Protein AF-A0A9D8DYW8-F1 (afdb_monomer)

Radius of gyration: 32.82 Å; Cα contacts (8 Å, |Δi|>4): 524; chains: 1; bounding box: 76×138×66 Å

Sequence (512 aa):
MPVGSASRRCSSTKGSAPSTPTHSTRQWRSSTACATGVGSSASSATWATCASASGPASRSPRAREVRGSGSERPPRRDPSGRARTPSPTPGMAVPPRRYPPAMIEWIVADDVRPLADALADVLVEPLSDPMAAEWIAVPTEGMRRWLRLDLARRLGATSPERADGIVANVELPFPDRLRQAVIEAERAERAERAGRAGQGARGAATADPWAVAPLTWTVYSLLREAAGSDRYGPLAELPPGATWFGRARRVADLFDRYATRRPELLERWAANKAVDAFGFALDRARKWQFRLWRAARDRIGDISPPERFRTSLERVQRGDLAVDLPERIALFGLTTLPTGDPFLDLLDAVSATREVRAFLLDPAPAVTEALRAHTLAAPPVSLRRADDATADLVTHPLLRSWGRPYRERTVLLAASEAGRGTPAPRLLPGPVRPDPPATLLHRLQHDLRHGIAPAPDFTLGPDDRSVQVHACHGTSRQVEVLRDAILHLLADDPTLTEDDVVVLCPKIETYA

Secondary structure (DSSP, 8-state):
--------------------------------------------------PPP------------------------------PPPPPPPP--PPP--PPSS-EEEEEESSHHHHHHHHHHHHTSPPSSTTSPEEEE-SSHHHHHHHHHHHHHHTT-SSTT-------SEE---THHHHHHHHHHHHHHHHHHHHHTTS-TTTTSSPPTTSHHHHHHHHHHHHHHTTTSGGGGGGGSPPTT--HHHHHHHHHHHHHHHHHH-HHHHHHHHTT--B-TTSPBPPTTTHHHHHHHHHHHHHH-S--HHHHHHHHHHHHHHT-S-----SEEEEEEESS-TTSHHHHHHHHHHHTTSEEEEEEE-S-HHHHHHHHHHHHHS--S---TTT-GGGGG--SHHHHHH-HHHHHHHHHHHHHHHHH-PPPPEEPP-----SS--SHHHHHHHHHHHTPPP-TTPPPPTT--SS-----SHHHHHHHHHHHHHHHHHHH-TT--GGG-----TTHHHH-

Nearest PDB structures (foldseek):
  1w36-assembly1_C  TM=7.308E-01  e=1.503E-12  Escherichia coli
  7mr2-assembly1_C  TM=6.995E-01  e=1.907E-11  Escherichia coli K-12
  7nc7-assembly1_A  TM=2.558E-01  e=2.269E+00  Bacillus methanolicus MGA3
  5x87-assembly1_D  TM=1.402E-01  e=4.033E+00  Klebsiella pneumoniae

Structure (mmCIF, N/CA/C/O backbone):
data_AF-A0A9D8DYW8-F1
#
_entry.id   AF-A0A9D8DYW8-F1
#
loop_
_atom_site.group_PDB
_atom_site.id
_atom_site.type_symbol
_atom_site.label_atom_id
_atom_site.label_alt_id
_atom_site.label_comp_id
_atom_site.label_asym_id
_atom_site.label_entity_id
_atom_site.label_seq_id
_atom_site.pdbx_PDB_ins_code
_atom_site.Cartn_x
_atom_site.Cartn_y
_atom_site.Cartn_z
_atom_site.occupancy
_atom_site.B_iso_or_equiv
_atom_site.auth_seq_id
_atom_site.auth_comp_id
_atom_site.auth_asym_id
_atom_site.auth_atom_id
_atom_site.pdbx_PDB_model_num
ATOM 1 N N . MET A 1 1 ? 18.368 -59.414 9.839 1.00 28.23 1 MET A N 1
ATOM 2 C CA . MET A 1 1 ? 18.871 -60.767 10.160 1.00 28.23 1 MET A CA 1
ATOM 3 C C . MET A 1 1 ? 19.685 -60.654 11.438 1.00 28.23 1 MET A C 1
ATOM 5 O O . MET A 1 1 ? 20.580 -59.816 11.413 1.00 28.23 1 MET A O 1
ATOM 9 N N . PRO A 1 2 ? 19.435 -61.425 12.511 1.00 46.50 2 PRO A N 1
ATOM 10 C CA . PRO A 1 2 ? 18.279 -62.274 12.868 1.00 46.50 2 PRO A CA 1
ATOM 11 C C . PRO A 1 2 ? 17.398 -61.573 13.955 1.00 46.50 2 PRO A C 1
ATOM 13 O O . PRO A 1 2 ? 17.877 -60.657 14.610 1.00 46.50 2 PRO A O 1
ATOM 16 N N . VAL A 1 3 ? 16.063 -61.719 14.066 1.00 25.80 3 VAL A N 1
ATOM 17 C CA . VAL A 1 3 ? 15.198 -62.905 14.329 1.00 25.80 3 VAL A CA 1
ATOM 18 C C . VAL A 1 3 ? 15.582 -63.555 15.666 1.00 25.80 3 VAL A C 1
ATOM 20 O O . VAL A 1 3 ? 16.744 -63.872 15.850 1.00 25.80 3 VAL A O 1
ATOM 23 N N . GLY A 1 4 ? 14.743 -63.808 16.669 1.00 26.16 4 GLY A N 1
ATOM 24 C CA . GLY A 1 4 ? 13.293 -63.944 16.851 1.00 26.16 4 GLY A CA 1
ATOM 25 C C . GLY A 1 4 ? 13.151 -64.855 18.091 1.00 26.16 4 GLY A C 1
ATOM 26 O O . GLY A 1 4 ? 14.010 -65.695 18.335 1.00 26.16 4 GLY A O 1
ATOM 27 N N . SER A 1 5 ? 12.165 -64.732 18.970 1.00 25.38 5 SER A N 1
ATOM 28 C CA . SER A 1 5 ? 10.889 -65.450 18.864 1.00 25.38 5 SER A CA 1
ATOM 29 C C . SER A 1 5 ? 10.393 -65.740 20.288 1.00 25.38 5 SER A C 1
ATOM 31 O O . SER A 1 5 ? 11.199 -66.071 21.151 1.00 25.38 5 SER A O 1
ATOM 33 N N . ALA A 1 6 ? 9.082 -65.660 20.520 1.00 25.94 6 ALA A N 1
ATOM 34 C CA . ALA A 1 6 ? 8.355 -66.616 21.360 1.00 25.94 6 ALA A CA 1
ATOM 35 C C . ALA A 1 6 ? 6.845 -66.395 21.201 1.00 25.94 6 ALA A C 1
ATOM 37 O O . ALA A 1 6 ? 6.253 -65.454 21.717 1.00 25.94 6 ALA A O 1
ATOM 38 N N . SER A 1 7 ? 6.242 -67.294 20.431 1.00 24.50 7 SER A N 1
ATOM 39 C CA . SER A 1 7 ? 4.803 -67.499 20.264 1.00 24.50 7 SER A CA 1
ATOM 40 C C . SER A 1 7 ? 4.202 -68.315 21.416 1.00 24.50 7 SER A C 1
ATOM 42 O O . SER A 1 7 ? 4.908 -69.190 21.921 1.00 24.50 7 SER A O 1
ATOM 44 N N . ARG A 1 8 ? 2.880 -68.215 21.639 1.00 25.81 8 ARG A N 1
ATOM 45 C CA . ARG A 1 8 ? 1.879 -69.328 21.601 1.00 25.81 8 ARG A CA 1
ATOM 46 C C . ARG A 1 8 ? 0.502 -68.792 22.056 1.00 25.81 8 ARG A C 1
ATOM 48 O O . ARG A 1 8 ? 0.440 -68.125 23.074 1.00 25.81 8 ARG A O 1
ATOM 55 N N . ARG A 1 9 ? -0.531 -68.812 21.187 1.00 24.33 9 ARG A N 1
ATOM 56 C CA . ARG A 1 9 ? -1.590 -69.852 20.958 1.00 24.33 9 ARG A CA 1
ATOM 57 C C . ARG A 1 9 ? -2.627 -69.914 22.098 1.00 24.33 9 ARG A C 1
ATOM 59 O O . ARG A 1 9 ? -2.209 -69.893 23.239 1.00 24.33 9 ARG A O 1
ATOM 66 N N . CYS A 1 10 ? -3.937 -70.140 21.933 1.00 21.64 10 CYS A N 1
ATOM 67 C CA . CYS A 1 10 ? -4.945 -70.166 20.847 1.00 21.64 10 CYS A CA 1
ATOM 68 C C . CYS A 1 10 ? -6.276 -70.644 21.499 1.00 21.64 10 CYS A C 1
ATOM 70 O O . CYS A 1 10 ? -6.214 -71.523 22.354 1.00 21.64 10 CYS A O 1
ATOM 72 N N . SER A 1 11 ? -7.452 -70.170 21.062 1.00 24.22 11 SER A N 1
ATOM 73 C CA . SER A 1 11 ? -8.764 -70.882 21.123 1.00 24.22 11 SER A CA 1
ATOM 74 C C . SER A 1 11 ? -9.819 -70.099 20.300 1.00 24.22 11 SER A C 1
ATOM 76 O O . SER A 1 11 ? -10.037 -68.922 20.552 1.00 24.22 11 SER A O 1
ATOM 78 N N . SER A 1 12 ? -10.163 -70.575 19.088 1.00 25.67 12 SER A N 1
ATOM 79 C CA . SER A 1 12 ? -11.415 -71.268 18.655 1.00 25.67 12 SER A CA 1
ATOM 80 C C . SER A 1 12 ? -12.665 -70.359 18.496 1.00 25.67 12 SER A C 1
ATOM 82 O O . SER A 1 12 ? -13.248 -69.971 19.497 1.00 25.67 12 SER A O 1
ATOM 84 N N . THR A 1 13 ? -12.997 -69.855 17.284 1.00 25.06 13 THR A N 1
ATOM 85 C CA . THR A 1 13 ? -14.029 -70.319 16.283 1.00 25.06 13 THR A CA 1
ATOM 86 C C . THR A 1 13 ? -15.498 -70.261 16.767 1.00 25.06 13 THR A C 1
ATOM 88 O O . THR A 1 13 ? -15.760 -70.812 17.821 1.00 25.06 13 THR A O 1
ATOM 91 N N . LYS A 1 14 ? -16.539 -69.748 16.068 1.00 25.77 14 LYS A N 1
ATOM 92 C CA . LYS A 1 14 ? -16.811 -69.446 14.634 1.00 25.77 14 LYS A CA 1
ATOM 93 C C . LYS A 1 14 ? -18.157 -68.663 14.472 1.00 25.77 14 LYS A C 1
ATOM 95 O O . LYS A 1 14 ? -19.075 -68.926 15.236 1.00 25.77 14 LYS A O 1
ATOM 100 N N . GLY A 1 15 ? -18.291 -67.866 13.392 1.00 22.72 15 GLY A N 1
ATOM 101 C CA . GLY A 1 15 ? -19.548 -67.364 12.762 1.00 22.72 15 GLY A CA 1
ATOM 102 C C . GLY A 1 15 ? -19.856 -65.883 13.060 1.00 22.72 15 GLY A C 1
ATOM 103 O O . GLY A 1 15 ? -19.994 -65.541 14.220 1.00 22.72 15 GLY A O 1
ATOM 104 N N . SER A 1 16 ? -19.947 -64.914 12.135 1.00 24.84 16 SER A N 1
ATOM 105 C CA . SER A 1 16 ? -20.506 -64.878 10.767 1.00 24.84 16 SER A CA 1
ATOM 106 C C . SER A 1 16 ? -19.921 -63.666 9.994 1.00 24.84 16 SER A C 1
ATOM 108 O O . SER A 1 16 ? -19.578 -62.665 10.614 1.00 24.84 16 SER A O 1
ATOM 110 N N . ALA A 1 17 ? -19.786 -63.749 8.664 1.00 25.38 17 ALA A N 1
ATOM 111 C CA . ALA A 1 17 ? -19.185 -62.735 7.764 1.00 25.38 17 ALA A CA 1
ATOM 112 C C . ALA A 1 17 ? -20.226 -61.689 7.250 1.00 25.38 17 ALA A C 1
ATOM 114 O O . ALA A 1 17 ? -21.384 -61.828 7.641 1.00 25.38 17 ALA A O 1
ATOM 115 N N . PRO A 1 18 ? -19.939 -60.745 6.307 1.00 30.59 18 PRO A N 1
ATOM 116 C CA . PRO A 1 18 ? -18.665 -60.292 5.715 1.00 30.59 18 PRO A CA 1
ATOM 117 C C . PRO A 1 18 ? -18.522 -58.743 5.564 1.00 30.59 18 PRO A C 1
ATOM 119 O O . PRO A 1 18 ? -19.416 -57.966 5.875 1.00 30.59 18 PRO A O 1
ATOM 122 N N . SER A 1 19 ? -17.412 -58.345 4.927 1.00 24.80 19 SER A N 1
ATOM 123 C CA . SER A 1 19 ? -17.151 -57.114 4.148 1.00 24.80 19 SER A CA 1
ATOM 124 C C . SER A 1 19 ? -16.383 -55.959 4.812 1.00 24.80 19 SER A C 1
ATOM 126 O O . SER A 1 19 ? -16.892 -55.101 5.521 1.00 24.80 19 SER A O 1
ATOM 128 N N . THR A 1 20 ? -15.095 -55.963 4.481 1.00 24.56 20 THR A N 1
ATOM 129 C CA . THR A 1 20 ? -14.097 -54.898 4.559 1.00 24.56 20 THR A CA 1
ATOM 130 C C . THR A 1 20 ? -14.522 -53.648 3.780 1.00 24.56 20 THR A C 1
ATOM 132 O O . THR A 1 20 ? -15.141 -53.765 2.721 1.00 24.56 20 THR A O 1
ATOM 135 N N . PRO A 1 21 ? -13.996 -52.477 4.172 1.00 26.16 21 PRO A N 1
ATOM 136 C CA . PRO A 1 21 ? -13.251 -51.711 3.184 1.00 26.16 21 PRO A CA 1
ATOM 137 C C . PRO A 1 21 ? -11.852 -51.327 3.672 1.00 26.16 21 PRO A C 1
ATOM 139 O O . PRO A 1 21 ? -11.603 -50.927 4.805 1.00 26.16 21 PRO A O 1
ATOM 142 N N . THR A 1 22 ? -10.931 -51.486 2.734 1.00 25.84 22 THR A N 1
ATOM 143 C CA . THR A 1 22 ? -9.530 -51.081 2.719 1.00 25.84 22 THR A CA 1
ATOM 144 C C . THR A 1 22 ? -9.321 -49.603 3.057 1.00 25.84 22 THR A C 1
ATOM 146 O O . THR A 1 22 ? -9.852 -48.720 2.386 1.00 25.84 22 THR A O 1
ATOM 149 N N . HIS A 1 23 ? -8.448 -49.342 4.032 1.00 23.55 23 HIS A N 1
ATOM 150 C CA . HIS A 1 23 ? -7.811 -48.045 4.247 1.00 23.55 23 HIS A CA 1
ATOM 151 C C . HIS A 1 23 ? -6.884 -47.704 3.069 1.00 23.55 23 HIS A C 1
ATOM 153 O O . HIS A 1 23 ? -5.896 -48.397 2.833 1.00 23.55 23 HIS A O 1
ATOM 159 N N . SER A 1 24 ? -7.162 -46.599 2.373 1.00 23.66 24 SER A N 1
ATOM 160 C CA . SER A 1 24 ? -6.175 -45.908 1.538 1.00 23.66 24 SER A CA 1
ATOM 161 C C . SER A 1 24 ? -5.778 -44.596 2.210 1.00 23.66 24 SER A C 1
ATOM 163 O O . SER A 1 24 ? -6.559 -43.645 2.268 1.00 23.66 24 SER A O 1
ATOM 165 N N . THR A 1 25 ? -4.554 -44.534 2.715 1.00 25.08 25 THR A N 1
ATOM 166 C CA . THR A 1 25 ? -3.896 -43.314 3.180 1.00 25.08 25 THR A CA 1
ATOM 167 C C . THR A 1 25 ? -3.568 -42.443 1.964 1.00 25.08 25 THR A C 1
ATOM 169 O O . THR A 1 25 ? -2.641 -42.736 1.211 1.00 25.08 25 THR A O 1
ATOM 172 N N . ARG A 1 26 ? -4.326 -41.361 1.746 1.00 23.98 26 ARG A N 1
ATOM 173 C CA . ARG A 1 26 ? -3.946 -40.286 0.816 1.00 23.98 26 ARG A CA 1
ATOM 174 C C . ARG A 1 26 ? -3.359 -39.121 1.603 1.00 23.98 26 ARG A C 1
ATOM 176 O O . ARG A 1 26 ? -4.060 -38.432 2.337 1.00 23.98 26 ARG A O 1
ATOM 183 N N . GLN A 1 27 ? -2.057 -38.918 1.416 1.00 23.33 27 GLN A N 1
ATOM 184 C CA . GLN A 1 27 ? -1.329 -37.715 1.805 1.00 23.33 27 GLN A CA 1
ATOM 185 C C . GLN A 1 27 ? -1.986 -36.477 1.183 1.00 23.33 27 GLN A C 1
ATOM 187 O O . GLN A 1 27 ? -2.073 -36.351 -0.041 1.00 23.33 27 GLN A O 1
ATOM 192 N N . TRP A 1 28 ? -2.414 -35.550 2.034 1.00 21.42 28 TRP A N 1
ATOM 193 C CA . TRP A 1 28 ? -2.822 -34.210 1.636 1.00 21.42 28 TRP A CA 1
ATOM 194 C C . TRP A 1 28 ? -1.576 -33.392 1.285 1.00 21.42 28 TRP A C 1
ATOM 196 O O . TRP A 1 28 ? -0.791 -33.022 2.155 1.00 21.42 28 TRP A O 1
ATOM 206 N N . ARG A 1 29 ? -1.384 -33.112 -0.008 1.00 22.08 29 ARG A N 1
ATOM 207 C CA . ARG A 1 29 ? -0.500 -32.036 -0.466 1.00 22.08 29 ARG A CA 1
ATOM 208 C C . ARG A 1 29 ? -1.280 -30.729 -0.361 1.00 22.08 29 ARG A C 1
ATOM 210 O O . ARG A 1 29 ? -2.261 -30.537 -1.071 1.00 22.08 29 ARG A O 1
ATOM 217 N N . SER A 1 30 ? -0.842 -29.850 0.530 1.00 22.27 30 SER A N 1
ATOM 218 C CA . SER A 1 30 ? -1.342 -28.487 0.665 1.00 22.27 30 SER A CA 1
ATOM 219 C C . SER A 1 30 ? -0.955 -27.661 -0.567 1.00 22.27 30 SER A C 1
ATOM 221 O O . SER A 1 30 ? 0.207 -27.329 -0.795 1.00 22.27 30 SER A O 1
ATOM 223 N N . SER A 1 31 ? -1.944 -27.333 -1.395 1.00 21.53 31 SER A N 1
ATOM 224 C CA . SER A 1 31 ? -1.826 -26.313 -2.434 1.00 21.53 31 SER A CA 1
ATOM 225 C C . SER A 1 31 ? -2.114 -24.944 -1.818 1.00 21.53 31 SER A C 1
ATOM 227 O O . SER A 1 31 ? -3.269 -24.544 -1.677 1.00 21.53 31 SER A O 1
ATOM 229 N N . THR A 1 32 ? -1.063 -24.224 -1.432 1.00 23.34 32 THR A N 1
ATOM 230 C CA . THR A 1 32 ? -1.154 -22.833 -0.975 1.00 23.34 32 THR A CA 1
ATOM 231 C C . THR A 1 32 ? -1.373 -21.920 -2.181 1.00 23.34 32 THR A C 1
ATOM 233 O O . THR A 1 32 ? -0.427 -21.532 -2.866 1.00 23.34 32 THR A O 1
ATOM 236 N N . ALA A 1 33 ? -2.629 -21.577 -2.461 1.00 21.86 33 ALA A N 1
ATOM 237 C CA . ALA A 1 33 ? -2.968 -20.485 -3.364 1.00 21.86 33 ALA A CA 1
ATOM 238 C C . ALA A 1 33 ? -2.797 -19.155 -2.610 1.00 21.86 33 ALA A C 1
ATOM 240 O O . ALA A 1 33 ? -3.634 -18.768 -1.799 1.00 21.86 33 ALA A O 1
ATOM 241 N N . CYS A 1 34 ? -1.684 -18.460 -2.854 1.00 22.23 34 CYS A N 1
ATOM 242 C CA . CYS A 1 34 ? -1.511 -17.069 -2.443 1.00 22.23 34 CYS A CA 1
ATOM 243 C C . CYS A 1 34 ? -2.484 -16.178 -3.228 1.00 22.23 34 CYS A C 1
ATOM 245 O O . CYS A 1 34 ? -2.233 -15.856 -4.389 1.00 22.23 34 CYS A O 1
ATOM 247 N N . ALA A 1 35 ? -3.560 -15.735 -2.582 1.00 21.38 35 ALA A N 1
ATOM 248 C CA . ALA A 1 35 ? -4.333 -14.583 -3.023 1.00 21.38 35 ALA A CA 1
ATOM 249 C C . ALA A 1 35 ? -3.565 -13.305 -2.644 1.00 21.38 35 ALA A C 1
ATOM 251 O O . ALA A 1 35 ? -3.758 -12.724 -1.582 1.00 21.38 35 ALA A O 1
ATOM 252 N N . THR A 1 36 ? -2.629 -12.888 -3.494 1.00 25.56 36 THR A N 1
ATOM 253 C CA . THR A 1 36 ? -2.109 -11.518 -3.468 1.00 25.56 36 THR A CA 1
ATOM 254 C C . THR A 1 36 ? -3.098 -10.632 -4.213 1.00 25.56 36 THR A C 1
ATOM 256 O O . THR A 1 36 ? -3.144 -10.674 -5.442 1.00 25.56 36 THR A O 1
ATOM 259 N N . GLY A 1 37 ? -3.878 -9.841 -3.476 1.00 22.66 37 GLY A N 1
ATOM 260 C CA . GLY A 1 37 ? -4.594 -8.697 -4.031 1.00 22.66 37 GLY A CA 1
ATOM 261 C C . GLY A 1 37 ? -3.577 -7.714 -4.601 1.00 22.66 37 GLY A C 1
ATOM 262 O O . GLY A 1 37 ? -2.878 -7.023 -3.865 1.00 22.66 37 GLY A O 1
ATOM 263 N N . VAL A 1 38 ? -3.431 -7.719 -5.922 1.00 26.58 38 VAL A N 1
ATOM 264 C CA . VAL A 1 38 ? -2.690 -6.702 -6.661 1.00 26.58 38 VAL A CA 1
ATOM 265 C C . VAL A 1 38 ? -3.738 -5.726 -7.160 1.00 26.58 38 VAL A C 1
ATOM 267 O O . VAL A 1 38 ? -4.529 -6.068 -8.036 1.00 26.58 38 VAL A O 1
ATOM 270 N N . GLY A 1 39 ? -3.744 -4.524 -6.580 1.00 23.30 39 GLY A N 1
ATOM 271 C CA . GLY A 1 39 ? -4.382 -3.367 -7.189 1.00 23.30 39 GLY A CA 1
ATOM 272 C C . GLY A 1 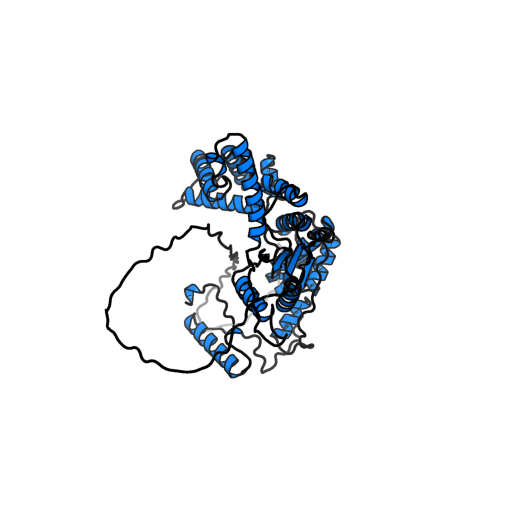39 ? -3.807 -3.206 -8.589 1.00 23.30 39 GLY A C 1
ATOM 273 O O . GLY A 1 39 ? -2.616 -2.941 -8.760 1.00 23.30 39 GLY A O 1
ATOM 274 N N . SER A 1 40 ? -4.642 -3.481 -9.582 1.00 24.19 40 SER A N 1
ATOM 275 C CA . SER A 1 40 ? -4.320 -3.260 -10.979 1.00 24.19 40 SER A CA 1
ATOM 276 C C . SER A 1 40 ? -4.162 -1.756 -11.175 1.00 24.19 40 SER A C 1
ATOM 278 O O . SER A 1 40 ? -5.057 -0.986 -10.828 1.00 24.19 40 SER A O 1
ATOM 280 N N . SER A 1 41 ? -3.024 -1.336 -11.721 1.00 25.69 41 SER A N 1
ATOM 281 C CA . SER A 1 41 ? -2.845 -0.002 -12.276 1.00 25.69 41 SER A CA 1
ATOM 282 C C . SER A 1 41 ? -3.815 0.154 -13.448 1.00 25.69 41 SER A C 1
ATOM 284 O O . SER A 1 41 ? -3.539 -0.241 -14.579 1.00 25.69 41 SER A O 1
ATOM 286 N N . ALA A 1 42 ? -5.007 0.678 -13.166 1.00 23.52 42 ALA A N 1
ATOM 287 C CA . ALA A 1 42 ? -5.896 1.167 -14.200 1.00 23.52 42 ALA A CA 1
ATOM 288 C C . ALA A 1 42 ? -5.248 2.423 -14.786 1.00 23.52 42 ALA A C 1
ATOM 290 O O . ALA A 1 42 ? -5.187 3.473 -14.148 1.00 23.52 42 ALA A O 1
ATOM 291 N N . SER A 1 43 ? -4.700 2.279 -15.991 1.00 23.80 43 SER A N 1
ATOM 292 C CA . SER A 1 43 ? -4.351 3.406 -16.841 1.00 23.80 43 SER A CA 1
ATOM 293 C C . SER A 1 43 ? -5.572 4.313 -16.976 1.00 23.80 43 SER A C 1
ATOM 295 O O . SER A 1 43 ? -6.661 3.854 -17.317 1.00 23.80 43 SER A O 1
ATOM 297 N N . SER A 1 44 ? -5.373 5.595 -16.697 1.00 23.31 44 SER A N 1
ATOM 298 C CA . SER A 1 44 ? -6.304 6.678 -16.976 1.00 23.31 44 SER A CA 1
ATOM 299 C C . SER A 1 44 ? -6.634 6.703 -18.470 1.00 23.31 44 SER A C 1
ATOM 301 O O . SER A 1 44 ? -5.896 7.253 -19.283 1.00 23.31 44 SER A O 1
ATOM 303 N N . ALA A 1 45 ? -7.749 6.075 -18.836 1.00 23.20 45 ALA A N 1
ATOM 304 C CA . ALA A 1 45 ? -8.431 6.323 -20.093 1.00 23.20 45 ALA A CA 1
ATOM 305 C C . ALA A 1 45 ? -9.493 7.394 -19.831 1.00 23.20 45 ALA A C 1
ATOM 307 O O . ALA A 1 45 ? -10.413 7.202 -19.039 1.00 23.20 45 ALA A O 1
ATOM 308 N N . THR A 1 46 ? -9.319 8.540 -20.471 1.00 22.77 46 THR A N 1
ATOM 309 C CA . THR A 1 46 ? -10.257 9.657 -20.517 1.00 22.77 46 THR A CA 1
ATOM 310 C C . THR A 1 46 ? -11.587 9.178 -21.106 1.00 22.77 46 THR A C 1
ATOM 312 O O . THR A 1 46 ? -11.633 8.803 -22.275 1.00 22.77 46 THR A O 1
ATOM 315 N N . TRP A 1 47 ? -12.671 9.188 -20.326 1.00 20.97 47 TRP A N 1
ATOM 316 C CA . TRP A 1 47 ? -14.027 9.012 -20.854 1.00 20.97 47 TRP A CA 1
ATOM 317 C C . TRP A 1 47 ? -14.699 10.380 -20.931 1.00 20.97 47 TRP A C 1
ATOM 319 O O . TRP A 1 47 ? -15.062 10.971 -19.918 1.00 20.97 47 TRP A O 1
ATOM 329 N N . ALA A 1 48 ? -14.812 10.890 -22.156 1.00 22.16 48 ALA A N 1
ATOM 330 C CA . ALA A 1 48 ? -15.650 12.030 -22.482 1.00 22.16 48 ALA A CA 1
ATOM 331 C C . ALA A 1 48 ? -17.119 11.582 -22.487 1.00 22.16 48 ALA A C 1
ATOM 333 O O . ALA A 1 48 ? -17.498 10.641 -23.185 1.00 22.16 48 ALA A O 1
ATOM 334 N N . THR A 1 49 ? -17.934 12.258 -21.689 1.00 22.17 49 THR A N 1
ATOM 335 C CA . THR A 1 49 ? -19.375 12.050 -21.570 1.00 22.17 49 THR A CA 1
ATOM 336 C C . THR A 1 49 ? -20.079 12.566 -22.829 1.00 22.17 49 THR A C 1
ATOM 338 O O . THR A 1 49 ? -20.127 13.773 -23.054 1.00 22.17 49 THR A O 1
ATOM 341 N N . CYS A 1 50 ? -20.660 11.676 -23.636 1.00 21.66 50 CYS A N 1
ATOM 342 C CA . CYS A 1 50 ? -21.654 12.045 -24.648 1.00 21.66 50 CYS A CA 1
ATOM 343 C C . CYS A 1 50 ? -23.042 11.637 -24.148 1.00 21.66 50 CYS A C 1
ATOM 345 O O . CYS A 1 50 ? -23.362 10.454 -24.048 1.00 21.66 50 CYS A O 1
ATOM 347 N N . ALA A 1 51 ? -23.840 12.648 -23.809 1.00 22.84 51 ALA A N 1
ATOM 348 C CA . ALA A 1 51 ? -25.227 12.531 -23.395 1.00 22.84 51 ALA A CA 1
ATOM 349 C C . ALA A 1 51 ? -26.120 12.121 -24.576 1.00 22.84 51 ALA A C 1
ATOM 351 O O . ALA A 1 51 ? -26.124 12.772 -25.621 1.00 22.84 51 ALA A O 1
ATOM 352 N N . SER A 1 52 ? -26.912 11.065 -24.391 1.00 23.48 52 SER A N 1
ATOM 353 C CA . SER A 1 52 ? -28.032 10.724 -25.265 1.00 23.48 52 SER A CA 1
ATOM 354 C C . SER A 1 52 ? -29.299 11.421 -24.773 1.00 23.48 52 SER A C 1
ATOM 356 O O . SER A 1 52 ? -29.726 11.240 -23.633 1.00 23.48 52 SER A O 1
ATOM 358 N N . ALA A 1 53 ? -29.876 12.224 -25.660 1.00 22.25 53 ALA A N 1
ATOM 359 C CA . ALA A 1 53 ? -31.127 12.936 -25.490 1.00 22.25 53 ALA A CA 1
ATOM 360 C C . ALA A 1 53 ? -32.348 12.011 -25.618 1.00 22.25 53 ALA A C 1
ATOM 362 O O . ALA A 1 53 ? -32.414 11.176 -26.518 1.00 22.25 53 ALA A O 1
ATOM 363 N N . SER A 1 54 ? -33.360 12.269 -24.795 1.00 24.56 54 SER A N 1
ATOM 364 C CA . SER A 1 54 ? -34.754 11.901 -25.058 1.00 24.56 54 SER A CA 1
ATOM 365 C C . SER A 1 54 ? -35.674 12.879 -24.317 1.00 24.56 54 SER A C 1
ATOM 367 O O . SER A 1 54 ? -35.742 12.863 -23.091 1.00 24.56 54 SER A O 1
ATOM 369 N N . GLY A 1 55 ? -36.337 13.771 -25.063 1.00 22.44 55 GLY A N 1
ATOM 370 C CA . GLY A 1 55 ? -37.582 14.437 -24.638 1.00 22.44 55 GLY A CA 1
ATOM 371 C C . GLY A 1 55 ? -38.803 13.635 -25.129 1.00 22.44 55 GLY A C 1
ATOM 372 O O . GLY A 1 55 ? -38.605 12.498 -25.559 1.00 22.44 55 GLY A O 1
ATOM 373 N N . PRO A 1 56 ? -40.027 14.203 -25.214 1.00 31.81 56 PRO A N 1
ATOM 374 C CA . PRO A 1 56 ? -40.485 15.526 -24.760 1.00 31.81 56 PRO A CA 1
ATOM 375 C C . PRO A 1 56 ? -41.866 15.514 -24.039 1.00 31.81 56 PRO A C 1
ATOM 377 O O . PRO A 1 56 ? -42.618 14.556 -24.147 1.00 31.81 56 PRO A O 1
ATOM 380 N N . ALA A 1 57 ? -42.229 16.621 -23.375 1.00 23.77 57 ALA A N 1
ATOM 381 C CA . ALA A 1 57 ? -43.596 17.161 -23.159 1.00 23.77 57 ALA A CA 1
ATOM 382 C C . ALA A 1 57 ? -43.485 18.310 -22.131 1.00 23.77 57 ALA A C 1
ATOM 384 O O . ALA A 1 57 ? -42.679 18.211 -21.219 1.00 23.77 57 ALA A O 1
ATOM 385 N N . SER A 1 58 ? -44.193 19.439 -22.137 1.00 23.78 58 SER A N 1
ATOM 386 C CA . SER A 1 58 ? -45.251 20.039 -22.957 1.00 23.78 58 SER A CA 1
ATOM 387 C C . SER A 1 58 ? -45.337 21.526 -22.543 1.00 23.78 58 SER A C 1
ATOM 389 O O . SER A 1 58 ? -45.025 21.878 -21.407 1.00 23.78 58 SER A O 1
ATOM 391 N N . ARG A 1 59 ? -45.734 22.413 -23.462 1.00 23.20 59 ARG A N 1
ATOM 392 C CA . ARG A 1 59 ? -45.776 23.882 -23.301 1.00 23.20 59 ARG A CA 1
ATOM 393 C C . ARG A 1 59 ? -47.055 24.405 -22.602 1.00 23.20 59 ARG A C 1
ATOM 395 O O . ARG A 1 59 ? -48.129 24.109 -23.102 1.00 23.20 59 ARG A O 1
ATOM 402 N N . SER A 1 60 ? -46.865 25.351 -21.656 1.00 22.64 60 SER A N 1
ATOM 403 C CA . SER A 1 60 ? -47.626 26.616 -21.381 1.00 22.64 60 SER A CA 1
ATOM 404 C C . SER A 1 60 ? -49.118 26.557 -20.941 1.00 22.64 60 SER A C 1
ATOM 406 O O . SER A 1 60 ? -49.729 25.519 -21.161 1.00 22.64 60 SER A O 1
ATOM 408 N N . PRO A 1 61 ? -49.776 27.649 -20.433 1.00 37.19 61 PRO A N 1
ATOM 409 C CA . PRO A 1 61 ? -49.306 29.039 -20.209 1.00 37.19 61 PRO A CA 1
ATOM 410 C C . PRO A 1 61 ? -49.789 29.815 -18.933 1.00 37.19 61 PRO A C 1
ATOM 412 O O . PRO A 1 61 ? -50.833 29.538 -18.363 1.00 37.19 61 PRO A O 1
ATOM 415 N N . ARG A 1 62 ? -49.064 30.921 -18.648 1.00 24.78 62 ARG A N 1
ATOM 416 C CA . ARG A 1 62 ? -49.476 32.294 -18.207 1.00 24.78 62 ARG A CA 1
ATOM 417 C C . ARG A 1 62 ? -50.198 32.618 -16.868 1.00 24.78 62 ARG A C 1
ATOM 419 O O . ARG A 1 62 ? -51.187 32.009 -16.494 1.00 24.78 62 ARG A O 1
ATOM 426 N N . ALA A 1 63 ? -49.810 33.824 -16.394 1.00 24.59 63 ALA A N 1
ATOM 427 C CA . ALA A 1 63 ? -50.455 34.804 -15.484 1.00 24.59 63 ALA A CA 1
ATOM 428 C C . ALA A 1 63 ? -50.237 34.553 -13.971 1.00 24.59 63 ALA A C 1
ATOM 430 O O . ALA A 1 63 ? -50.281 33.417 -13.538 1.00 24.59 63 ALA A O 1
ATOM 431 N N . ARG A 1 64 ? -49.978 35.536 -13.091 1.00 25.64 64 ARG A N 1
ATOM 432 C CA . ARG A 1 64 ? -50.437 36.938 -13.021 1.00 25.64 64 ARG A CA 1
ATOM 433 C C . ARG A 1 64 ? -49.623 37.708 -11.951 1.00 25.64 64 ARG A C 1
ATOM 435 O O . ARG A 1 64 ? -49.273 37.124 -10.932 1.00 25.64 64 ARG A O 1
ATOM 442 N N . GLU A 1 65 ? -49.376 39.003 -12.156 1.00 26.00 65 GLU A N 1
ATOM 443 C CA . GLU A 1 65 ? -48.912 39.951 -11.123 1.00 26.00 65 GLU A CA 1
ATOM 444 C C . GLU A 1 65 ? -49.969 40.171 -10.024 1.00 26.00 65 GLU A C 1
ATOM 446 O O . GLU A 1 65 ? -51.153 40.289 -10.347 1.00 26.00 65 GLU A O 1
ATOM 451 N N . VAL A 1 66 ? -49.533 40.365 -8.769 1.00 28.12 66 VAL A N 1
ATOM 452 C CA . VAL A 1 66 ? -50.222 41.180 -7.745 1.00 28.12 66 VAL A CA 1
ATOM 453 C C . VAL A 1 66 ? -49.178 41.919 -6.887 1.00 28.12 66 VAL A C 1
ATOM 455 O O . VAL A 1 66 ? -48.157 41.355 -6.504 1.00 28.12 66 VAL A O 1
ATOM 458 N N . ARG A 1 67 ? -49.449 43.207 -6.640 1.00 24.55 67 ARG A N 1
ATOM 459 C CA . ARG A 1 67 ? -48.661 44.214 -5.904 1.00 24.55 67 ARG A CA 1
ATOM 460 C C . ARG A 1 67 ? -48.917 44.215 -4.385 1.00 24.55 67 ARG A C 1
ATOM 462 O O . ARG A 1 67 ? -50.017 43.885 -3.960 1.00 24.55 67 ARG A O 1
ATOM 469 N N . GLY A 1 68 ? -47.977 44.835 -3.654 1.00 25.58 68 GLY A N 1
ATOM 470 C CA . GLY A 1 68 ? -48.168 45.555 -2.373 1.00 25.58 68 GLY A CA 1
ATOM 471 C C . GLY A 1 68 ? -47.549 44.840 -1.165 1.00 25.58 68 GLY A C 1
ATOM 472 O O . GLY A 1 68 ? -47.646 43.628 -1.085 1.00 25.58 68 GLY A O 1
ATOM 473 N N . SER A 1 69 ? -46.908 45.476 -0.179 1.00 26.69 69 SER A N 1
ATOM 474 C CA . SER A 1 69 ? -46.662 46.893 0.144 1.00 26.69 69 SER A CA 1
ATOM 475 C C . SER A 1 69 ? -45.816 46.972 1.435 1.00 26.69 69 SER A C 1
ATOM 477 O O . SER A 1 69 ? -45.988 46.115 2.295 1.00 26.69 69 SER A O 1
ATOM 479 N N . GLY A 1 70 ? -45.032 48.048 1.613 1.00 25.28 70 GLY A N 1
ATOM 480 C CA . GLY A 1 70 ? -44.448 48.495 2.901 1.00 25.28 70 GLY A CA 1
ATOM 481 C C . GLY A 1 70 ? -42.981 48.077 3.116 1.00 25.28 70 GLY A C 1
ATOM 482 O O . GLY A 1 70 ? -42.634 46.949 2.808 1.00 25.28 70 GLY A O 1
ATOM 483 N N . SER A 1 71 ? -42.046 48.893 3.606 1.00 28.41 71 SER A N 1
ATOM 484 C CA . SER A 1 71 ? -42.099 50.236 4.186 1.00 28.41 71 SER A CA 1
ATOM 485 C C . SER A 1 71 ? -40.719 50.929 4.092 1.00 28.41 71 SER A C 1
ATOM 487 O O . SER A 1 71 ? -39.676 50.287 4.044 1.00 28.41 71 SER A O 1
ATOM 489 N N . GLU A 1 72 ? -40.777 52.263 4.031 1.00 28.62 72 GLU A N 1
ATOM 490 C CA . GLU A 1 72 ? -39.900 53.252 4.690 1.00 28.62 72 GLU A CA 1
ATOM 491 C C . GLU A 1 72 ? -38.379 53.312 4.411 1.00 28.62 72 GLU A C 1
ATOM 493 O O . GLU A 1 72 ? -37.562 52.527 4.879 1.00 28.62 72 GLU A O 1
ATOM 498 N N . ARG A 1 73 ? -37.992 54.410 3.742 1.00 28.56 73 ARG A N 1
ATOM 499 C CA . ARG A 1 73 ? -36.692 55.098 3.878 1.00 28.56 73 ARG A CA 1
ATOM 500 C C . ARG A 1 73 ? -36.819 56.234 4.901 1.00 28.56 73 ARG A C 1
ATOM 502 O O . ARG A 1 73 ? -37.900 56.810 5.005 1.00 28.56 73 ARG A O 1
ATOM 509 N N . PRO A 1 74 ? -35.701 56.683 5.502 1.00 33.19 74 PRO A N 1
ATOM 510 C CA . PRO A 1 74 ? -35.214 58.034 5.160 1.00 33.19 74 PRO A CA 1
ATOM 511 C C . PRO A 1 74 ? -33.653 58.086 5.067 1.00 33.19 74 PRO A C 1
ATOM 513 O O . PRO A 1 74 ? -33.043 57.043 4.855 1.00 33.19 74 PRO A O 1
ATOM 516 N N . PRO A 1 75 ? -32.973 59.256 5.018 1.00 35.06 75 PRO A N 1
ATOM 517 C CA . PRO A 1 75 ? -32.609 59.927 3.770 1.00 35.06 75 PRO A CA 1
ATOM 518 C C . PRO A 1 75 ? -31.088 60.134 3.565 1.00 35.06 75 PRO A C 1
ATOM 520 O O . PRO A 1 75 ? -30.268 59.974 4.463 1.00 35.06 75 PRO A O 1
ATOM 523 N N . ARG A 1 76 ? -30.721 60.550 2.345 1.00 33.41 76 ARG A N 1
ATOM 524 C CA . ARG A 1 76 ? -29.371 60.985 1.942 1.00 33.41 76 ARG A CA 1
ATOM 525 C C . ARG A 1 76 ? -29.036 62.391 2.463 1.00 33.41 76 ARG A C 1
ATOM 527 O O . ARG A 1 76 ? -29.876 63.282 2.352 1.00 33.41 76 ARG A O 1
ATOM 534 N N . ARG A 1 77 ? -27.771 62.623 2.837 1.00 27.50 77 ARG A N 1
ATOM 535 C CA . ARG A 1 77 ? -27.058 63.902 2.648 1.00 27.50 77 ARG A CA 1
ATOM 536 C C . ARG A 1 77 ? -25.583 63.656 2.311 1.00 27.50 77 ARG A C 1
ATOM 538 O O . ARG A 1 77 ? -24.994 62.679 2.757 1.00 27.50 77 ARG A O 1
ATOM 545 N N . ASP A 1 78 ? -25.084 64.544 1.463 1.00 30.08 78 ASP A N 1
ATOM 546 C CA . ASP A 1 78 ? -23.827 64.531 0.704 1.00 30.08 78 ASP A CA 1
ATOM 547 C C . ASP A 1 78 ? -22.738 65.380 1.441 1.00 30.08 78 ASP A C 1
ATOM 549 O O . ASP A 1 78 ? -22.951 65.722 2.607 1.00 30.08 78 ASP A O 1
ATOM 553 N N . PRO A 1 79 ? -21.564 65.725 0.872 1.00 44.59 79 PRO A N 1
ATOM 554 C CA . PRO A 1 79 ? -20.256 65.289 1.360 1.00 44.59 79 PRO A CA 1
ATOM 555 C C . PRO A 1 79 ? -19.369 66.444 1.874 1.00 44.59 79 PRO A C 1
ATOM 557 O O . PRO A 1 79 ? -19.393 67.550 1.346 1.00 44.59 79 PRO A O 1
ATOM 560 N N . SER A 1 80 ? -18.517 66.206 2.873 1.00 31.05 80 SER A N 1
ATOM 561 C CA . SER A 1 80 ? -17.225 66.909 3.048 1.00 31.05 80 SER A CA 1
ATOM 562 C C . SER A 1 80 ? -16.551 66.477 4.347 1.00 31.05 80 SER A C 1
ATOM 564 O O . SER A 1 80 ? -17.087 66.630 5.438 1.00 31.05 80 SER A O 1
ATOM 566 N N . GLY A 1 81 ? -15.343 65.936 4.228 1.00 27.77 81 GLY A N 1
ATOM 567 C CA . GLY A 1 81 ? -14.542 65.534 5.376 1.00 27.77 81 GLY A CA 1
ATOM 568 C C . GLY A 1 81 ? -13.299 64.794 4.920 1.00 27.77 81 GLY A C 1
ATOM 569 O O . GLY A 1 81 ? -13.262 63.570 4.915 1.00 27.77 81 GLY A O 1
ATOM 570 N N . ARG A 1 82 ? -12.278 65.541 4.487 1.00 33.31 82 ARG A N 1
ATOM 571 C CA . ARG A 1 82 ? -10.932 64.996 4.286 1.00 33.31 82 ARG A CA 1
ATOM 572 C C . ARG A 1 82 ? -10.422 64.457 5.626 1.00 33.31 82 ARG A C 1
ATOM 574 O O . ARG A 1 82 ? -10.037 65.244 6.484 1.00 33.31 82 ARG A O 1
ATOM 581 N N . ALA A 1 83 ? -10.347 63.138 5.759 1.00 30.05 83 ALA A N 1
ATOM 582 C CA . ALA A 1 83 ? -9.478 62.472 6.720 1.00 30.05 83 ALA A CA 1
ATOM 583 C C . ALA A 1 83 ? -8.443 61.656 5.934 1.00 30.05 83 ALA A C 1
ATOM 585 O O . ALA A 1 83 ? -8.772 60.920 5.009 1.00 30.05 83 ALA A O 1
ATOM 586 N N . ARG A 1 84 ? -7.173 61.903 6.252 1.00 29.34 84 ARG A N 1
ATOM 587 C CA . ARG A 1 84 ? -5.981 61.396 5.570 1.00 29.34 84 ARG A CA 1
ATOM 588 C C . ARG A 1 84 ? -5.920 59.865 5.620 1.00 29.34 84 ARG A C 1
ATOM 590 O O . ARG A 1 84 ? -5.947 59.288 6.700 1.00 29.34 84 ARG A O 1
ATOM 597 N N . THR A 1 85 ? -5.762 59.231 4.465 1.00 29.50 85 THR A N 1
ATOM 598 C CA . THR A 1 85 ? -5.312 57.841 4.325 1.00 29.50 85 THR A CA 1
ATOM 599 C C . THR A 1 85 ? -3.848 57.725 4.769 1.00 29.50 85 THR A C 1
ATOM 601 O O . THR A 1 85 ? -3.020 58.495 4.277 1.00 29.50 85 THR A O 1
ATOM 604 N N . PRO A 1 86 ? -3.478 56.786 5.657 1.00 31.03 86 PRO A N 1
ATOM 605 C CA . PRO A 1 86 ? -2.089 56.373 5.777 1.00 31.03 86 PRO A CA 1
ATOM 606 C C . PRO A 1 86 ? -1.734 55.464 4.591 1.00 31.03 86 PRO A C 1
ATOM 608 O O . PRO A 1 86 ? -2.469 54.535 4.256 1.00 31.03 86 PRO A O 1
ATOM 611 N N . SER A 1 87 ? -0.625 55.778 3.925 1.00 28.56 87 SER A N 1
ATOM 612 C CA . SER A 1 87 ? -0.042 54.991 2.836 1.00 28.56 87 SER A CA 1
ATOM 613 C C . SER A 1 87 ? 0.291 53.558 3.288 1.00 28.56 87 SER A C 1
ATOM 615 O O . SER A 1 87 ? 0.675 53.373 4.445 1.00 28.56 87 SER A O 1
ATOM 617 N N . PRO A 1 88 ? 0.202 52.549 2.402 1.00 31.31 88 PRO A N 1
ATOM 618 C CA . PRO A 1 88 ? 0.565 51.178 2.735 1.00 31.31 88 PRO A CA 1
ATOM 619 C C . PRO A 1 88 ? 2.079 51.069 2.944 1.00 31.31 88 PRO A C 1
ATOM 621 O O . PRO A 1 88 ? 2.873 51.417 2.068 1.00 31.31 88 PRO A O 1
ATOM 624 N N . THR A 1 89 ? 2.477 50.587 4.117 1.00 30.58 89 THR A N 1
ATOM 625 C CA . THR A 1 89 ? 3.854 50.197 4.420 1.00 30.58 89 THR A CA 1
ATOM 626 C C . THR A 1 89 ? 4.254 49.038 3.494 1.00 30.58 89 THR A C 1
ATOM 628 O O . THR A 1 89 ? 3.451 48.116 3.322 1.00 30.58 89 THR A O 1
ATOM 631 N N . PRO A 1 90 ? 5.454 49.039 2.885 1.00 32.06 90 PRO A N 1
ATOM 632 C CA . PRO A 1 90 ? 5.907 47.929 2.054 1.00 32.06 90 PRO A CA 1
ATOM 633 C C . PRO A 1 90 ? 5.933 46.640 2.874 1.00 32.06 90 PRO A C 1
ATOM 635 O O . PRO A 1 90 ? 6.368 46.650 4.027 1.00 32.06 90 PRO A O 1
ATOM 638 N N . GLY A 1 91 ? 5.444 45.558 2.266 1.00 32.03 91 GLY A N 1
ATOM 639 C CA . GLY A 1 91 ? 5.303 44.248 2.884 1.00 32.03 91 GLY A CA 1
ATOM 640 C C . GLY A 1 91 ? 6.557 43.833 3.643 1.00 32.03 91 GLY A C 1
ATOM 641 O O . GLY A 1 91 ? 7.642 43.713 3.074 1.00 32.03 91 GLY A O 1
ATOM 642 N N . MET A 1 92 ? 6.383 43.596 4.942 1.00 29.02 92 MET A N 1
ATOM 643 C CA . MET A 1 92 ? 7.312 42.797 5.720 1.00 29.02 92 MET A CA 1
ATOM 644 C C . MET A 1 92 ? 7.346 41.422 5.057 1.00 29.02 92 MET A C 1
ATOM 646 O O . MET A 1 92 ? 6.382 40.663 5.148 1.00 29.02 92 MET A O 1
ATOM 650 N N . ALA A 1 93 ? 8.430 41.128 4.342 1.00 34.44 93 ALA A N 1
ATOM 651 C CA . ALA A 1 93 ? 8.729 39.772 3.930 1.00 34.44 93 ALA A CA 1
ATOM 652 C C . ALA A 1 93 ? 8.735 38.917 5.200 1.00 34.44 93 ALA A C 1
ATOM 654 O O . ALA A 1 93 ? 9.572 39.113 6.085 1.00 34.44 93 ALA A O 1
ATOM 655 N N . VAL A 1 94 ? 7.752 38.023 5.314 1.00 33.25 94 VAL A N 1
ATOM 656 C CA . VAL A 1 94 ? 7.750 36.979 6.334 1.00 33.25 94 VAL A CA 1
ATOM 657 C C . VAL A 1 94 ? 9.075 36.236 6.154 1.00 33.25 94 VAL A C 1
ATOM 659 O O . VAL A 1 94 ? 9.355 35.783 5.040 1.00 33.25 94 VAL A O 1
ATOM 662 N N . PRO A 1 95 ? 9.949 36.176 7.174 1.00 29.75 95 PRO A N 1
ATOM 663 C CA . PRO A 1 95 ? 11.193 35.440 7.034 1.00 29.75 95 PRO A CA 1
ATOM 664 C C . PRO A 1 95 ? 10.836 33.989 6.691 1.00 29.75 95 PRO A C 1
ATOM 666 O O . PRO A 1 95 ? 9.880 33.467 7.272 1.00 29.75 95 PRO A O 1
ATOM 669 N N . PRO A 1 96 ? 11.556 33.321 5.771 1.00 32.91 96 PRO A N 1
ATOM 670 C CA . PRO A 1 96 ? 11.314 31.908 5.526 1.00 32.91 96 PRO A CA 1
ATOM 671 C C . PRO A 1 96 ? 11.435 31.192 6.870 1.00 32.91 96 PRO A C 1
ATOM 673 O O . PRO A 1 96 ? 12.480 31.288 7.528 1.00 32.91 96 PRO A O 1
ATOM 676 N N . ARG A 1 97 ? 10.355 30.533 7.318 1.00 40.78 97 ARG A N 1
ATOM 677 C CA . ARG A 1 97 ? 10.426 29.653 8.486 1.00 40.78 97 ARG A CA 1
ATOM 678 C C . ARG A 1 97 ? 11.553 28.671 8.181 1.00 40.78 97 ARG A C 1
ATOM 680 O O . ARG A 1 97 ? 11.489 27.914 7.216 1.00 40.78 97 ARG A O 1
ATOM 687 N N . ARG A 1 98 ? 12.629 28.739 8.968 1.00 34.66 98 ARG A N 1
ATOM 688 C CA . ARG A 1 98 ? 13.648 27.696 8.975 1.00 34.66 98 ARG A CA 1
ATOM 689 C C . ARG A 1 98 ? 12.955 26.469 9.535 1.00 34.66 98 ARG A C 1
ATOM 691 O O . ARG A 1 98 ? 12.770 26.374 10.746 1.00 34.66 98 ARG A O 1
ATOM 698 N N . TYR A 1 99 ? 12.516 25.590 8.642 1.00 43.25 99 TYR A N 1
ATOM 699 C CA . TYR A 1 99 ? 12.096 24.257 9.024 1.00 43.25 99 TYR A CA 1
ATOM 700 C C . TYR A 1 99 ? 13.221 23.634 9.867 1.00 43.25 99 TYR A C 1
ATOM 702 O O . TYR A 1 99 ? 14.403 23.852 9.556 1.00 43.25 99 TYR A O 1
ATOM 710 N N . PRO A 1 100 ? 12.895 22.925 10.963 1.00 43.84 100 PRO A N 1
ATOM 711 C CA . PRO A 1 100 ? 13.887 22.111 11.653 1.00 43.84 100 PRO A CA 1
ATOM 712 C C . PRO A 1 100 ? 14.575 21.180 10.636 1.00 43.84 100 PRO A C 1
ATOM 714 O O . PRO A 1 100 ? 14.017 20.937 9.563 1.00 43.84 100 PRO A O 1
ATOM 717 N N . PRO A 1 101 ? 15.805 20.711 10.916 1.00 48.56 101 PRO A N 1
ATOM 718 C CA . PRO A 1 101 ? 16.558 19.892 9.970 1.00 48.56 101 PRO A CA 1
ATOM 719 C C . PRO A 1 101 ? 15.686 18.753 9.437 1.00 48.56 101 PRO A C 1
ATOM 721 O O . PRO A 1 101 ? 14.926 18.163 10.200 1.00 48.56 101 PRO A O 1
ATOM 724 N N . ALA A 1 102 ? 15.797 18.507 8.130 1.00 57.62 102 ALA A N 1
ATOM 725 C CA . ALA A 1 102 ? 15.113 17.467 7.371 1.00 57.62 102 ALA A CA 1
ATOM 726 C C . ALA A 1 102 ? 14.869 16.200 8.200 1.00 57.62 102 ALA A C 1
ATOM 728 O O . ALA A 1 102 ? 15.802 15.437 8.450 1.00 57.62 102 ALA A O 1
ATOM 729 N N . MET A 1 103 ? 13.638 15.995 8.662 1.00 76.00 103 MET A N 1
ATOM 730 C CA . MET A 1 103 ? 13.284 14.812 9.434 1.00 76.00 103 MET A CA 1
ATOM 731 C C . MET A 1 103 ? 11.864 14.376 9.112 1.00 76.00 103 MET A C 1
ATOM 733 O O . MET A 1 103 ? 10.928 15.173 9.099 1.00 76.00 103 MET A O 1
ATOM 737 N N . ILE A 1 104 ? 11.728 13.078 8.871 1.00 91.94 104 ILE A N 1
ATOM 738 C CA . ILE A 1 104 ? 10.441 12.403 8.787 1.00 91.94 104 ILE A CA 1
ATOM 739 C C . ILE A 1 104 ? 9.950 12.176 10.217 1.00 91.94 104 ILE A C 1
ATOM 741 O O . ILE A 1 104 ? 10.652 11.560 11.023 1.00 91.94 104 ILE A O 1
ATOM 745 N N . GLU A 1 105 ? 8.744 12.641 10.535 1.00 94.88 105 GLU A N 1
ATOM 746 C CA . GLU A 1 105 ? 8.089 12.301 11.796 1.00 94.88 105 GLU A CA 1
ATOM 747 C C . GLU A 1 105 ? 7.296 11.000 11.629 1.00 94.88 105 GLU A C 1
ATOM 749 O O . GLU A 1 105 ? 6.335 10.929 10.860 1.00 94.88 105 GLU A O 1
ATOM 754 N N . TRP A 1 106 ? 7.684 9.965 12.372 1.00 95.69 106 TRP A N 1
ATOM 755 C CA . TRP A 1 106 ? 6.978 8.688 12.413 1.00 95.69 106 TRP A CA 1
ATOM 756 C C . TRP A 1 106 ? 6.059 8.650 13.634 1.00 95.69 106 TRP A C 1
ATOM 758 O O . TRP A 1 106 ? 6.528 8.696 14.769 1.00 95.69 106 TRP A O 1
ATOM 768 N N . ILE A 1 107 ? 4.754 8.538 13.410 1.00 96.94 107 ILE A N 1
ATOM 769 C CA . ILE A 1 107 ? 3.723 8.503 14.450 1.00 96.94 107 ILE A CA 1
ATOM 770 C C . ILE A 1 107 ? 3.004 7.163 14.341 1.00 96.94 107 ILE A C 1
ATOM 772 O O . ILE A 1 107 ? 2.559 6.783 13.259 1.00 96.94 107 ILE A O 1
ATOM 776 N N . VAL A 1 108 ? 2.898 6.426 15.443 1.00 96.62 108 VAL A N 1
ATOM 777 C CA . VAL A 1 108 ? 2.281 5.094 15.453 1.00 96.62 108 VAL A CA 1
ATOM 778 C C . VAL A 1 108 ? 1.224 4.981 16.535 1.00 96.62 108 VAL A C 1
ATOM 780 O O . VAL A 1 108 ? 1.338 5.604 17.585 1.00 96.62 108 VAL A O 1
ATOM 783 N N . ALA A 1 109 ? 0.194 4.181 16.288 1.00 95.88 109 ALA A N 1
ATOM 784 C CA . ALA A 1 109 ? -0.832 3.856 17.274 1.00 95.88 109 ALA A CA 1
ATOM 785 C C . ALA A 1 109 ? -1.449 2.491 16.962 1.00 95.88 109 ALA A C 1
ATOM 787 O O . ALA A 1 109 ? -1.430 2.044 15.813 1.00 95.88 109 ALA A O 1
ATOM 788 N N . ASP A 1 110 ? -2.032 1.853 17.973 1.00 93.06 110 ASP A N 1
ATOM 789 C CA . ASP A 1 110 ? -2.763 0.585 17.844 1.00 93.06 110 ASP A CA 1
ATOM 790 C C . ASP A 1 110 ? -4.232 0.754 17.436 1.00 93.06 110 ASP A C 1
ATOM 792 O O . ASP A 1 110 ? -4.939 -0.224 17.196 1.00 93.06 110 ASP A O 1
ATOM 796 N N . ASP A 1 111 ? -4.676 2.001 17.309 1.00 93.12 111 ASP A N 1
ATOM 797 C CA . ASP A 1 111 ? -5.991 2.400 16.833 1.00 93.12 111 ASP A CA 1
ATOM 798 C C . ASP A 1 111 ? -5.840 3.548 15.826 1.00 93.12 111 ASP A C 1
ATOM 800 O O . ASP A 1 111 ? -4.925 4.367 15.922 1.00 93.12 111 ASP A O 1
ATOM 804 N N . VAL A 1 112 ? -6.728 3.614 14.837 1.00 94.56 112 VAL A N 1
ATOM 805 C CA . VAL A 1 112 ? -6.666 4.645 13.793 1.00 94.56 112 VAL A CA 1
ATOM 806 C C . VAL A 1 112 ? -7.157 6.012 14.285 1.00 94.56 112 VAL A C 1
ATOM 808 O O . VAL A 1 112 ? -6.738 7.034 13.749 1.00 94.56 112 VAL A O 1
ATOM 811 N N . ARG A 1 113 ? -8.015 6.057 15.313 1.00 93.88 113 ARG A N 1
ATOM 812 C CA . ARG A 1 113 ? -8.626 7.304 15.804 1.00 93.88 113 ARG A CA 1
ATOM 813 C C . ARG A 1 113 ? -7.598 8.264 16.418 1.00 93.88 113 ARG A C 1
ATOM 815 O O . ARG A 1 113 ? -7.556 9.393 15.942 1.00 93.88 113 ARG A O 1
ATOM 822 N N . PRO A 1 114 ? -6.682 7.835 17.316 1.00 95.12 114 PRO A N 1
ATOM 823 C CA . PRO A 1 114 ? -5.600 8.703 17.794 1.00 95.12 114 PRO A CA 1
ATOM 824 C C . PRO A 1 114 ? -4.700 9.240 16.676 1.00 95.12 114 PRO A C 1
ATOM 826 O O . PRO A 1 114 ? -4.183 10.349 16.771 1.00 95.12 114 PRO A O 1
ATOM 829 N N . LEU A 1 115 ? -4.506 8.471 15.596 1.00 96.94 115 LEU A N 1
ATOM 830 C CA . LEU A 1 115 ? -3.761 8.955 14.431 1.00 96.94 115 LEU A CA 1
ATOM 831 C C . LEU A 1 115 ? -4.531 10.060 13.708 1.00 96.94 115 LEU A C 1
ATOM 833 O O . LEU A 1 115 ? -3.924 11.042 13.290 1.00 96.94 115 LEU A O 1
ATOM 837 N N . ALA A 1 116 ? -5.845 9.897 13.538 1.00 96.12 116 ALA A N 1
ATOM 838 C CA . ALA A 1 116 ? -6.695 10.911 12.923 1.00 96.12 116 ALA A CA 1
ATOM 839 C C . ALA A 1 116 ? -6.805 12.169 13.793 1.00 96.12 116 ALA A C 1
ATOM 841 O O . ALA A 1 116 ? -6.801 13.266 13.244 1.00 96.12 116 ALA A O 1
ATOM 842 N N . ASP A 1 117 ? -6.837 12.022 15.124 1.00 94.06 117 ASP A N 1
ATOM 843 C CA . ASP A 1 117 ? -6.759 13.136 16.081 1.00 94.06 117 ASP A CA 1
ATOM 844 C C . ASP A 1 117 ? -5.460 13.922 15.859 1.00 94.06 117 ASP A C 1
ATOM 846 O O . ASP A 1 117 ? -5.487 15.110 15.551 1.00 94.06 117 ASP A O 1
ATOM 850 N N . ALA A 1 118 ? -4.320 13.227 15.889 1.00 95.75 118 ALA A N 1
ATOM 851 C CA . ALA A 1 118 ? -3.015 13.850 15.703 1.00 95.75 118 ALA A CA 1
ATOM 852 C C . ALA A 1 118 ? -2.838 14.479 14.310 1.00 95.75 118 ALA A C 1
ATOM 854 O O . ALA A 1 118 ? -2.149 15.488 14.172 1.00 95.75 118 ALA A O 1
ATOM 855 N N . LEU A 1 119 ? -3.438 13.903 13.263 1.00 96.88 119 LEU A N 1
ATOM 856 C CA . LEU A 1 119 ? -3.453 14.517 11.935 1.00 96.88 119 LEU A CA 1
ATOM 857 C C . LEU A 1 119 ? -4.335 15.771 11.916 1.00 96.88 119 LEU A C 1
ATOM 859 O O . LEU A 1 119 ? -3.927 16.775 11.343 1.00 96.88 119 LEU A O 1
ATOM 863 N N . ALA A 1 120 ? -5.514 15.738 12.538 1.00 94.81 120 ALA A N 1
ATOM 864 C CA . ALA A 1 120 ? -6.385 16.906 12.623 1.00 94.81 120 ALA A CA 1
ATOM 865 C C . ALA A 1 120 ? -5.682 18.069 13.339 1.00 94.81 120 ALA A C 1
ATOM 867 O O . ALA A 1 120 ? -5.696 19.176 12.811 1.00 94.81 120 ALA A O 1
ATOM 868 N N . ASP A 1 121 ? -4.983 17.804 14.448 1.00 93.75 121 ASP A N 1
ATOM 869 C CA . ASP A 1 121 ? -4.193 18.807 15.178 1.00 93.75 121 ASP A CA 1
ATOM 870 C C . ASP A 1 121 ? -3.130 19.475 14.293 1.00 93.75 121 ASP A C 1
ATOM 872 O O . ASP A 1 121 ? -2.898 20.681 14.381 1.00 93.75 121 ASP A O 1
ATOM 876 N N . VAL A 1 122 ? -2.503 18.707 13.396 1.00 93.69 122 VAL A N 1
ATOM 877 C CA . VAL A 1 122 ? -1.533 19.230 12.422 1.00 93.69 122 VAL A CA 1
ATOM 878 C C . VAL A 1 122 ? -2.213 20.148 11.400 1.00 93.69 122 VAL A C 1
ATOM 880 O O . VAL A 1 122 ? -1.660 21.193 11.057 1.00 93.69 122 VAL A O 1
ATOM 883 N N . LEU A 1 123 ? -3.403 19.776 10.927 1.00 94.25 123 LEU A N 1
ATOM 884 C CA . LEU A 1 123 ? -4.154 20.500 9.893 1.00 94.25 123 LEU A CA 1
ATOM 885 C C . LEU A 1 123 ? -4.852 21.772 10.404 1.00 94.25 123 LEU A C 1
ATOM 887 O O . LEU A 1 123 ? -5.339 22.556 9.593 1.00 94.25 123 LEU A O 1
ATOM 891 N N . VAL A 1 124 ? -4.908 21.997 11.723 1.00 91.50 124 VAL A N 1
ATOM 892 C CA . VAL A 1 124 ? -5.420 23.255 12.298 1.00 91.50 124 VAL A CA 1
ATOM 893 C C . VAL A 1 124 ? -4.530 24.442 11.916 1.00 91.50 124 VAL A C 1
ATOM 895 O O . VAL A 1 124 ? -5.046 25.534 11.678 1.00 91.50 124 VAL A O 1
ATOM 898 N N . GLU A 1 125 ? -3.212 24.238 11.830 1.00 90.69 125 GLU A N 1
ATOM 899 C CA . GLU A 1 125 ? -2.295 25.243 11.288 1.00 90.69 125 GLU A CA 1
ATOM 900 C C . GLU A 1 125 ? -2.347 25.181 9.747 1.00 90.69 125 GLU A C 1
ATOM 902 O O . GLU A 1 125 ? -1.981 24.143 9.173 1.00 90.69 125 GLU A O 1
ATOM 907 N N . PRO A 1 126 ? -2.791 26.259 9.070 1.00 90.31 126 PRO A N 1
ATOM 908 C CA . PRO A 1 126 ? -2.898 26.290 7.616 1.00 90.31 126 PRO A CA 1
ATOM 909 C C . PRO A 1 126 ? -1.520 26.337 6.947 1.00 90.31 126 PRO A C 1
ATOM 911 O O . PRO A 1 126 ? -0.539 26.795 7.537 1.00 90.31 126 PRO A O 1
ATOM 914 N N . LEU A 1 127 ? -1.473 25.920 5.679 1.00 92.38 127 LEU A N 1
ATOM 915 C CA . LEU A 1 127 ? -0.285 26.075 4.842 1.00 92.38 127 LEU A CA 1
ATOM 916 C C . LEU A 1 127 ? 0.053 27.556 4.605 1.00 92.38 127 LEU A C 1
ATOM 918 O O . LEU A 1 127 ? -0.809 28.437 4.671 1.00 92.38 127 LEU A O 1
ATOM 922 N N . SER A 1 128 ? 1.316 27.826 4.274 1.00 92.56 128 SER A N 1
ATOM 923 C CA . SER A 1 128 ? 1.801 29.175 3.964 1.00 92.56 128 SER A CA 1
ATOM 924 C C . SER A 1 128 ? 1.113 29.810 2.748 1.00 92.56 128 SER A C 1
ATOM 926 O O . SER A 1 128 ? 0.877 31.021 2.744 1.00 92.56 128 SER A O 1
ATOM 928 N N . ASP A 1 129 ? 0.760 29.008 1.739 1.00 92.31 129 ASP A N 1
ATOM 929 C CA . ASP A 1 129 ? -0.108 29.411 0.632 1.00 92.31 129 ASP A CA 1
ATOM 930 C C . ASP A 1 129 ? -1.562 29.006 0.937 1.00 92.31 129 ASP A C 1
ATOM 932 O O . ASP A 1 129 ? -1.862 27.810 0.983 1.00 92.31 129 ASP A O 1
ATOM 936 N N . PRO A 1 130 ? -2.494 29.966 1.093 1.00 88.62 130 PRO A N 1
ATOM 937 C CA . PRO A 1 130 ? -3.886 29.666 1.417 1.00 88.62 130 PRO A CA 1
ATOM 938 C C . PRO A 1 130 ? -4.627 28.888 0.320 1.00 88.62 130 PRO A C 1
ATOM 940 O O . PRO A 1 130 ? -5.688 28.332 0.596 1.00 88.62 130 PRO A O 1
ATOM 943 N N . MET A 1 131 ? -4.125 28.880 -0.920 1.00 91.81 131 MET A N 1
ATOM 944 C CA . MET A 1 131 ? -4.730 28.142 -2.034 1.00 91.81 131 MET A CA 1
ATOM 945 C C . MET A 1 131 ? -4.088 26.769 -2.254 1.00 91.81 131 MET A C 1
ATOM 947 O O . MET A 1 131 ? -4.662 25.950 -2.977 1.00 91.81 131 MET A O 1
ATOM 951 N N . ALA A 1 132 ? -2.941 26.488 -1.630 1.00 93.19 132 ALA A N 1
ATOM 952 C CA . ALA A 1 132 ? -2.311 25.179 -1.718 1.00 93.19 132 ALA A CA 1
ATOM 953 C C . ALA A 1 132 ? -3.194 24.121 -1.046 1.00 93.19 132 ALA A C 1
ATOM 955 O O . ALA A 1 132 ? -3.741 24.332 0.038 1.00 93.19 132 ALA A O 1
ATOM 956 N N . ALA A 1 133 ? -3.355 22.982 -1.717 1.00 95.06 133 ALA A N 1
ATOM 957 C CA . ALA A 1 133 ? -4.104 21.868 -1.166 1.00 95.06 133 ALA A CA 1
ATOM 958 C C . ALA A 1 133 ? -3.247 21.080 -0.168 1.00 95.06 133 ALA A C 1
ATOM 960 O O . ALA A 1 133 ? -2.071 20.807 -0.420 1.00 95.06 133 ALA A O 1
ATOM 961 N N . GLU A 1 134 ? -3.854 20.662 0.940 1.00 96.00 134 GLU A N 1
ATOM 962 C CA . GLU A 1 134 ? -3.236 19.696 1.850 1.00 96.00 134 GLU A CA 1
ATOM 963 C C . GLU A 1 134 ? -3.069 18.356 1.142 1.00 96.00 134 GLU A C 1
ATOM 965 O O . GLU A 1 134 ? -3.983 17.897 0.454 1.00 96.00 134 GLU A O 1
ATOM 970 N N . TRP A 1 135 ? -1.929 17.696 1.331 1.00 96.94 135 TRP A N 1
ATOM 971 C CA . TRP A 1 135 ? -1.618 16.448 0.638 1.00 96.94 135 TRP A CA 1
ATOM 972 C C . TRP A 1 135 ? -1.439 15.308 1.630 1.00 96.94 135 TRP A C 1
ATOM 974 O O . TRP A 1 135 ? -0.503 15.285 2.433 1.00 96.94 135 TRP A O 1
ATOM 984 N N . ILE A 1 136 ? -2.360 14.345 1.572 1.00 97.81 136 ILE A N 1
ATOM 985 C CA . ILE A 1 136 ? -2.457 13.260 2.548 1.00 97.81 136 ILE A CA 1
ATOM 986 C C . ILE A 1 136 ? -2.587 11.926 1.811 1.00 97.81 136 ILE A C 1
ATOM 988 O O . ILE A 1 136 ? -3.664 11.544 1.354 1.00 97.81 136 ILE A O 1
ATOM 992 N N . ALA A 1 137 ? -1.499 11.169 1.684 1.00 97.50 137 ALA A N 1
ATOM 993 C CA . ALA A 1 137 ? -1.574 9.868 1.033 1.00 97.50 137 ALA A CA 1
ATOM 994 C C . ALA A 1 137 ? -2.262 8.824 1.916 1.00 97.50 137 ALA A C 1
ATOM 996 O O . ALA A 1 137 ? -1.900 8.640 3.075 1.00 97.50 137 ALA A O 1
ATOM 997 N N . VAL A 1 138 ? -3.178 8.058 1.330 1.00 97.31 138 VAL A N 1
ATOM 998 C CA . VAL A 1 138 ? -3.939 6.994 2.002 1.00 97.31 138 VAL A CA 1
ATOM 999 C C . VAL A 1 138 ? -3.827 5.675 1.231 1.00 97.31 138 VAL A C 1
ATOM 1001 O O . VAL A 1 138 ? -3.779 5.687 0.003 1.00 97.31 138 VAL A O 1
ATOM 1004 N N . PRO A 1 139 ? -3.780 4.508 1.897 1.00 94.50 139 PRO A N 1
ATOM 1005 C CA . PRO A 1 139 ? -3.489 3.233 1.237 1.00 94.50 139 PRO A CA 1
ATOM 1006 C C . PRO A 1 139 ? -4.657 2.675 0.416 1.00 94.50 139 PRO A C 1
ATOM 1008 O O . PRO A 1 139 ? -4.434 1.857 -0.476 1.00 94.50 139 PRO A O 1
ATOM 1011 N N . THR A 1 140 ? -5.897 3.060 0.729 1.00 94.56 140 THR A N 1
ATOM 1012 C CA . THR A 1 140 ? -7.110 2.480 0.135 1.00 94.56 140 THR A CA 1
ATOM 1013 C C . THR A 1 140 ? -8.207 3.528 -0.036 1.00 94.56 140 THR A C 1
ATOM 1015 O O . THR A 1 140 ? -8.230 4.543 0.659 1.00 94.56 140 THR A O 1
ATOM 1018 N N . GLU A 1 141 ? -9.157 3.259 -0.935 1.00 94.19 141 GLU A N 1
ATOM 1019 C CA . GLU A 1 141 ? -10.338 4.114 -1.125 1.00 94.19 141 GLU A CA 1
ATOM 1020 C C . GLU A 1 141 ? -11.235 4.151 0.123 1.00 94.19 141 GLU A C 1
ATOM 1022 O O . GLU A 1 141 ? -11.800 5.188 0.460 1.00 94.19 141 GLU A O 1
ATOM 1027 N N . GLY A 1 142 ? -11.319 3.038 0.862 1.00 93.06 142 GLY A N 1
ATOM 1028 C CA . GLY A 1 142 ? -12.036 2.993 2.137 1.00 93.06 142 GLY A CA 1
ATOM 1029 C C . GLY A 1 142 ? -11.436 3.960 3.158 1.00 93.06 142 GLY A C 1
ATOM 1030 O O . GLY A 1 142 ? -12.162 4.757 3.745 1.00 93.06 142 GLY A O 1
ATOM 1031 N N . MET A 1 143 ? -10.104 3.961 3.295 1.00 95.06 143 MET A N 1
ATOM 1032 C CA . MET A 1 143 ? -9.402 4.897 4.176 1.00 95.06 143 MET A CA 1
ATOM 1033 C C . MET A 1 143 ? -9.546 6.346 3.697 1.00 95.06 143 MET A C 1
ATOM 1035 O O . MET A 1 143 ? -9.772 7.228 4.516 1.00 95.06 143 MET A O 1
ATOM 1039 N N . ARG A 1 144 ? -9.489 6.593 2.379 1.00 96.25 144 ARG A N 1
ATOM 1040 C CA . ARG A 1 144 ? -9.757 7.916 1.789 1.00 96.25 144 ARG A CA 1
ATOM 1041 C C . ARG A 1 144 ? -11.110 8.461 2.232 1.00 96.25 144 ARG A C 1
ATOM 1043 O O . ARG A 1 144 ? -11.194 9.591 2.706 1.00 96.25 144 ARG A O 1
ATOM 1050 N N . ARG A 1 145 ? -12.168 7.669 2.047 1.00 95.00 145 ARG A N 1
ATOM 1051 C CA . ARG A 1 145 ? -13.535 8.076 2.380 1.00 95.00 145 ARG A CA 1
ATOM 1052 C C . ARG A 1 145 ? -13.704 8.269 3.883 1.00 95.00 145 ARG A C 1
ATOM 1054 O O . ARG A 1 145 ? -14.244 9.295 4.285 1.00 95.00 145 ARG A O 1
ATOM 1061 N N . TRP A 1 146 ? -13.238 7.310 4.683 1.00 95.00 146 TRP A N 1
ATOM 1062 C CA . TRP A 1 146 ? -13.324 7.375 6.140 1.00 95.00 146 TRP A CA 1
ATOM 1063 C C . TRP A 1 146 ? -12.606 8.610 6.685 1.00 95.00 146 TRP A C 1
ATOM 1065 O O . TRP A 1 146 ? -13.235 9.412 7.365 1.00 95.00 146 TRP A O 1
ATOM 1075 N N . LEU A 1 147 ? -11.343 8.824 6.303 1.00 96.81 147 LEU A N 1
ATOM 1076 C CA . LEU A 1 147 ? -10.546 9.946 6.797 1.00 96.81 147 LEU A CA 1
ATOM 1077 C C . LEU A 1 147 ? -11.160 11.288 6.401 1.00 96.81 147 LEU A C 1
ATOM 1079 O O . LEU A 1 147 ? -11.215 12.203 7.211 1.00 96.81 147 LEU A O 1
ATOM 1083 N N . ARG A 1 148 ? -11.672 11.410 5.169 1.00 96.00 148 ARG A N 1
ATOM 1084 C CA . ARG A 1 148 ? -12.352 12.635 4.733 1.00 96.00 148 ARG A CA 1
ATOM 1085 C C . ARG A 1 148 ? -13.573 12.943 5.599 1.00 96.00 148 ARG A C 1
ATOM 1087 O O . ARG A 1 148 ? -13.768 14.092 5.974 1.00 96.00 148 ARG A O 1
ATOM 1094 N N . LEU A 1 149 ? -14.398 11.943 5.903 1.00 94.25 149 LEU A N 1
ATOM 1095 C CA . LEU A 1 149 ? -15.576 12.134 6.751 1.00 94.25 149 LEU A CA 1
ATOM 1096 C C . LEU A 1 149 ? -15.188 12.426 8.204 1.00 94.25 149 LEU A C 1
ATOM 1098 O O . LEU A 1 149 ? -15.793 13.295 8.820 1.00 94.25 149 LEU A O 1
ATOM 1102 N N . ASP A 1 150 ? -14.174 11.742 8.730 1.00 93.88 150 ASP A N 1
ATOM 1103 C CA . ASP A 1 150 ? -13.692 11.945 10.096 1.00 93.88 150 ASP A CA 1
ATOM 1104 C C . ASP A 1 150 ? -13.102 13.352 10.293 1.00 93.88 150 ASP A C 1
ATOM 1106 O O . ASP A 1 150 ? -13.521 14.079 11.193 1.00 93.88 150 ASP A O 1
ATOM 1110 N N . LEU A 1 151 ? -12.236 13.798 9.375 1.00 95.06 151 LEU A N 1
ATOM 1111 C CA . LEU A 1 151 ? -11.690 15.158 9.382 1.00 95.06 151 LEU A CA 1
ATOM 1112 C C . LEU A 1 151 ? -12.788 16.219 9.244 1.00 95.06 151 LEU A C 1
ATOM 1114 O O . LEU A 1 151 ? -12.736 17.233 9.935 1.00 95.06 151 LEU A O 1
ATOM 1118 N N . ALA A 1 152 ? -13.803 15.985 8.401 1.00 94.50 152 ALA A N 1
ATOM 1119 C CA . ALA A 1 152 ? -14.918 16.919 8.230 1.00 94.50 152 ALA A CA 1
ATOM 1120 C C . ALA A 1 152 ? -15.711 17.140 9.521 1.00 94.50 152 ALA A C 1
ATOM 1122 O O . ALA A 1 152 ? -16.223 18.227 9.736 1.00 94.50 152 ALA A O 1
ATOM 1123 N N . ARG A 1 153 ? -15.807 16.136 10.399 1.00 91.50 153 ARG A N 1
ATOM 1124 C CA . ARG A 1 153 ? -16.510 16.290 11.680 1.00 91.50 153 ARG A CA 1
ATOM 1125 C C . ARG A 1 153 ? -15.745 17.172 12.667 1.00 91.50 153 ARG A C 1
ATOM 1127 O O . ARG A 1 153 ? -16.354 17.658 13.608 1.00 91.50 153 ARG A O 1
ATOM 1134 N N . ARG A 1 154 ? -14.436 17.354 12.476 1.00 87.38 154 ARG A N 1
ATOM 1135 C CA . ARG A 1 154 ? -13.523 17.928 13.477 1.00 87.38 154 ARG A CA 1
ATOM 1136 C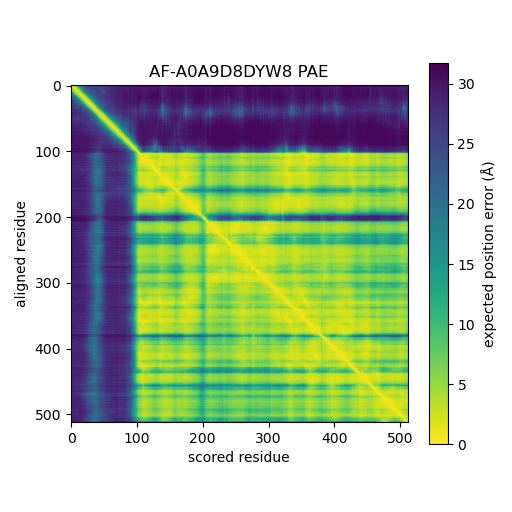 C . ARG A 1 154 ? -12.975 19.286 13.067 1.00 87.38 154 ARG A C 1
ATOM 1138 O O . ARG A 1 154 ? -12.988 20.228 13.854 1.00 87.38 154 ARG A O 1
ATOM 1145 N N . LEU A 1 155 ? -12.482 19.394 11.835 1.00 90.69 155 LEU A N 1
ATOM 1146 C CA . LEU A 1 155 ? -11.852 20.614 11.344 1.00 90.69 155 LEU A CA 1
ATOM 1147 C C . LEU A 1 155 ? -12.899 21.721 11.207 1.00 90.69 155 LEU A C 1
ATOM 1149 O O . LEU A 1 155 ? -13.899 21.561 10.513 1.00 90.69 155 LEU A O 1
ATOM 1153 N N . GLY A 1 156 ? -12.679 22.844 11.892 1.00 85.75 156 GLY A N 1
ATOM 1154 C CA . GLY A 1 156 ? -13.604 23.982 11.883 1.00 85.75 156 GLY A CA 1
ATOM 1155 C C . GLY A 1 156 ? -14.920 23.758 12.638 1.00 85.75 156 GLY A C 1
ATOM 1156 O O . GLY A 1 156 ? -15.836 24.557 12.462 1.00 85.75 156 GLY A O 1
ATOM 1157 N N . ALA A 1 157 ? -15.030 22.703 13.456 1.00 89.06 157 ALA A N 1
ATOM 1158 C CA . ALA A 1 157 ? -16.204 22.474 14.297 1.00 89.06 157 ALA A CA 1
ATOM 1159 C C . ALA A 1 157 ? -16.356 23.572 15.368 1.00 89.06 157 ALA A C 1
ATOM 1161 O O . ALA A 1 157 ? -15.369 24.059 15.926 1.00 89.06 157 ALA A O 1
ATOM 1162 N N . THR A 1 158 ? -17.599 23.949 15.684 1.00 88.75 158 THR A N 1
ATOM 1163 C CA . THR A 1 158 ? -17.896 25.051 16.623 1.00 88.75 158 THR A CA 1
ATOM 1164 C C . THR A 1 158 ? -17.487 24.712 18.061 1.00 88.75 158 THR A C 1
ATOM 1166 O O . THR A 1 158 ? -17.173 25.595 18.861 1.00 88.75 158 THR A O 1
ATOM 1169 N N . SER A 1 159 ? -17.504 23.426 18.410 1.00 85.00 159 SER A N 1
ATOM 1170 C CA . SER A 1 159 ? -17.003 22.902 19.678 1.00 85.00 159 SER A CA 1
ATOM 1171 C C . SER A 1 159 ? -16.533 21.453 19.501 1.00 85.00 159 SER A C 1
ATOM 1173 O O . SER A 1 159 ? -16.979 20.792 18.564 1.00 85.00 159 SER A O 1
ATOM 1175 N N . PRO A 1 160 ? -15.694 20.915 20.409 1.00 80.00 160 PRO A N 1
ATOM 1176 C CA . PRO A 1 160 ? -15.210 19.531 20.319 1.00 80.00 160 PRO A CA 1
ATOM 1177 C C . PRO A 1 160 ? -16.315 18.462 20.334 1.00 80.00 160 PRO A C 1
ATOM 1179 O O . PRO A 1 160 ? -16.100 17.344 19.881 1.00 80.00 160 PRO A O 1
ATOM 1182 N N . GLU A 1 161 ? -17.495 18.794 20.866 1.00 82.88 161 GLU A N 1
ATOM 1183 C CA . GLU A 1 161 ? -18.648 17.887 20.957 1.00 82.88 161 GLU A CA 1
ATOM 1184 C C . GLU A 1 161 ? -19.561 17.945 19.722 1.00 82.88 161 GLU A C 1
ATOM 1186 O O . GLU A 1 161 ? -20.480 17.137 19.589 1.00 82.88 161 GLU A O 1
ATOM 1191 N N . ARG A 1 162 ? -19.348 18.914 18.823 1.00 86.25 162 ARG A N 1
ATOM 1192 C CA . ARG A 1 162 ? -20.154 19.083 17.613 1.00 86.25 162 ARG A CA 1
ATOM 1193 C C . ARG A 1 162 ? -19.433 18.537 16.392 1.00 86.25 162 ARG A C 1
ATOM 1195 O O . ARG A 1 162 ? -18.229 18.672 16.246 1.00 86.25 162 ARG A O 1
ATOM 1202 N N . ALA A 1 163 ? -20.219 17.955 15.492 1.00 86.69 163 ALA A N 1
ATOM 1203 C CA . ALA A 1 163 ? -19.767 17.422 14.211 1.00 86.69 163 ALA A CA 1
ATOM 1204 C C . ALA A 1 163 ? -20.162 18.346 13.040 1.00 86.69 163 ALA A C 1
ATOM 1206 O O . ALA A 1 163 ? -20.578 17.870 11.986 1.00 86.69 163 ALA A O 1
ATOM 1207 N N . ASP A 1 164 ? -20.105 19.666 13.251 1.00 91.12 164 ASP A N 1
ATOM 1208 C CA . ASP A 1 164 ? -20.518 20.710 12.298 1.00 91.12 164 ASP A CA 1
ATOM 1209 C C . ASP A 1 164 ? -19.345 21.332 11.518 1.00 91.12 164 ASP A C 1
ATOM 1211 O O . ASP A 1 164 ? -19.482 22.408 10.938 1.00 91.12 164 ASP A O 1
ATOM 1215 N N . GLY A 1 165 ? -18.198 20.648 11.502 1.00 93.31 165 GLY A N 1
ATOM 1216 C CA . GLY A 1 165 ? -16.999 21.069 10.786 1.00 93.31 165 GLY A CA 1
ATOM 1217 C C . GLY A 1 165 ? -17.066 20.908 9.261 1.00 93.31 165 GLY A C 1
ATOM 1218 O O . GLY A 1 165 ? -18.071 20.510 8.663 1.00 93.31 165 GLY A O 1
ATOM 1219 N N . ILE A 1 166 ? -15.941 21.213 8.614 1.00 93.31 166 ILE A N 1
ATOM 1220 C CA . ILE A 1 166 ? -15.745 21.085 7.174 1.00 93.31 166 ILE A CA 1
ATOM 1221 C C . ILE A 1 166 ? -14.300 20.694 6.851 1.00 93.31 166 ILE A C 1
ATOM 1223 O O . ILE A 1 166 ? -13.345 21.230 7.404 1.00 93.31 166 ILE A O 1
ATOM 1227 N N . VAL A 1 167 ? -14.135 19.797 5.877 1.00 94.31 167 VAL A N 1
ATOM 1228 C CA . VAL A 1 167 ? -12.843 19.544 5.228 1.00 94.31 167 VAL A CA 1
ATOM 1229 C C . VAL A 1 167 ? -12.926 19.966 3.762 1.00 94.31 167 VAL A C 1
ATOM 1231 O O . VAL A 1 167 ? -13.783 19.499 3.004 1.00 94.31 167 VAL A O 1
ATOM 1234 N N . ALA A 1 168 ? -12.038 20.865 3.352 1.00 92.19 168 ALA A N 1
ATOM 1235 C CA . ALA A 1 168 ? -11.973 21.399 1.997 1.00 92.19 168 ALA A CA 1
ATOM 1236 C C . ALA A 1 168 ? -10.513 21.555 1.562 1.00 92.19 168 ALA A C 1
ATOM 1238 O O . ALA A 1 168 ? -9.627 21.652 2.402 1.00 92.19 168 ALA A O 1
ATOM 1239 N N . ASN A 1 169 ? -10.280 21.566 0.247 1.00 94.00 169 ASN A N 1
ATOM 1240 C CA . ASN A 1 169 ? -8.946 21.699 -0.350 1.00 94.00 169 ASN A CA 1
ATOM 1241 C C . ASN A 1 169 ? -7.910 20.674 0.164 1.00 94.00 169 ASN A C 1
ATOM 1243 O O . ASN A 1 169 ? -6.759 21.011 0.412 1.00 94.00 169 ASN A O 1
ATOM 1247 N N . VAL A 1 170 ? -8.330 19.413 0.334 1.00 94.69 170 VAL A N 1
ATOM 1248 C CA . VAL A 1 170 ? -7.450 18.299 0.721 1.00 94.69 170 VAL A CA 1
ATOM 1249 C C . VAL A 1 170 ? -7.403 17.271 -0.403 1.00 94.69 170 VAL A C 1
ATOM 1251 O O . VAL A 1 170 ? -8.429 16.696 -0.785 1.00 94.69 170 VAL A O 1
ATOM 1254 N N . GLU A 1 171 ? -6.206 17.008 -0.908 1.00 96.19 171 GLU A N 1
ATOM 1255 C CA . GLU A 1 171 ? -5.918 15.913 -1.817 1.00 96.19 171 GLU A CA 1
ATOM 1256 C C . GLU A 1 171 ? -5.575 14.644 -1.035 1.00 96.19 171 GLU A C 1
ATOM 1258 O O . GLU A 1 171 ? -4.689 14.623 -0.181 1.00 96.19 171 GLU A O 1
ATOM 1263 N N . LEU A 1 172 ? -6.262 13.547 -1.370 1.00 96.94 172 LEU A N 1
ATOM 1264 C CA . LEU A 1 172 ? -6.083 12.243 -0.724 1.00 96.94 172 LEU A CA 1
ATOM 1265 C C . LEU A 1 172 ? -5.540 11.177 -1.699 1.00 96.94 172 LEU A C 1
ATOM 1267 O O . LEU A 1 172 ? -6.238 10.196 -1.996 1.00 96.94 172 LEU A O 1
ATOM 1271 N N . PRO A 1 173 ? -4.345 11.352 -2.288 1.00 96.94 173 PRO A N 1
ATOM 1272 C CA . PRO A 1 173 ? -3.812 10.419 -3.276 1.00 96.94 173 PRO A CA 1
ATOM 1273 C C . PRO A 1 173 ? -3.387 9.080 -2.656 1.00 96.94 173 PRO A C 1
ATOM 1275 O O . PRO A 1 173 ? -3.400 8.882 -1.446 1.00 96.94 173 PRO A O 1
ATOM 1278 N N . PHE A 1 174 ? -2.997 8.125 -3.500 1.00 96.38 174 PHE A N 1
ATOM 1279 C CA . PHE A 1 174 ? -2.322 6.907 -3.037 1.00 96.38 174 PHE A CA 1
ATOM 1280 C C . PHE A 1 174 ? -0.814 7.162 -2.884 1.00 96.38 174 PHE A C 1
ATOM 1282 O O . PHE A 1 174 ? -0.277 7.954 -3.657 1.00 96.38 174 PHE A O 1
ATOM 1289 N N . PRO A 1 175 ? -0.089 6.457 -1.993 1.00 94.44 175 PRO A N 1
ATOM 1290 C CA . PRO A 1 175 ? 1.338 6.708 -1.750 1.00 94.44 175 PRO A CA 1
ATOM 1291 C C . PRO A 1 175 ? 2.233 6.668 -2.997 1.00 94.44 175 PRO A C 1
ATOM 1293 O O . PRO A 1 175 ? 3.230 7.377 -3.079 1.00 94.44 175 PRO A O 1
ATOM 1296 N N . ASP A 1 176 ? 1.851 5.873 -4.001 1.00 91.62 176 ASP A N 1
ATOM 1297 C CA . ASP A 1 176 ? 2.550 5.775 -5.287 1.00 91.62 176 ASP A CA 1
ATOM 1298 C C . ASP A 1 176 ? 2.654 7.117 -6.028 1.00 91.62 176 ASP A C 1
ATOM 1300 O O . ASP A 1 176 ? 3.595 7.328 -6.794 1.00 91.62 176 ASP A O 1
ATOM 1304 N N . ARG A 1 177 ? 1.717 8.043 -5.776 1.00 94.12 177 ARG A N 1
ATOM 1305 C CA . ARG A 1 177 ? 1.710 9.374 -6.393 1.00 94.12 177 ARG A CA 1
ATOM 1306 C C . ARG A 1 177 ? 2.950 10.185 -6.067 1.00 94.12 177 ARG A C 1
ATOM 1308 O O . ARG A 1 177 ? 3.390 10.930 -6.931 1.00 94.12 177 ARG A O 1
ATOM 1315 N N . LEU A 1 178 ? 3.551 9.993 -4.893 1.00 94.12 178 LEU A N 1
ATOM 1316 C CA . LEU A 1 178 ? 4.796 10.675 -4.548 1.00 94.12 178 LEU A CA 1
ATOM 1317 C C . LEU A 1 178 ? 5.933 10.264 -5.495 1.00 94.12 178 LEU A C 1
ATOM 1319 O O . LEU A 1 178 ? 6.663 11.110 -6.006 1.00 94.12 178 LEU A O 1
ATOM 1323 N N . ARG A 1 179 ? 6.035 8.963 -5.805 1.00 92.62 179 ARG A N 1
ATOM 1324 C CA . ARG A 1 179 ? 7.007 8.457 -6.785 1.00 92.62 179 ARG A CA 1
ATOM 1325 C C . ARG A 1 179 ? 6.707 9.006 -8.179 1.00 92.62 179 ARG A C 1
ATOM 1327 O O . ARG A 1 179 ? 7.625 9.398 -8.895 1.00 92.62 179 ARG A O 1
ATOM 1334 N N . GLN A 1 180 ? 5.429 9.015 -8.563 1.00 90.88 180 GLN A N 1
ATOM 1335 C CA . GLN A 1 180 ? 4.984 9.522 -9.863 1.00 90.88 180 GLN A CA 1
ATOM 1336 C C . GLN A 1 180 ? 5.336 11.001 -10.037 1.00 90.88 180 GLN A C 1
ATOM 1338 O O . GLN A 1 180 ? 5.912 11.337 -11.064 1.00 90.88 180 GLN A O 1
ATOM 1343 N N . ALA A 1 181 ? 5.117 11.840 -9.021 1.00 93.06 181 ALA A N 1
ATOM 1344 C CA . ALA A 1 181 ? 5.446 13.263 -9.062 1.00 93.06 181 ALA A CA 1
ATOM 1345 C C . ALA A 1 181 ? 6.939 13.507 -9.354 1.00 93.06 181 ALA A C 1
ATOM 1347 O O . ALA A 1 181 ? 7.284 14.327 -10.203 1.00 93.06 181 ALA A O 1
ATOM 1348 N N . VAL A 1 182 ? 7.840 12.739 -8.728 1.00 93.31 182 VAL A N 1
ATOM 1349 C CA . VAL A 1 182 ? 9.289 12.824 -9.001 1.00 93.31 182 VAL A CA 1
ATOM 1350 C C . VAL A 1 182 ? 9.618 12.410 -10.442 1.00 93.31 182 VAL A C 1
ATOM 1352 O O . VAL A 1 182 ? 10.414 13.071 -11.112 1.00 93.31 182 VAL A O 1
ATOM 1355 N N . ILE A 1 183 ? 9.003 11.332 -10.941 1.00 89.31 183 ILE A N 1
ATOM 1356 C CA . ILE A 1 183 ? 9.191 10.867 -12.326 1.00 89.31 183 ILE A CA 1
ATOM 1357 C C . ILE A 1 183 ? 8.656 11.904 -13.325 1.00 89.31 183 ILE A C 1
ATOM 1359 O O . ILE A 1 183 ? 9.288 12.159 -14.348 1.00 89.31 183 ILE A O 1
ATOM 1363 N N . GLU A 1 184 ? 7.499 12.500 -13.051 1.00 88.50 184 GLU A N 1
ATOM 1364 C CA . GLU A 1 184 ? 6.860 13.515 -13.890 1.00 88.50 184 GLU A CA 1
ATOM 1365 C C . GLU A 1 184 ? 7.694 14.798 -13.952 1.00 88.50 184 GLU A C 1
ATOM 1367 O O . GLU A 1 184 ? 7.955 15.287 -15.052 1.00 88.50 184 GLU A O 1
ATOM 1372 N N . ALA A 1 185 ? 8.204 15.275 -12.813 1.00 91.19 185 ALA A N 1
ATOM 1373 C CA . ALA A 1 185 ? 9.111 16.419 -12.745 1.00 91.19 185 ALA A CA 1
ATOM 1374 C C . ALA A 1 185 ? 10.389 16.193 -13.569 1.00 91.19 185 ALA A C 1
ATOM 1376 O O . ALA A 1 185 ? 10.786 17.030 -14.382 1.00 91.19 185 ALA A O 1
ATOM 1377 N N . GLU A 1 186 ? 11.016 15.025 -13.414 1.00 90.44 186 GLU A N 1
ATOM 1378 C CA . GLU A 1 186 ? 12.229 14.679 -14.156 1.00 90.44 186 GLU A CA 1
ATOM 1379 C C . GLU A 1 186 ? 11.974 14.594 -15.670 1.00 90.44 186 GLU A C 1
ATOM 1381 O O . GLU A 1 186 ? 12.796 15.045 -16.477 1.00 90.44 186 GLU A O 1
ATOM 1386 N N . ARG A 1 187 ? 10.807 14.073 -16.068 1.00 85.38 187 ARG A N 1
ATOM 1387 C CA . ARG A 1 187 ? 10.375 14.013 -17.470 1.00 85.38 187 ARG A CA 1
ATOM 1388 C C . ARG A 1 187 ? 10.106 15.389 -18.060 1.00 85.38 187 ARG A C 1
ATOM 1390 O O . ARG A 1 187 ? 10.544 15.635 -19.184 1.00 85.38 187 ARG A O 1
ATOM 1397 N N . ALA A 1 188 ? 9.401 16.255 -17.337 1.00 86.44 188 ALA A N 1
ATOM 1398 C CA . ALA A 1 188 ? 9.090 17.607 -17.786 1.00 86.44 188 ALA A CA 1
ATOM 1399 C C . ALA A 1 188 ? 10.381 18.385 -18.081 1.00 86.44 188 ALA A C 1
ATOM 1401 O O . ALA A 1 188 ? 10.579 18.881 -19.189 1.00 86.44 188 ALA A O 1
ATOM 1402 N N . GLU A 1 189 ? 11.332 18.357 -17.151 1.00 87.69 189 GLU A N 1
ATOM 1403 C CA . GLU A 1 189 ? 12.611 19.044 -17.308 1.00 87.69 189 GLU A CA 1
ATOM 1404 C C . GLU A 1 189 ? 13.462 18.460 -18.458 1.00 87.69 189 GLU A C 1
ATOM 1406 O O . GLU A 1 189 ? 14.126 19.194 -19.198 1.00 87.69 189 GLU A O 1
ATOM 1411 N N . ARG A 1 190 ? 13.432 17.133 -18.667 1.00 84.00 190 ARG A N 1
ATOM 1412 C CA . ARG A 1 190 ? 14.056 16.500 -19.845 1.00 84.00 190 ARG A CA 1
ATOM 1413 C C . ARG A 1 190 ? 13.434 16.975 -21.147 1.00 84.00 190 ARG A C 1
ATOM 1415 O O . ARG A 1 190 ? 14.171 17.257 -22.093 1.00 84.00 190 ARG A O 1
ATOM 1422 N N . ALA A 1 191 ? 12.109 17.053 -21.202 1.00 81.69 191 ALA A N 1
ATOM 1423 C CA . ALA A 1 191 ? 11.403 17.506 -22.389 1.00 81.69 191 ALA A CA 1
ATOM 1424 C C . ALA A 1 191 ? 11.736 18.966 -22.717 1.00 81.69 191 ALA A C 1
ATOM 1426 O O . ALA A 1 191 ? 12.009 19.287 -23.874 1.00 81.69 191 ALA A O 1
ATOM 1427 N N . GLU A 1 192 ? 11.825 19.827 -21.704 1.00 84.44 192 GLU A N 1
ATOM 1428 C CA . GLU A 1 192 ? 12.276 21.211 -21.862 1.00 84.44 192 GLU A CA 1
ATOM 1429 C C . GLU A 1 192 ? 13.730 21.311 -22.336 1.00 84.44 192 GLU A C 1
ATOM 1431 O O . GLU A 1 192 ? 14.049 22.134 -23.196 1.00 84.44 192 GLU A O 1
ATOM 1436 N N . ARG A 1 193 ? 14.637 20.481 -21.799 1.00 83.25 193 ARG A N 1
ATOM 1437 C CA . ARG A 1 193 ? 16.042 20.427 -22.241 1.00 83.25 193 ARG A CA 1
ATOM 1438 C C . ARG A 1 193 ? 16.162 19.967 -23.699 1.00 83.25 193 ARG A C 1
ATOM 1440 O O . ARG A 1 193 ? 16.905 20.582 -24.460 1.00 83.25 193 ARG A O 1
ATOM 1447 N N . ALA A 1 194 ? 15.402 18.951 -24.107 1.00 77.06 194 ALA A N 1
ATOM 1448 C CA . ALA A 1 194 ? 15.368 18.474 -25.492 1.00 77.06 194 ALA A CA 1
ATOM 1449 C C . ALA A 1 194 ? 14.777 19.522 -26.452 1.00 77.06 194 ALA A C 1
ATOM 1451 O O . ALA A 1 194 ? 15.345 19.776 -27.516 1.00 77.06 194 ALA A O 1
ATOM 1452 N N . GLY A 1 195 ? 13.692 20.192 -26.043 1.00 76.88 195 GLY A N 1
ATOM 1453 C CA . GLY A 1 195 ? 13.081 21.284 -26.802 1.00 76.88 195 GLY A CA 1
ATOM 1454 C C . GLY A 1 195 ? 14.038 22.460 -27.015 1.00 76.88 195 GLY A C 1
ATOM 1455 O O . GLY A 1 195 ? 14.147 22.968 -28.130 1.00 76.88 195 GLY A O 1
ATOM 1456 N N . ARG A 1 196 ? 14.805 22.840 -25.981 1.00 76.31 196 ARG A N 1
ATOM 1457 C CA . ARG A 1 1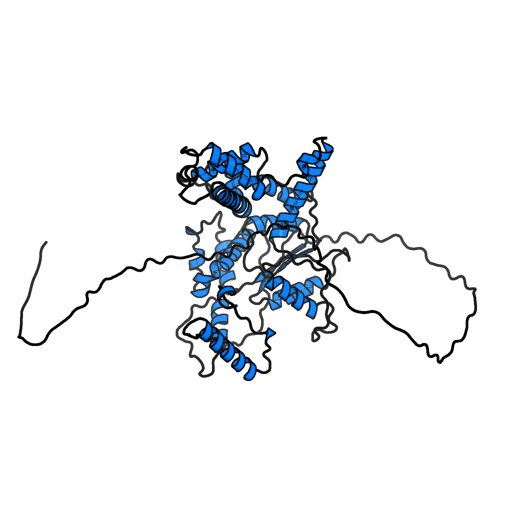96 ? 15.871 23.855 -26.084 1.00 76.31 196 ARG A CA 1
ATOM 1458 C C . ARG A 1 196 ? 17.017 23.437 -27.010 1.00 76.31 196 ARG A C 1
ATOM 1460 O O . ARG A 1 196 ? 17.603 24.292 -27.663 1.00 76.31 196 ARG A O 1
ATOM 1467 N N . ALA A 1 197 ? 17.318 22.143 -27.101 1.00 75.00 197 ALA A N 1
ATOM 1468 C CA . ALA A 1 197 ? 18.373 21.602 -27.959 1.00 75.00 197 ALA A CA 1
ATOM 1469 C C . ALA A 1 197 ? 17.974 21.473 -29.447 1.00 75.00 197 ALA A C 1
ATOM 1471 O O . ALA A 1 197 ? 18.723 20.887 -30.229 1.00 75.00 197 ALA A O 1
ATOM 1472 N N . GLY A 1 198 ? 16.798 21.969 -29.857 1.00 64.44 198 GLY A N 1
ATOM 1473 C CA . GLY A 1 198 ? 16.329 21.902 -31.248 1.00 64.44 198 GLY A CA 1
ATOM 1474 C C . GLY A 1 198 ? 15.965 20.489 -31.726 1.00 64.44 198 GLY A C 1
ATOM 1475 O O . GLY A 1 198 ? 15.635 20.291 -32.895 1.00 64.44 198 GLY A O 1
ATOM 1476 N N . GLN A 1 199 ? 15.985 19.501 -30.829 1.00 59.91 199 GLN A N 1
ATOM 1477 C CA . GLN A 1 199 ? 15.507 18.148 -31.084 1.00 59.91 199 GLN A CA 1
ATOM 1478 C C . GLN A 1 199 ? 13.983 18.199 -30.957 1.00 59.91 199 GLN A C 1
ATOM 1480 O O . GLN A 1 199 ? 13.450 18.288 -29.856 1.00 59.91 199 GLN A O 1
ATOM 1485 N N . GLY A 1 200 ? 13.287 18.268 -32.097 1.00 51.53 200 GLY A N 1
ATOM 1486 C CA . GLY A 1 200 ? 11.865 18.613 -32.176 1.00 51.53 200 GLY A CA 1
ATOM 1487 C C . GLY A 1 200 ? 10.992 17.997 -31.072 1.00 51.53 200 GLY A C 1
ATOM 1488 O O . GLY A 1 200 ? 11.024 16.790 -30.831 1.00 51.53 200 GLY A O 1
ATOM 1489 N N . ALA A 1 201 ? 10.144 18.834 -30.461 1.00 46.22 201 ALA A N 1
ATOM 1490 C CA . ALA A 1 201 ? 9.246 18.509 -29.342 1.00 46.22 201 ALA A CA 1
ATOM 1491 C C . ALA A 1 201 ? 8.359 17.257 -29.545 1.00 46.22 201 ALA A C 1
ATOM 1493 O O . ALA A 1 201 ? 7.832 16.701 -28.583 1.00 46.22 201 ALA A O 1
ATOM 1494 N N . ARG A 1 202 ? 8.228 16.767 -30.787 1.00 45.91 202 ARG A N 1
ATOM 1495 C CA . ARG A 1 202 ? 7.500 15.538 -31.135 1.00 45.91 202 ARG A CA 1
ATOM 1496 C C . ARG A 1 202 ? 8.102 14.257 -30.537 1.00 45.91 202 ARG A C 1
ATOM 1498 O O . ARG A 1 202 ? 7.361 13.294 -30.399 1.00 45.91 202 ARG A O 1
ATOM 1505 N N . GLY A 1 203 ? 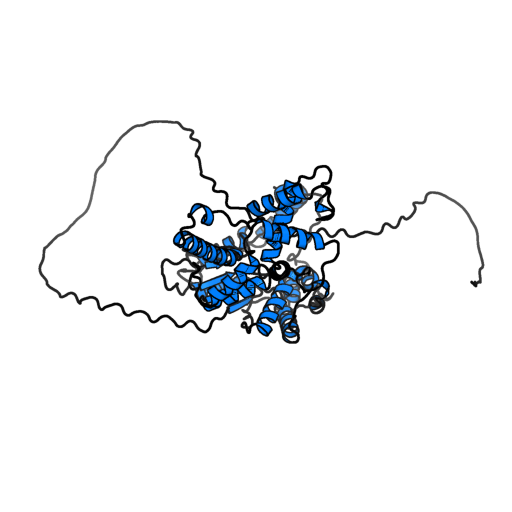9.390 14.236 -30.175 1.00 45.81 203 GLY A N 1
ATOM 1506 C CA . GLY A 1 203 ? 10.038 13.073 -29.541 1.00 45.81 203 GLY A CA 1
ATOM 1507 C C . GLY A 1 203 ? 10.055 13.098 -28.007 1.00 45.81 203 GLY A C 1
ATOM 1508 O O . GLY A 1 203 ? 10.207 12.059 -27.380 1.00 45.81 203 GLY A O 1
ATOM 1509 N N . ALA A 1 204 ? 9.883 14.268 -27.387 1.00 47.12 204 ALA A N 1
ATOM 1510 C CA . ALA A 1 204 ? 9.909 14.417 -25.929 1.00 47.12 204 ALA A CA 1
ATOM 1511 C C . ALA A 1 204 ? 8.519 14.284 -25.278 1.00 47.12 204 ALA A C 1
ATOM 1513 O O . ALA A 1 204 ? 8.411 13.908 -24.113 1.00 47.12 204 ALA A O 1
ATOM 1514 N N . ALA A 1 205 ? 7.455 14.539 -26.046 1.00 51.12 205 ALA A N 1
ATOM 1515 C CA . ALA A 1 205 ? 6.065 14.354 -25.625 1.00 51.12 205 ALA A CA 1
ATOM 1516 C C . ALA A 1 205 ? 5.571 12.895 -25.737 1.00 51.12 205 ALA A C 1
ATOM 1518 O O . ALA A 1 205 ? 4.409 12.609 -25.446 1.00 51.12 205 ALA A O 1
ATOM 1519 N N . THR A 1 206 ? 6.414 11.955 -26.177 1.00 61.75 206 THR A N 1
ATOM 1520 C CA . THR A 1 206 ? 6.031 10.542 -26.269 1.00 61.75 206 THR A CA 1
ATOM 1521 C C . THR A 1 206 ? 5.967 9.898 -24.883 1.00 61.75 206 THR A C 1
ATOM 1523 O O . THR A 1 206 ? 6.756 10.210 -23.986 1.00 61.75 206 THR A O 1
ATOM 1526 N N . ALA A 1 207 ? 5.012 8.982 -24.698 1.00 72.31 207 ALA A N 1
ATOM 1527 C CA . ALA A 1 207 ? 4.922 8.130 -23.512 1.00 72.31 207 ALA A CA 1
ATOM 1528 C C . ALA A 1 207 ? 6.287 7.483 -23.189 1.00 72.31 207 ALA A C 1
ATOM 1530 O O . ALA A 1 207 ? 7.058 7.197 -24.103 1.00 72.31 207 ALA A O 1
ATOM 1531 N N . ASP A 1 208 ? 6.592 7.270 -21.902 1.00 81.94 208 ASP A N 1
ATOM 1532 C CA . ASP A 1 208 ? 7.877 6.694 -21.476 1.00 81.94 208 ASP A CA 1
ATOM 1533 C C . ASP A 1 208 ? 8.058 5.334 -22.170 1.00 81.94 208 ASP A C 1
ATOM 1535 O O . ASP A 1 208 ? 7.175 4.485 -22.027 1.00 81.94 208 ASP A O 1
ATOM 1539 N N . PRO A 1 209 ? 9.147 5.093 -22.923 1.00 88.69 209 PRO A N 1
ATOM 1540 C CA . PRO A 1 209 ? 9.360 3.808 -23.592 1.00 88.69 209 PRO A CA 1
ATOM 1541 C C . PRO A 1 209 ? 9.447 2.634 -22.605 1.00 88.69 209 PRO A C 1
ATOM 1543 O O . PRO A 1 209 ? 9.224 1.484 -22.988 1.00 88.69 209 PRO A O 1
ATOM 1546 N N . TRP A 1 210 ? 9.731 2.920 -21.333 1.00 90.88 210 TRP A N 1
ATOM 1547 C CA . TRP A 1 210 ? 9.725 1.945 -20.249 1.00 90.88 210 TRP A CA 1
ATOM 1548 C C . TRP A 1 210 ? 8.360 1.738 -19.598 1.00 90.88 210 TRP A C 1
ATOM 1550 O O . TRP A 1 210 ? 8.202 0.786 -18.832 1.00 90.88 210 TRP A O 1
ATOM 1560 N N . ALA A 1 211 ? 7.363 2.572 -19.912 1.00 90.56 211 ALA A N 1
ATOM 1561 C CA . ALA A 1 211 ? 5.996 2.312 -19.491 1.00 90.56 211 ALA A CA 1
ATOM 1562 C C . ALA A 1 211 ? 5.539 0.958 -20.045 1.00 90.56 211 ALA A C 1
ATOM 1564 O O . ALA A 1 211 ? 5.906 0.544 -21.148 1.00 90.56 211 ALA A O 1
ATOM 1565 N N . VAL A 1 212 ? 4.697 0.266 -19.282 1.00 93.94 212 VAL A N 1
ATOM 1566 C CA . VAL A 1 212 ? 4.348 -1.130 -19.567 1.00 93.94 212 VAL A CA 1
ATOM 1567 C C . VAL A 1 212 ? 3.775 -1.323 -20.973 1.00 93.94 212 VAL A C 1
ATOM 1569 O O . VAL A 1 212 ? 4.082 -2.320 -21.626 1.00 93.94 212 VAL A O 1
ATOM 1572 N N . ALA A 1 213 ? 2.955 -0.389 -21.462 1.00 94.56 213 ALA A N 1
ATOM 1573 C CA . ALA A 1 213 ? 2.347 -0.501 -22.785 1.00 94.56 213 ALA A CA 1
ATOM 1574 C C . ALA A 1 213 ? 3.395 -0.450 -23.925 1.00 94.56 213 ALA A C 1
ATOM 1576 O O . ALA A 1 213 ? 3.459 -1.421 -24.681 1.00 94.56 213 ALA A O 1
ATOM 1577 N N . PRO A 1 214 ? 4.265 0.575 -24.038 1.00 94.56 214 PRO A N 1
ATOM 1578 C CA . PRO A 1 214 ? 5.408 0.548 -24.959 1.00 94.56 214 PRO A CA 1
ATOM 1579 C C . PRO A 1 214 ? 6.349 -0.649 -24.756 1.00 94.56 214 PRO A C 1
ATOM 1581 O O . PRO A 1 214 ? 6.677 -1.348 -25.717 1.00 94.56 214 PRO A O 1
ATOM 1584 N N . LEU A 1 215 ? 6.716 -0.956 -23.507 1.00 96.06 215 LEU A N 1
ATOM 1585 C CA . LEU A 1 215 ? 7.617 -2.064 -23.183 1.00 96.06 215 LEU A CA 1
ATOM 1586 C C . LEU A 1 215 ? 7.060 -3.420 -23.642 1.00 96.06 215 LEU A C 1
ATOM 1588 O O . LEU A 1 215 ? 7.819 -4.280 -24.090 1.00 96.06 215 LEU A O 1
ATOM 1592 N N . THR A 1 216 ? 5.737 -3.604 -23.591 1.00 97.88 216 THR A N 1
ATOM 1593 C CA . THR A 1 216 ? 5.060 -4.806 -24.102 1.00 97.88 216 THR A CA 1
ATOM 1594 C C . THR A 1 216 ? 5.377 -5.033 -25.578 1.00 97.88 216 THR A C 1
ATOM 1596 O O . THR A 1 216 ? 5.674 -6.162 -25.962 1.00 97.88 216 THR A O 1
ATOM 1599 N N . TRP A 1 217 ? 5.374 -3.983 -26.402 1.00 97.25 217 TRP A N 1
ATOM 1600 C CA . TRP A 1 217 ? 5.681 -4.091 -27.830 1.00 97.25 217 TRP A CA 1
ATOM 1601 C C . TRP A 1 217 ? 7.163 -4.358 -28.092 1.00 97.25 217 TRP A C 1
ATOM 1603 O O . TRP A 1 217 ? 7.494 -5.194 -28.933 1.00 97.25 217 TRP A O 1
ATOM 1613 N N . THR A 1 218 ? 8.058 -3.730 -27.328 1.00 97.00 218 THR A N 1
ATOM 1614 C CA . THR A 1 218 ? 9.499 -4.017 -27.395 1.00 97.00 218 THR A CA 1
ATOM 1615 C C . THR A 1 218 ? 9.780 -5.483 -27.071 1.00 97.00 218 THR A C 1
ATOM 1617 O O . THR A 1 218 ? 10.452 -6.181 -27.832 1.00 97.00 218 THR A O 1
ATOM 1620 N N . VAL A 1 219 ? 9.219 -5.982 -25.966 1.00 96.88 219 VAL A N 1
ATOM 1621 C CA . VAL A 1 219 ? 9.369 -7.382 -25.553 1.00 96.88 219 VAL A CA 1
ATOM 1622 C C . VAL A 1 219 ? 8.727 -8.324 -26.569 1.00 96.88 219 VAL A C 1
ATOM 1624 O O . VAL A 1 219 ? 9.311 -9.356 -26.891 1.00 96.88 219 VAL A O 1
ATOM 1627 N N . TYR A 1 220 ? 7.553 -7.979 -27.099 1.00 96.94 220 TYR A N 1
ATOM 1628 C CA . TYR A 1 220 ? 6.875 -8.762 -28.129 1.00 96.94 220 TYR A CA 1
ATOM 1629 C C . TYR A 1 220 ? 7.773 -8.976 -29.350 1.00 96.94 220 TYR A C 1
ATOM 1631 O O . TYR A 1 220 ? 7.963 -10.117 -29.770 1.00 96.94 220 TYR A O 1
ATOM 1639 N N . SER A 1 221 ? 8.371 -7.905 -29.876 1.00 96.75 221 SER A N 1
ATOM 1640 C CA . SER A 1 221 ? 9.272 -7.977 -31.030 1.00 96.75 221 SER A CA 1
ATOM 1641 C C . SER A 1 221 ? 10.492 -8.854 -30.743 1.00 96.75 221 SER A C 1
ATOM 1643 O O . SER A 1 221 ? 10.793 -9.750 -31.525 1.00 96.75 221 SER A O 1
ATOM 1645 N N . LEU A 1 222 ? 11.127 -8.694 -29.577 1.00 96.12 222 LEU A N 1
ATOM 1646 C CA . LEU A 1 222 ? 12.274 -9.519 -29.173 1.00 96.12 222 LEU A CA 1
ATOM 1647 C C . LEU A 1 222 ? 11.922 -11.006 -29.045 1.00 96.12 222 LEU A C 1
ATOM 1649 O O . LEU A 1 222 ? 12.694 -11.870 -29.460 1.00 96.12 222 LEU A O 1
ATOM 1653 N N . LEU A 1 223 ? 10.753 -11.321 -28.481 1.00 94.81 223 LEU A N 1
ATOM 1654 C CA . LEU A 1 223 ? 10.280 -12.701 -28.368 1.00 94.81 223 LEU A CA 1
ATOM 1655 C C . LEU A 1 223 ? 9.953 -13.307 -29.737 1.00 94.81 223 LEU A C 1
ATOM 1657 O O . LEU A 1 223 ? 10.243 -14.479 -29.961 1.00 94.81 223 LEU A O 1
ATOM 1661 N N . ARG A 1 224 ? 9.389 -12.515 -30.656 1.00 94.56 224 ARG A N 1
ATOM 1662 C CA . ARG A 1 224 ? 9.110 -12.929 -32.038 1.00 94.56 224 ARG A CA 1
ATOM 1663 C C . ARG A 1 224 ? 10.390 -13.209 -32.820 1.00 94.56 224 ARG A C 1
ATOM 1665 O O . ARG A 1 224 ? 10.458 -14.230 -33.493 1.00 94.56 224 ARG A O 1
ATOM 1672 N N . GLU A 1 225 ? 11.391 -12.343 -32.702 1.00 94.25 225 GLU A N 1
ATOM 1673 C CA . GLU A 1 225 ? 12.708 -12.504 -33.337 1.00 94.25 225 GLU A CA 1
ATOM 1674 C C . GLU A 1 225 ? 13.454 -13.746 -32.819 1.00 94.25 225 GLU A C 1
ATOM 1676 O O . GLU A 1 225 ? 14.201 -14.379 -33.558 1.00 94.25 225 GLU A O 1
ATOM 1681 N N . ALA A 1 226 ? 13.243 -14.114 -31.554 1.00 92.25 226 ALA A N 1
ATOM 1682 C CA . ALA A 1 226 ? 13.878 -15.268 -30.923 1.00 92.25 226 ALA A CA 1
ATOM 1683 C C . ALA A 1 226 ? 13.022 -16.548 -30.941 1.00 92.25 226 ALA A C 1
ATOM 1685 O O . ALA A 1 226 ? 13.423 -17.539 -30.322 1.00 92.25 226 ALA A O 1
ATOM 1686 N N . ALA A 1 227 ? 11.858 -16.542 -31.599 1.00 90.75 227 ALA A N 1
ATOM 1687 C CA . ALA A 1 227 ? 10.948 -17.684 -31.621 1.00 90.75 227 ALA A CA 1
ATOM 1688 C C . ALA A 1 227 ? 11.637 -18.929 -32.207 1.00 90.75 227 ALA A C 1
ATOM 1690 O O . ALA A 1 227 ? 12.258 -18.863 -33.265 1.00 90.75 227 ALA A O 1
ATOM 1691 N N . GLY A 1 228 ? 11.541 -20.062 -31.504 1.00 84.69 228 GLY A N 1
ATOM 1692 C CA . GLY A 1 228 ? 12.212 -21.309 -31.897 1.00 84.69 228 GLY A CA 1
ATOM 1693 C C . GLY A 1 228 ? 13.719 -21.374 -31.596 1.00 84.69 228 GLY A C 1
ATOM 1694 O O . GLY A 1 228 ? 14.375 -22.317 -32.026 1.00 84.69 228 GLY A O 1
ATOM 1695 N N . SER A 1 229 ? 14.283 -20.407 -30.859 1.00 88.50 229 SER A N 1
ATOM 1696 C CA . SER A 1 229 ? 15.685 -20.424 -30.401 1.00 88.50 229 SER A CA 1
ATOM 1697 C C . SER A 1 229 ? 15.808 -20.625 -28.883 1.00 88.50 229 SER A C 1
ATOM 1699 O O . SER A 1 229 ? 14.919 -20.239 -28.133 1.00 88.50 229 SER A O 1
ATOM 1701 N N . ASP A 1 230 ? 16.953 -21.106 -28.380 1.00 85.06 230 ASP A N 1
ATOM 1702 C CA . ASP A 1 230 ? 17.207 -21.217 -26.923 1.00 85.06 230 ASP A CA 1
ATOM 1703 C C . ASP A 1 230 ? 17.620 -19.874 -26.265 1.00 85.06 230 ASP A C 1
ATOM 1705 O O . ASP A 1 230 ? 17.997 -19.805 -25.092 1.00 85.06 230 ASP A O 1
ATOM 1709 N N . ARG A 1 231 ? 17.563 -18.748 -26.998 1.00 86.06 231 ARG A N 1
ATOM 1710 C CA . ARG A 1 231 ? 18.085 -17.447 -26.529 1.00 86.06 231 ARG A CA 1
ATOM 1711 C C . ARG A 1 231 ? 17.459 -17.006 -25.201 1.00 86.06 231 ARG A C 1
ATOM 1713 O O . ARG A 1 231 ? 18.176 -16.549 -24.299 1.00 86.06 231 ARG A O 1
ATOM 1720 N N . TYR A 1 232 ? 16.143 -17.183 -25.080 1.00 90.06 232 TYR A N 1
ATOM 1721 C CA . TYR A 1 232 ? 15.340 -16.849 -23.897 1.00 90.06 232 TYR A CA 1
ATOM 1722 C C . TYR A 1 232 ? 14.721 -18.090 -23.224 1.00 90.06 232 TYR A C 1
ATOM 1724 O O . TYR A 1 232 ? 13.774 -17.965 -22.444 1.00 90.06 232 TYR A O 1
ATOM 1732 N N . GLY A 1 233 ? 15.262 -19.283 -23.503 1.00 85.00 233 GLY A N 1
ATOM 1733 C CA . GLY A 1 233 ? 14.775 -20.558 -22.973 1.00 85.00 233 GLY A CA 1
ATOM 1734 C C . GLY A 1 233 ? 13.282 -20.788 -23.262 1.00 85.00 233 GLY A C 1
ATOM 1735 O O . GLY A 1 233 ? 12.834 -20.517 -24.377 1.00 85.00 233 GLY A O 1
ATOM 1736 N N . PRO A 1 234 ? 12.464 -21.205 -22.272 1.00 83.19 234 PRO A N 1
ATOM 1737 C CA . PRO A 1 234 ? 11.069 -21.606 -22.500 1.00 83.19 234 PRO A CA 1
ATOM 1738 C C . PRO A 1 234 ? 10.153 -20.465 -22.975 1.00 83.19 234 PRO A C 1
ATOM 1740 O O . PRO A 1 234 ? 9.020 -20.701 -23.387 1.00 83.19 234 PRO A O 1
ATOM 1743 N N . LEU A 1 235 ? 10.607 -19.208 -22.928 1.00 84.94 235 LEU A N 1
ATOM 1744 C CA . LEU A 1 235 ? 9.841 -18.083 -23.466 1.00 84.94 235 LEU A CA 1
ATOM 1745 C C . LEU A 1 235 ? 9.889 -17.967 -24.986 1.00 84.94 235 LEU A C 1
ATOM 1747 O O . LEU A 1 235 ? 9.073 -17.231 -25.541 1.00 84.94 235 LEU A O 1
ATOM 1751 N N . ALA A 1 236 ? 10.802 -18.667 -25.651 1.00 81.50 236 ALA A N 1
ATOM 1752 C CA . ALA A 1 236 ? 10.870 -18.717 -27.107 1.00 81.50 236 ALA A CA 1
ATOM 1753 C C . ALA A 1 236 ? 9.887 -19.731 -27.725 1.00 81.50 236 ALA A C 1
ATOM 1755 O O . ALA A 1 236 ? 9.725 -19.754 -28.945 1.00 81.50 236 ALA A O 1
ATOM 1756 N N . GLU A 1 237 ? 9.191 -20.521 -26.899 1.00 85.06 237 GLU A N 1
ATOM 1757 C CA . GLU A 1 237 ? 8.208 -21.523 -27.326 1.00 85.06 237 GLU A CA 1
ATOM 1758 C C . GLU A 1 237 ? 6.825 -21.217 -26.754 1.00 85.06 237 GLU A C 1
ATOM 1760 O O . GLU A 1 237 ? 6.669 -21.017 -25.546 1.00 85.06 237 GLU A O 1
ATOM 1765 N N . LEU A 1 238 ? 5.800 -21.144 -27.602 1.00 87.38 238 LEU A N 1
ATOM 1766 C CA . LEU A 1 238 ? 4.449 -20.754 -27.199 1.00 87.38 238 LEU A CA 1
ATOM 1767 C C . LEU A 1 238 ? 3.568 -21.996 -26.951 1.00 87.38 238 LEU A C 1
ATOM 1769 O O . LEU A 1 238 ? 3.378 -22.780 -27.878 1.00 87.38 238 LEU A O 1
ATOM 1773 N N . PRO A 1 239 ? 3.005 -22.184 -25.739 1.00 87.38 239 PRO A N 1
ATOM 1774 C CA . PRO A 1 239 ? 2.042 -23.242 -25.467 1.00 87.38 239 PRO A CA 1
ATOM 1775 C C . PRO A 1 239 ? 0.785 -23.109 -26.334 1.00 87.38 239 PRO A C 1
ATOM 1777 O O . PRO A 1 239 ? 0.402 -21.983 -26.674 1.00 87.38 239 PRO A O 1
ATOM 1780 N N . PRO A 1 240 ? 0.082 -24.220 -26.618 1.00 88.06 240 PRO A N 1
ATOM 1781 C CA . PRO A 1 240 ? -1.219 -24.179 -27.277 1.00 88.06 240 PRO A CA 1
ATOM 1782 C C . PRO A 1 240 ? -2.186 -23.222 -26.562 1.00 88.06 240 PRO A C 1
ATOM 1784 O O . PRO A 1 240 ? -2.306 -23.248 -25.338 1.00 88.06 240 PRO A O 1
ATOM 1787 N N . GLY A 1 241 ? -2.853 -22.349 -27.323 1.00 88.31 241 GLY A N 1
ATOM 1788 C CA . GLY A 1 241 ? -3.810 -21.362 -26.802 1.00 88.31 241 GLY A CA 1
ATOM 1789 C C . GLY A 1 241 ? -3.196 -20.110 -26.158 1.00 88.31 241 GLY A C 1
ATOM 1790 O O . GLY A 1 241 ? -3.925 -19.165 -25.860 1.00 88.31 241 GLY A O 1
ATOM 1791 N N . ALA A 1 242 ? -1.874 -20.049 -25.965 1.00 90.94 242 ALA A N 1
ATOM 1792 C CA . ALA A 1 242 ? -1.209 -18.829 -25.514 1.00 90.94 242 ALA A CA 1
ATOM 1793 C C . ALA A 1 242 ? -0.976 -17.858 -26.683 1.00 90.94 242 ALA A C 1
ATOM 1795 O O . ALA A 1 242 ? -0.853 -18.266 -27.835 1.00 90.94 242 ALA A O 1
ATOM 1796 N N . THR A 1 243 ? -0.864 -16.559 -26.386 1.00 94.38 243 THR A N 1
ATOM 1797 C CA . THR A 1 243 ? -0.519 -15.528 -27.376 1.00 94.38 243 THR A CA 1
ATOM 1798 C C . THR A 1 243 ? 0.824 -14.883 -27.048 1.00 94.38 243 THR A C 1
ATOM 1800 O O . THR A 1 243 ? 1.175 -14.676 -25.881 1.00 94.38 243 THR A O 1
ATOM 1803 N N . TRP A 1 244 ? 1.580 -14.521 -28.088 1.00 93.88 244 TRP A N 1
ATOM 1804 C CA . TRP A 1 244 ? 2.829 -13.768 -27.942 1.00 93.88 244 TRP A CA 1
ATOM 1805 C C . TRP A 1 244 ? 2.610 -12.432 -27.228 1.00 93.88 244 TRP A C 1
ATOM 1807 O O . TRP A 1 244 ? 3.406 -12.064 -26.367 1.00 93.88 244 TRP A O 1
ATOM 1817 N N . PHE A 1 245 ? 1.501 -11.747 -27.526 1.00 96.00 245 PHE A N 1
ATOM 1818 C CA . PHE A 1 245 ? 1.119 -10.508 -26.852 1.00 96.00 245 PHE A CA 1
ATOM 1819 C C . PHE A 1 245 ? 0.897 -10.718 -25.349 1.00 96.00 245 PHE A C 1
ATOM 1821 O O . PHE A 1 245 ? 1.512 -10.025 -24.543 1.00 96.00 245 PHE A O 1
ATOM 1828 N N . GLY A 1 246 ? 0.085 -11.706 -24.951 1.00 95.38 246 GLY A N 1
ATOM 1829 C CA . GLY A 1 246 ? -0.191 -11.974 -23.535 1.00 95.38 246 GLY A CA 1
ATOM 1830 C C . GLY A 1 246 ? 1.073 -12.335 -22.748 1.00 95.38 246 GLY A C 1
ATOM 1831 O O . GLY A 1 246 ? 1.263 -11.888 -21.616 1.00 95.38 246 GLY A O 1
ATOM 1832 N N . ARG A 1 247 ? 1.992 -13.084 -23.371 1.00 94.31 247 ARG A N 1
ATOM 1833 C CA . ARG A 1 247 ? 3.311 -13.371 -22.795 1.00 94.31 247 ARG A CA 1
ATOM 1834 C C . ARG A 1 247 ? 4.160 -12.111 -22.648 1.00 94.31 247 ARG A C 1
ATOM 1836 O O . ARG A 1 247 ? 4.700 -11.879 -21.569 1.00 94.31 247 ARG A O 1
ATOM 1843 N N . ALA A 1 248 ? 4.277 -11.316 -23.709 1.00 96.62 248 ALA A N 1
ATOM 1844 C CA . ALA A 1 248 ? 5.055 -10.084 -23.697 1.00 96.62 248 ALA A CA 1
ATOM 1845 C C . ALA A 1 248 ? 4.531 -9.103 -22.643 1.00 96.62 248 ALA A C 1
ATOM 1847 O O . ALA A 1 248 ? 5.322 -8.556 -21.879 1.00 96.62 248 ALA A O 1
ATOM 1848 N N . ARG A 1 249 ? 3.204 -8.974 -22.520 1.00 97.12 249 ARG A N 1
ATOM 1849 C CA . ARG A 1 249 ? 2.561 -8.145 -21.499 1.00 97.12 249 ARG A CA 1
ATOM 1850 C C . ARG A 1 249 ? 2.937 -8.596 -20.091 1.00 97.12 249 ARG A C 1
ATOM 1852 O O . ARG A 1 249 ? 3.387 -7.787 -19.290 1.00 97.12 249 ARG A O 1
ATOM 1859 N N . ARG A 1 250 ? 2.852 -9.901 -19.810 1.00 95.69 250 ARG A N 1
ATOM 1860 C CA . ARG A 1 250 ? 3.215 -10.459 -18.497 1.00 95.69 250 ARG A CA 1
ATOM 1861 C C . ARG A 1 250 ? 4.690 -10.244 -18.143 1.00 95.69 250 ARG A C 1
ATOM 1863 O O . ARG A 1 250 ? 5.013 -10.093 -16.965 1.00 95.69 250 ARG A O 1
ATOM 1870 N N . VAL A 1 251 ? 5.578 -10.250 -19.140 1.00 95.88 251 VAL A N 1
ATOM 1871 C CA . VAL A 1 251 ? 7.006 -9.939 -18.964 1.00 95.88 251 VAL A CA 1
ATOM 1872 C C . VAL A 1 251 ? 7.224 -8.438 -18.749 1.00 95.88 251 VAL A C 1
ATOM 1874 O O . VAL A 1 251 ? 7.975 -8.076 -17.849 1.00 95.88 251 VAL A O 1
ATOM 1877 N N . ALA A 1 252 ? 6.547 -7.567 -19.500 1.00 97.12 252 ALA A N 1
ATOM 1878 C CA . ALA A 1 252 ? 6.604 -6.122 -19.283 1.00 97.12 252 ALA A CA 1
ATOM 1879 C C . ALA A 1 252 ? 6.117 -5.747 -17.871 1.00 97.12 252 ALA A C 1
ATOM 1881 O O . ALA A 1 252 ? 6.817 -5.035 -17.158 1.00 97.12 252 ALA A O 1
ATOM 1882 N N . ASP A 1 253 ? 5.000 -6.327 -17.414 1.00 96.94 253 ASP A N 1
ATOM 1883 C CA . ASP A 1 253 ? 4.511 -6.183 -16.033 1.00 96.94 253 ASP A CA 1
ATOM 1884 C C . ASP A 1 253 ? 5.526 -6.701 -14.996 1.00 96.94 253 ASP A C 1
ATOM 1886 O O . ASP A 1 253 ? 5.605 -6.205 -13.873 1.00 96.94 253 ASP A O 1
ATOM 1890 N N . LEU A 1 254 ? 6.298 -7.742 -15.32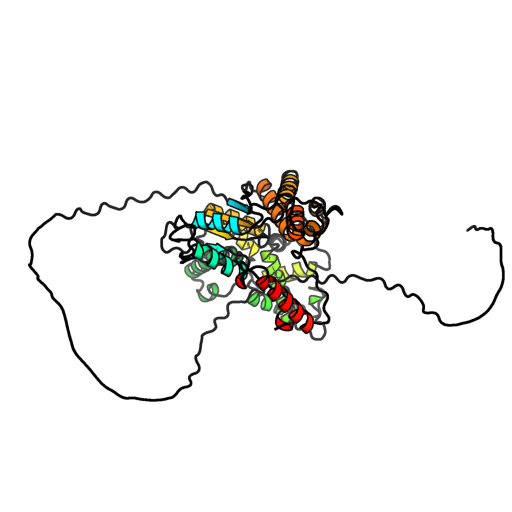8 1.00 95.75 254 LEU A N 1
ATOM 1891 C CA . LEU A 1 254 ? 7.341 -8.254 -14.440 1.00 95.75 254 LEU A CA 1
ATOM 1892 C C . LEU A 1 254 ? 8.503 -7.265 -14.311 1.00 95.75 254 LEU A C 1
ATOM 1894 O O . LEU A 1 254 ? 8.956 -7.028 -13.193 1.00 95.75 254 LEU A O 1
ATOM 1898 N N . PHE A 1 255 ? 8.965 -6.696 -15.424 1.00 95.88 255 PHE A N 1
ATOM 1899 C CA . PHE A 1 255 ? 10.042 -5.706 -15.425 1.00 95.88 255 PHE A CA 1
ATOM 1900 C C . PHE A 1 255 ? 9.635 -4.399 -14.743 1.00 95.88 255 PHE A C 1
ATOM 1902 O O . PHE A 1 255 ? 10.430 -3.863 -13.979 1.00 95.88 255 PHE A O 1
ATOM 1909 N N . ASP A 1 256 ? 8.396 -3.945 -14.918 1.00 93.19 256 ASP A N 1
ATOM 1910 C CA . ASP A 1 256 ? 7.843 -2.797 -14.189 1.00 93.19 256 ASP A CA 1
ATOM 1911 C C . ASP A 1 256 ? 7.807 -3.036 -12.666 1.00 93.19 256 ASP A C 1
ATOM 1913 O O . ASP A 1 256 ? 8.285 -2.220 -11.870 1.00 93.19 256 ASP A O 1
ATOM 1917 N N . ARG A 1 257 ? 7.376 -4.233 -12.238 1.00 92.38 257 ARG A N 1
ATOM 1918 C CA . ARG A 1 257 ? 7.456 -4.627 -10.822 1.00 92.38 257 ARG A CA 1
ATOM 1919 C C . ARG A 1 257 ? 8.889 -4.707 -10.305 1.00 92.38 257 ARG A C 1
ATOM 1921 O O . ARG A 1 257 ? 9.103 -4.413 -9.132 1.00 92.38 257 ARG A O 1
ATOM 1928 N N . TYR A 1 258 ? 9.855 -5.127 -11.125 1.00 93.38 258 TYR A N 1
ATOM 1929 C CA . TYR A 1 258 ? 11.270 -5.100 -10.740 1.00 93.38 258 TYR A CA 1
ATOM 1930 C C . TYR A 1 258 ? 11.777 -3.676 -10.588 1.00 93.38 258 TYR A C 1
ATOM 1932 O O . TYR A 1 258 ? 12.389 -3.388 -9.568 1.00 93.38 258 TYR A O 1
ATOM 1940 N N . ALA A 1 259 ? 11.445 -2.781 -11.518 1.00 90.56 259 ALA A N 1
ATOM 1941 C CA . ALA A 1 259 ? 11.829 -1.379 -11.428 1.00 90.56 259 ALA A CA 1
ATOM 1942 C C . ALA A 1 259 ? 11.327 -0.717 -10.139 1.00 90.56 259 ALA A C 1
ATOM 1944 O O . ALA A 1 259 ? 12.024 0.107 -9.562 1.00 90.56 259 ALA A O 1
ATOM 1945 N N . THR A 1 260 ? 10.150 -1.128 -9.665 1.00 87.31 260 THR A N 1
ATOM 1946 C CA . THR A 1 260 ? 9.535 -0.557 -8.467 1.00 87.31 260 THR A CA 1
ATOM 1947 C C . THR A 1 260 ? 9.958 -1.244 -7.160 1.00 87.31 260 THR A C 1
ATOM 1949 O O . THR A 1 260 ? 10.150 -0.574 -6.155 1.00 87.31 260 THR A O 1
ATOM 1952 N N . ARG A 1 261 ? 10.054 -2.582 -7.124 1.00 86.88 261 ARG A N 1
ATOM 1953 C CA . ARG A 1 261 ? 10.273 -3.350 -5.874 1.00 86.88 261 ARG A CA 1
ATOM 1954 C C . ARG A 1 261 ? 11.693 -3.877 -5.686 1.00 86.88 261 ARG A C 1
ATOM 1956 O O . ARG A 1 261 ? 11.984 -4.431 -4.630 1.00 86.88 261 ARG A O 1
ATOM 1963 N N . ARG A 1 262 ? 12.502 -3.878 -6.745 1.00 88.44 262 ARG A N 1
ATOM 1964 C CA . ARG A 1 262 ? 13.878 -4.403 -6.768 1.00 88.44 262 ARG A CA 1
ATOM 1965 C C . ARG A 1 262 ? 14.744 -3.573 -7.724 1.00 88.44 262 ARG A C 1
ATOM 1967 O O . ARG A 1 262 ? 15.294 -4.149 -8.670 1.00 88.44 262 ARG A O 1
ATOM 1974 N N . PRO A 1 263 ? 14.806 -2.241 -7.560 1.00 90.00 263 PRO A N 1
ATOM 1975 C CA . PRO A 1 263 ? 15.549 -1.384 -8.479 1.00 90.00 263 PRO A CA 1
ATOM 1976 C C . PRO A 1 263 ? 17.016 -1.824 -8.621 1.00 90.00 263 PRO A C 1
ATOM 1978 O O . PRO A 1 263 ? 17.529 -1.879 -9.738 1.00 90.00 263 PRO A O 1
ATOM 1981 N N . GLU A 1 264 ? 17.638 -2.299 -7.540 1.00 89.06 264 GLU A N 1
ATOM 1982 C CA . GLU A 1 264 ? 19.034 -2.758 -7.483 1.00 89.06 264 GLU A CA 1
ATOM 1983 C C . GLU A 1 264 ? 19.286 -3.961 -8.404 1.00 89.06 264 GLU A C 1
ATOM 1985 O O . GLU A 1 264 ? 20.389 -4.149 -8.926 1.00 89.06 264 GLU A O 1
ATOM 1990 N N . LEU A 1 265 ? 18.264 -4.800 -8.628 1.00 92.19 265 LEU A N 1
ATOM 1991 C CA . LEU A 1 265 ? 18.338 -5.897 -9.595 1.00 92.19 265 LEU A CA 1
ATOM 1992 C C . LEU A 1 265 ? 18.577 -5.342 -11.000 1.00 92.19 265 LEU A C 1
ATOM 1994 O O . LEU A 1 265 ? 19.472 -5.809 -11.705 1.00 92.19 265 LEU A O 1
ATOM 1998 N N . LEU A 1 266 ? 17.778 -4.351 -11.398 1.00 93.56 266 LEU A N 1
ATOM 1999 C CA . LEU A 1 266 ? 17.847 -3.766 -12.732 1.00 93.56 266 LEU A CA 1
ATOM 2000 C C . LEU A 1 266 ? 19.089 -2.888 -12.901 1.00 93.56 266 LEU A C 1
ATOM 2002 O O . LEU A 1 266 ? 19.691 -2.917 -13.968 1.00 93.56 266 LEU A O 1
ATOM 2006 N N . GLU A 1 267 ? 19.547 -2.199 -11.857 1.00 91.44 267 GLU A N 1
ATOM 2007 C CA . GLU A 1 267 ? 20.822 -1.469 -11.877 1.00 91.44 267 GLU A CA 1
ATOM 2008 C C . GLU A 1 267 ? 22.021 -2.406 -12.082 1.00 91.44 267 GLU A C 1
ATOM 2010 O O . GLU A 1 267 ? 22.892 -2.161 -12.921 1.00 91.44 267 GLU A O 1
ATOM 2015 N N . ARG A 1 268 ? 22.060 -3.544 -11.376 1.00 92.75 268 ARG A N 1
ATOM 2016 C CA . ARG A 1 268 ? 23.109 -4.556 -11.582 1.00 92.75 268 ARG A CA 1
ATOM 2017 C C . ARG A 1 268 ? 23.048 -5.147 -12.980 1.00 92.75 268 ARG A C 1
ATOM 2019 O O . ARG A 1 268 ? 24.091 -5.362 -13.603 1.00 92.75 268 ARG A O 1
ATOM 2026 N N . TRP A 1 269 ? 21.844 -5.374 -13.497 1.00 95.00 269 TRP A N 1
ATOM 2027 C CA . TRP A 1 269 ? 21.669 -5.825 -14.870 1.00 95.00 269 TRP A CA 1
ATOM 2028 C C . TRP A 1 269 ? 22.116 -4.760 -15.875 1.00 95.00 269 TRP A C 1
ATOM 2030 O O . TRP A 1 269 ? 22.764 -5.104 -16.864 1.00 95.00 269 TRP A O 1
ATOM 2040 N N . ALA A 1 270 ? 21.858 -3.475 -15.616 1.00 92.69 270 ALA A N 1
ATOM 2041 C CA . ALA A 1 270 ? 22.344 -2.362 -16.429 1.00 92.69 270 ALA A CA 1
ATOM 2042 C C . ALA A 1 270 ? 23.876 -2.356 -16.497 1.00 92.69 270 ALA A C 1
ATOM 2044 O O . ALA A 1 270 ? 24.440 -2.249 -17.586 1.00 92.69 270 ALA A O 1
ATOM 2045 N N . ALA A 1 271 ? 24.536 -2.623 -15.366 1.00 91.94 271 ALA A N 1
ATOM 2046 C CA . ALA A 1 271 ? 25.983 -2.815 -15.249 1.00 91.94 271 ALA A CA 1
ATOM 2047 C C . ALA A 1 271 ? 26.496 -4.163 -15.808 1.00 91.94 271 ALA A C 1
ATOM 2049 O O . ALA A 1 271 ? 27.635 -4.550 -15.548 1.00 91.94 271 ALA A O 1
ATOM 2050 N N . ASN A 1 272 ? 25.667 -4.895 -16.562 1.00 93.25 272 ASN A N 1
ATOM 205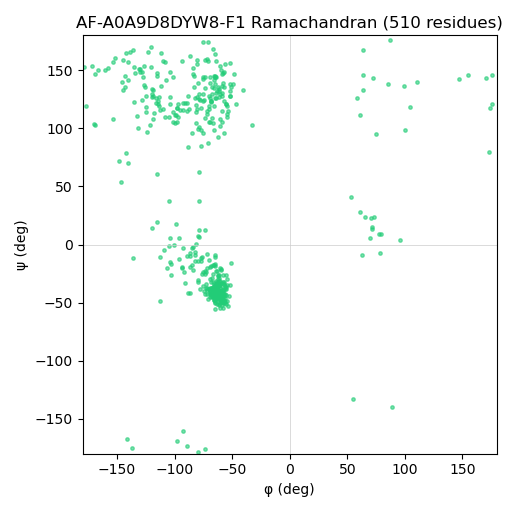1 C CA . ASN A 1 272 ? 25.982 -6.182 -17.187 1.00 93.25 272 ASN A CA 1
ATOM 2052 C C . ASN A 1 272 ? 26.357 -7.301 -16.190 1.00 93.25 272 ASN A C 1
ATOM 2054 O O . ASN A 1 272 ? 27.089 -8.232 -16.525 1.00 93.25 272 ASN A O 1
ATOM 2058 N N . LYS A 1 273 ? 25.840 -7.243 -14.956 1.00 94.00 273 LYS A N 1
ATOM 2059 C CA . LYS A 1 273 ? 26.036 -8.281 -13.934 1.00 94.00 273 LYS A CA 1
ATOM 2060 C C . LYS A 1 273 ? 24.811 -9.195 -13.882 1.00 94.00 273 LYS A C 1
ATOM 2062 O O . LYS A 1 273 ? 23.742 -8.784 -13.440 1.00 94.00 273 LYS A O 1
ATOM 2067 N N . ALA A 1 274 ? 24.962 -10.452 -14.300 1.00 93.62 274 ALA A N 1
ATOM 2068 C CA . ALA A 1 274 ? 23.890 -11.457 -14.303 1.00 93.62 274 ALA A CA 1
ATOM 2069 C C . ALA A 1 274 ? 23.641 -12.059 -12.901 1.00 93.62 274 ALA A C 1
ATOM 2071 O O . ALA A 1 274 ? 23.829 -13.259 -12.676 1.00 93.62 274 ALA A O 1
ATOM 2072 N N . VAL A 1 275 ? 23.234 -11.210 -11.958 1.00 93.38 275 VAL A N 1
ATOM 2073 C CA . VAL A 1 275 ? 23.031 -11.538 -10.538 1.00 93.38 275 VAL A CA 1
ATOM 2074 C C . VAL A 1 275 ? 21.609 -11.213 -10.074 1.00 93.38 275 VAL A C 1
ATOM 2076 O O . VAL A 1 275 ? 20.860 -10.534 -10.776 1.00 93.38 275 VAL A O 1
ATOM 2079 N N . ASP A 1 276 ? 21.210 -11.727 -8.913 1.00 88.19 276 ASP A N 1
ATOM 2080 C CA . ASP A 1 276 ? 19.957 -11.376 -8.248 1.00 88.19 276 ASP A CA 1
ATOM 2081 C C . ASP A 1 276 ? 20.051 -10.028 -7.490 1.00 88.19 276 ASP A C 1
ATOM 2083 O O . ASP A 1 276 ? 21.082 -9.345 -7.479 1.00 88.19 276 ASP A O 1
ATOM 2087 N N . ALA A 1 277 ? 18.953 -9.644 -6.827 1.00 82.69 277 ALA A N 1
ATOM 2088 C CA . ALA A 1 277 ? 18.865 -8.422 -6.018 1.00 82.69 277 ALA A CA 1
ATOM 2089 C C . ALA A 1 277 ? 19.792 -8.441 -4.787 1.00 82.69 277 ALA A C 1
ATOM 2091 O O . ALA A 1 277 ? 20.037 -7.402 -4.187 1.00 82.69 277 ALA A O 1
ATOM 2092 N N . PHE A 1 278 ? 20.422 -9.575 -4.477 1.00 81.94 278 PHE A N 1
ATOM 2093 C CA . PHE A 1 278 ? 21.379 -9.745 -3.381 1.00 81.94 278 PHE A CA 1
ATOM 2094 C C . PHE A 1 278 ? 22.830 -9.929 -3.870 1.00 81.94 278 PHE A C 1
ATOM 2096 O O . PHE A 1 278 ? 23.750 -9.961 -3.065 1.00 81.94 278 PHE A O 1
ATOM 2103 N N . GLY A 1 279 ? 23.054 -10.012 -5.185 1.00 86.12 279 GLY A N 1
ATOM 2104 C CA . GLY A 1 279 ? 24.382 -10.077 -5.797 1.00 86.12 279 GLY A CA 1
ATOM 2105 C C . GLY A 1 279 ? 24.847 -11.498 -6.105 1.00 86.12 279 GLY A C 1
ATOM 2106 O O . GLY A 1 279 ? 25.953 -11.684 -6.606 1.00 86.12 279 GLY A O 1
ATOM 2107 N N . PHE A 1 280 ? 24.003 -12.504 -5.879 1.00 88.06 280 PHE A N 1
ATOM 2108 C CA . PHE A 1 280 ? 24.320 -13.893 -6.190 1.00 88.06 280 PHE A CA 1
ATOM 2109 C C . PHE A 1 280 ? 24.044 -14.196 -7.661 1.00 88.06 280 PHE A C 1
ATOM 2111 O O . PHE A 1 280 ? 23.085 -13.689 -8.242 1.00 88.06 280 PHE A O 1
ATOM 2118 N N . ALA A 1 281 ? 24.865 -15.049 -8.274 1.00 92.38 281 ALA A N 1
ATOM 2119 C CA . ALA A 1 281 ? 24.715 -15.421 -9.677 1.00 92.38 281 ALA A CA 1
ATOM 2120 C C . ALA A 1 281 ? 23.326 -16.016 -9.976 1.00 92.38 281 ALA A C 1
ATOM 2122 O O . ALA A 1 281 ? 22.830 -16.878 -9.248 1.00 92.38 281 ALA A O 1
ATOM 2123 N N . LEU A 1 282 ? 22.712 -15.585 -11.084 1.00 90.75 282 LEU A N 1
ATOM 2124 C CA . LEU A 1 282 ? 21.431 -16.135 -11.528 1.00 90.75 282 LEU A CA 1
ATOM 2125 C C . LEU A 1 282 ? 21.584 -17.596 -11.970 1.00 90.75 282 LEU A C 1
ATOM 2127 O O . LEU A 1 282 ? 22.478 -17.938 -12.752 1.00 90.75 282 LEU A O 1
ATOM 2131 N N . ASP A 1 283 ? 20.653 -18.445 -11.538 1.00 88.94 283 ASP A N 1
ATOM 2132 C CA . ASP A 1 283 ? 20.535 -19.815 -12.035 1.00 88.94 283 ASP A CA 1
ATOM 2133 C C . ASP A 1 283 ? 20.166 -19.861 -13.533 1.00 88.94 283 ASP A C 1
ATOM 2135 O O . ASP A 1 283 ? 19.712 -18.880 -14.135 1.00 88.94 283 ASP A O 1
ATOM 2139 N N . ARG A 1 284 ? 20.350 -21.029 -14.168 1.00 86.31 284 ARG A N 1
ATOM 2140 C CA . ARG A 1 284 ? 20.048 -21.219 -15.599 1.00 86.31 284 ARG A CA 1
ATOM 2141 C C . ARG A 1 284 ? 18.595 -20.863 -15.944 1.00 86.31 284 ARG A C 1
ATOM 2143 O O . ARG A 1 284 ? 18.360 -20.311 -17.015 1.00 86.31 284 ARG A O 1
ATOM 2150 N N . ALA A 1 285 ? 17.649 -21.141 -15.047 1.00 86.75 285 ALA A N 1
ATOM 2151 C CA . ALA A 1 285 ? 16.223 -20.916 -15.266 1.00 86.75 285 ALA A CA 1
ATOM 2152 C C . ALA A 1 285 ? 15.825 -19.430 -15.217 1.00 86.75 285 ALA A C 1
ATOM 2154 O O . ALA A 1 285 ? 14.805 -19.058 -15.791 1.00 86.75 285 ALA A O 1
ATOM 2155 N N . ARG A 1 286 ? 16.615 -18.571 -14.565 1.00 89.19 286 ARG A N 1
ATOM 2156 C CA . ARG A 1 286 ? 16.363 -17.126 -14.427 1.00 89.19 286 ARG A CA 1
ATOM 2157 C C . ARG A 1 286 ? 17.219 -16.268 -15.353 1.00 89.19 286 ARG A C 1
ATOM 2159 O O . ARG A 1 286 ? 16.852 -15.126 -15.618 1.00 89.19 286 ARG A O 1
ATOM 2166 N N . LYS A 1 287 ? 18.308 -16.808 -15.916 1.00 91.88 287 LYS A N 1
ATOM 2167 C CA . LYS A 1 287 ? 19.195 -16.088 -16.855 1.00 91.88 287 LYS A CA 1
ATOM 2168 C C . LYS A 1 287 ? 18.475 -15.496 -18.072 1.00 91.88 287 LYS A C 1
ATOM 2170 O O . LYS A 1 287 ? 18.952 -14.496 -18.607 1.00 91.88 287 LYS A O 1
ATOM 2175 N N . TRP A 1 288 ? 17.342 -16.059 -18.506 1.00 92.69 288 TRP A N 1
ATOM 2176 C CA . TRP A 1 288 ? 16.562 -15.470 -19.602 1.00 92.69 288 TRP A CA 1
ATOM 2177 C C . TRP A 1 288 ? 16.072 -14.058 -19.269 1.00 92.69 288 TRP A C 1
ATOM 2179 O O . TRP A 1 288 ? 16.026 -13.226 -20.168 1.00 92.69 288 TRP A O 1
ATOM 2189 N N . GLN A 1 289 ? 15.751 -13.772 -18.000 1.00 94.69 289 GLN A N 1
ATOM 2190 C CA . GLN A 1 289 ? 15.214 -12.474 -17.580 1.00 94.69 289 GLN A CA 1
ATOM 2191 C C . GLN A 1 289 ? 16.248 -11.380 -17.796 1.00 94.69 289 GLN A C 1
ATOM 2193 O O . GLN A 1 289 ? 15.961 -10.398 -18.469 1.00 94.69 289 GLN A O 1
ATOM 2198 N N . PHE A 1 290 ? 17.470 -11.619 -17.315 1.00 95.31 290 PHE A N 1
ATOM 2199 C CA . PHE A 1 290 ? 18.616 -10.744 -17.531 1.00 95.31 290 PHE A CA 1
ATOM 2200 C C . PHE A 1 290 ? 18.868 -10.503 -19.025 1.00 95.31 290 PHE A C 1
ATOM 2202 O O . PHE A 1 290 ? 18.939 -9.358 -19.463 1.00 95.31 290 PHE A O 1
ATOM 2209 N N . ARG A 1 291 ? 18.944 -11.575 -19.830 1.00 95.19 291 ARG A N 1
ATOM 2210 C CA . ARG A 1 291 ? 19.199 -11.470 -21.279 1.00 95.19 291 ARG A CA 1
ATOM 2211 C C . ARG A 1 291 ? 18.105 -10.691 -22.010 1.00 95.19 291 ARG A C 1
ATOM 2213 O O . ARG A 1 291 ? 18.413 -9.890 -22.887 1.00 95.19 291 ARG A O 1
ATOM 2220 N N . LEU A 1 292 ? 16.839 -10.954 -21.687 1.00 95.94 292 LEU A N 1
ATOM 2221 C CA . LEU A 1 292 ? 15.694 -10.315 -22.332 1.00 95.94 292 LEU A CA 1
ATOM 2222 C C . LEU A 1 292 ? 15.571 -8.849 -21.915 1.00 95.94 292 LEU A C 1
ATOM 2224 O O . LEU A 1 292 ? 15.359 -7.998 -22.771 1.00 95.94 292 LEU A O 1
ATOM 2228 N N . TRP A 1 293 ? 15.764 -8.547 -20.630 1.00 95.88 293 TRP A N 1
ATOM 2229 C CA . TRP A 1 293 ? 15.754 -7.176 -20.128 1.00 95.88 293 TRP A CA 1
ATOM 2230 C C . TRP A 1 293 ? 16.884 -6.343 -20.740 1.00 95.88 293 TRP A C 1
ATOM 2232 O O . TRP A 1 293 ? 16.637 -5.239 -21.213 1.00 95.88 293 TRP A O 1
ATOM 2242 N N . ARG A 1 294 ? 18.104 -6.894 -20.823 1.00 95.50 294 ARG A N 1
ATOM 2243 C CA . ARG A 1 294 ? 19.238 -6.258 -21.515 1.00 95.50 294 ARG A CA 1
ATOM 2244 C C . ARG A 1 294 ? 18.922 -5.975 -22.980 1.00 95.50 294 ARG A C 1
ATOM 2246 O O . ARG A 1 294 ? 19.114 -4.854 -23.427 1.00 95.50 294 ARG A O 1
ATOM 2253 N N . ALA A 1 295 ? 18.383 -6.957 -23.701 1.00 95.88 295 ALA A N 1
ATOM 2254 C CA . ALA A 1 295 ? 17.990 -6.767 -25.095 1.00 95.88 295 ALA A CA 1
ATOM 2255 C C . ALA A 1 295 ? 16.892 -5.698 -25.252 1.00 95.88 295 ALA A C 1
ATOM 2257 O O . ALA A 1 295 ? 16.921 -4.935 -26.213 1.00 95.88 295 ALA A O 1
ATOM 2258 N N . ALA A 1 296 ? 15.950 -5.612 -24.304 1.00 96.00 296 ALA A N 1
ATOM 2259 C CA . ALA A 1 296 ? 14.941 -4.556 -24.276 1.00 96.00 296 ALA A CA 1
ATOM 2260 C C . ALA A 1 296 ? 15.568 -3.179 -24.018 1.00 96.00 296 ALA A C 1
ATOM 2262 O O . ALA A 1 296 ? 15.268 -2.248 -24.758 1.00 96.00 296 ALA A O 1
ATOM 2263 N N . ARG A 1 297 ? 16.485 -3.064 -23.048 1.00 94.94 297 ARG A N 1
ATOM 2264 C CA . ARG A 1 297 ? 17.256 -1.839 -22.779 1.00 94.94 297 ARG A CA 1
ATOM 2265 C C . ARG A 1 297 ? 18.021 -1.375 -24.015 1.00 94.94 297 ARG A C 1
ATOM 2267 O O . ARG A 1 297 ? 17.915 -0.216 -24.395 1.00 94.94 297 ARG A O 1
ATOM 2274 N N . ASP A 1 298 ? 18.742 -2.288 -24.659 1.00 94.81 298 ASP A N 1
ATOM 2275 C CA . ASP A 1 298 ? 19.552 -1.989 -25.841 1.00 94.81 298 ASP A CA 1
ATOM 2276 C C . ASP A 1 298 ? 18.667 -1.583 -27.040 1.00 94.81 298 ASP A C 1
ATOM 2278 O O . ASP A 1 298 ? 19.036 -0.692 -27.799 1.00 94.81 298 ASP A O 1
ATOM 2282 N N . ARG A 1 299 ? 17.472 -2.181 -27.193 1.00 95.00 299 ARG A N 1
ATOM 2283 C CA . ARG A 1 299 ? 16.490 -1.806 -28.230 1.00 95.00 299 ARG A CA 1
ATOM 2284 C C . ARG A 1 299 ? 15.820 -0.458 -27.957 1.00 95.00 299 ARG A C 1
ATOM 2286 O O . ARG A 1 299 ? 15.537 0.260 -28.910 1.00 95.00 299 ARG A O 1
ATOM 2293 N N . ILE A 1 300 ? 15.529 -0.145 -26.694 1.00 93.44 300 ILE A N 1
ATOM 2294 C CA . ILE A 1 300 ? 14.945 1.141 -26.284 1.00 93.44 300 ILE A CA 1
ATOM 2295 C C . ILE A 1 300 ? 15.971 2.267 -26.454 1.00 93.44 300 ILE A C 1
ATOM 2297 O O . ILE A 1 300 ? 15.603 3.361 -26.868 1.00 93.44 300 ILE A O 1
ATOM 2301 N N . GLY A 1 301 ? 17.249 1.999 -26.166 1.00 89.12 301 GLY A N 1
ATOM 2302 C CA . GLY A 1 301 ? 18.330 2.972 -26.332 1.00 89.12 301 GLY A CA 1
ATOM 2303 C C . GLY A 1 301 ? 18.312 4.118 -25.312 1.00 89.12 301 GLY A C 1
ATOM 2304 O O . GLY A 1 301 ? 18.996 5.115 -25.517 1.00 89.12 301 GLY A O 1
ATOM 2305 N N . ASP A 1 302 ? 17.555 3.976 -24.221 1.00 85.69 302 ASP A N 1
ATOM 2306 C CA . ASP A 1 302 ? 17.436 4.949 -23.128 1.00 85.69 302 ASP A CA 1
ATOM 2307 C C . ASP A 1 302 ? 17.738 4.270 -21.782 1.00 85.69 302 ASP A C 1
ATOM 2309 O O . ASP A 1 302 ? 17.556 3.057 -21.617 1.00 85.69 302 ASP A O 1
ATOM 2313 N N . ILE A 1 303 ? 18.198 5.053 -20.809 1.00 87.38 303 ILE A N 1
ATOM 2314 C CA . ILE A 1 303 ? 18.463 4.584 -19.445 1.00 87.38 303 ILE A CA 1
ATOM 2315 C C . ILE A 1 303 ? 17.159 4.165 -18.759 1.00 87.38 303 ILE A C 1
ATOM 2317 O O . ILE A 1 303 ? 16.102 4.770 -18.957 1.00 87.38 303 ILE A O 1
ATOM 2321 N N . SER A 1 304 ? 17.218 3.090 -17.972 1.00 87.19 304 SER A N 1
ATOM 2322 C CA . SER A 1 304 ? 16.022 2.526 -17.348 1.00 87.19 304 SER A CA 1
ATOM 2323 C C . SER A 1 304 ? 15.499 3.392 -16.191 1.00 87.19 304 SER A C 1
ATOM 2325 O O . SER A 1 304 ? 16.258 4.173 -15.612 1.00 87.19 304 SER A O 1
ATOM 2327 N N . PRO A 1 305 ? 14.212 3.264 -15.809 1.00 85.56 305 PRO A N 1
ATOM 2328 C CA . PRO A 1 305 ? 13.639 4.063 -14.734 1.00 85.56 305 PRO A CA 1
ATOM 2329 C C . PRO A 1 305 ? 14.405 3.960 -13.409 1.00 85.56 305 PRO A C 1
ATOM 2331 O O . PRO A 1 305 ? 14.656 5.018 -12.847 1.00 85.56 305 PRO A O 1
ATOM 2334 N N . PRO A 1 306 ? 14.861 2.781 -12.932 1.00 86.44 306 PRO A N 1
ATOM 2335 C CA . PRO A 1 306 ? 15.672 2.701 -11.711 1.00 86.44 306 PRO A CA 1
ATOM 2336 C C . PRO A 1 306 ? 16.984 3.482 -11.793 1.00 86.44 306 PRO A C 1
ATOM 2338 O O . PRO A 1 306 ? 17.308 4.222 -10.869 1.00 86.44 306 PRO A O 1
ATOM 2341 N N . GLU A 1 307 ? 17.695 3.382 -12.925 1.00 87.38 307 GLU A N 1
ATOM 2342 C CA . GLU A 1 307 ? 18.948 4.116 -13.149 1.00 87.38 307 GLU A CA 1
ATOM 2343 C C . GLU A 1 307 ? 18.726 5.634 -13.056 1.00 87.38 307 GLU A C 1
ATOM 2345 O O . GLU A 1 307 ? 19.550 6.345 -12.485 1.00 87.38 307 GLU A O 1
ATOM 2350 N N . ARG A 1 308 ? 17.599 6.124 -13.595 1.00 87.69 308 ARG A N 1
ATOM 2351 C CA . ARG A 1 308 ? 17.205 7.540 -13.518 1.00 87.69 308 ARG A CA 1
ATOM 2352 C C . ARG A 1 308 ? 16.786 7.943 -12.114 1.00 87.69 308 ARG A C 1
ATOM 2354 O O . ARG A 1 308 ? 17.199 8.991 -11.629 1.00 87.69 308 ARG A O 1
ATOM 2361 N N . PHE A 1 309 ? 15.952 7.120 -11.489 1.00 88.62 309 PHE A N 1
ATOM 2362 C CA . PHE A 1 309 ? 15.227 7.477 -10.281 1.00 88.62 309 PHE A CA 1
ATOM 2363 C C . PHE A 1 309 ? 16.169 7.775 -9.116 1.00 88.62 309 PHE A C 1
ATOM 2365 O O . PHE A 1 309 ? 15.962 8.763 -8.423 1.00 88.62 309 PHE A O 1
ATOM 2372 N N . ARG A 1 310 ? 17.262 7.015 -8.965 1.00 86.88 310 ARG A N 1
ATOM 2373 C CA . ARG A 1 310 ? 18.293 7.304 -7.956 1.00 86.88 310 ARG A CA 1
ATOM 2374 C C . ARG A 1 310 ? 18.875 8.714 -8.110 1.00 86.88 310 ARG A C 1
ATOM 2376 O O . ARG A 1 310 ? 18.902 9.480 -7.152 1.00 86.88 310 ARG A O 1
ATOM 2383 N N . THR A 1 311 ? 19.261 9.099 -9.327 1.00 90.62 311 THR A N 1
ATOM 2384 C CA . THR A 1 311 ? 19.744 10.460 -9.607 1.00 90.62 311 THR A CA 1
ATOM 2385 C C . THR A 1 311 ? 18.642 11.508 -9.429 1.00 90.62 311 THR A C 1
ATOM 2387 O O . THR A 1 311 ? 18.925 12.616 -8.982 1.00 90.62 311 THR A O 1
ATOM 2390 N N . SER A 1 312 ? 17.380 11.188 -9.731 1.00 93.06 312 SER A N 1
ATOM 2391 C CA . SER A 1 312 ? 16.251 12.077 -9.431 1.00 93.06 312 SER A CA 1
ATOM 2392 C C . SER A 1 312 ? 16.137 12.347 -7.932 1.00 93.06 312 SER A C 1
ATOM 2394 O O . SER A 1 312 ? 16.027 13.507 -7.554 1.00 93.06 312 SER A O 1
ATOM 2396 N N . LEU A 1 313 ? 16.223 11.319 -7.083 1.00 93.31 313 LEU A N 1
ATOM 2397 C CA . LEU A 1 313 ? 16.159 11.470 -5.626 1.00 93.31 313 LEU A CA 1
ATOM 2398 C C . LEU A 1 313 ? 17.304 12.337 -5.088 1.00 93.31 313 LEU A C 1
ATOM 2400 O O . LEU A 1 313 ? 17.046 13.282 -4.349 1.00 93.31 313 LEU A O 1
ATOM 2404 N N . GLU A 1 314 ? 18.541 12.107 -5.540 1.00 93.06 314 GLU A N 1
ATOM 2405 C CA . GLU A 1 314 ? 19.702 12.945 -5.190 1.00 93.06 314 GLU A CA 1
ATOM 2406 C C . GLU A 1 314 ? 19.490 14.422 -5.577 1.00 93.06 314 GLU A C 1
ATOM 2408 O O . GLU A 1 314 ? 19.965 15.339 -4.905 1.00 93.06 314 GLU A O 1
ATOM 2413 N N . ARG A 1 315 ? 18.785 14.683 -6.684 1.00 94.50 315 ARG A N 1
ATOM 2414 C CA . ARG A 1 315 ? 18.452 16.043 -7.128 1.00 94.50 315 ARG A CA 1
ATOM 2415 C C . ARG A 1 315 ? 17.301 16.655 -6.335 1.00 94.50 315 ARG A C 1
ATOM 2417 O O . ARG A 1 315 ? 17.378 17.838 -6.026 1.00 94.50 315 ARG A O 1
ATOM 2424 N N . VAL A 1 316 ? 16.274 15.878 -5.983 1.00 93.62 316 VAL A N 1
ATOM 2425 C CA . VAL A 1 316 ? 15.188 16.324 -5.090 1.00 93.62 316 VAL A CA 1
ATOM 2426 C C . VAL A 1 316 ? 15.761 16.713 -3.732 1.00 93.62 316 VAL A C 1
ATOM 2428 O O . VAL A 1 316 ? 15.470 17.799 -3.241 1.00 93.62 316 VAL A O 1
ATOM 2431 N N . GLN A 1 317 ? 16.640 15.875 -3.180 1.00 91.56 317 GLN A N 1
ATOM 2432 C CA . GLN A 1 317 ? 17.277 16.102 -1.887 1.00 91.56 317 GLN A CA 1
ATOM 2433 C C . GLN A 1 317 ? 18.113 17.391 -1.862 1.00 91.56 317 GLN A C 1
ATOM 2435 O O . GLN A 1 317 ? 18.124 18.103 -0.863 1.00 91.56 317 GLN A O 1
ATOM 2440 N N . ARG A 1 318 ? 18.793 17.718 -2.972 1.00 91.00 318 ARG A N 1
ATOM 2441 C CA . ARG A 1 318 ? 19.576 18.959 -3.126 1.00 91.00 318 ARG A CA 1
ATOM 2442 C C . ARG A 1 318 ? 18.738 20.185 -3.513 1.00 91.00 318 ARG A C 1
ATOM 2444 O O . ARG A 1 318 ? 19.270 21.288 -3.508 1.00 91.00 318 ARG A O 1
ATOM 2451 N N . GLY A 1 319 ? 17.459 20.006 -3.854 1.00 89.00 319 GLY A N 1
ATOM 2452 C CA . GLY A 1 319 ? 16.587 21.072 -4.363 1.00 89.00 319 GLY A CA 1
ATOM 2453 C C . GLY A 1 319 ? 16.781 21.415 -5.850 1.00 89.00 319 GLY A C 1
ATOM 2454 O O . GLY A 1 319 ? 16.191 22.373 -6.335 1.00 89.00 319 GLY A O 1
ATOM 2455 N N . ASP A 1 320 ? 17.561 20.625 -6.594 1.00 92.56 320 ASP A N 1
ATOM 2456 C CA . ASP A 1 320 ? 17.863 20.827 -8.024 1.00 92.56 320 ASP A CA 1
ATOM 2457 C C . ASP A 1 320 ? 16.742 20.350 -8.963 1.00 92.56 320 ASP A C 1
ATOM 2459 O O . ASP A 1 320 ? 16.781 20.597 -10.173 1.00 92.56 320 ASP A O 1
ATOM 2463 N N . LEU A 1 321 ? 15.798 19.564 -8.442 1.00 92.62 321 LEU A N 1
ATOM 2464 C CA . LEU A 1 321 ? 14.621 19.101 -9.167 1.00 92.62 321 LEU A CA 1
ATOM 2465 C C . LEU A 1 321 ? 13.375 19.630 -8.460 1.00 92.62 321 LEU A C 1
ATOM 2467 O O . LEU A 1 321 ? 13.018 19.162 -7.377 1.00 92.62 321 LEU A O 1
ATOM 2471 N N . ALA A 1 322 ? 12.715 20.601 -9.089 1.00 90.81 322 ALA A N 1
ATOM 2472 C CA . ALA A 1 322 ? 11.441 21.117 -8.616 1.00 90.81 322 ALA A CA 1
ATOM 2473 C C . ALA A 1 322 ? 10.362 20.047 -8.819 1.00 90.81 322 ALA A C 1
ATOM 2475 O O . ALA A 1 322 ? 10.081 19.645 -9.945 1.00 90.81 322 ALA A O 1
ATOM 2476 N N . VAL A 1 323 ? 9.781 19.581 -7.716 1.00 92.75 323 VAL A N 1
ATOM 2477 C CA . VAL A 1 323 ? 8.649 18.648 -7.725 1.00 92.75 323 VAL A CA 1
ATOM 2478 C C . VAL A 1 323 ? 7.461 19.402 -7.162 1.00 92.75 323 VAL A C 1
ATOM 2480 O O . VAL A 1 323 ? 7.578 19.982 -6.080 1.00 92.75 323 VAL A O 1
ATOM 2483 N N . ASP A 1 324 ? 6.361 19.400 -7.904 1.00 90.88 324 ASP A N 1
ATOM 2484 C CA . ASP A 1 324 ? 5.118 20.067 -7.529 1.00 90.88 324 ASP A CA 1
ATOM 2485 C C . ASP A 1 324 ? 4.453 19.310 -6.370 1.00 90.88 324 ASP A C 1
ATOM 2487 O O . ASP A 1 324 ? 3.719 18.341 -6.558 1.00 90.88 324 ASP A O 1
ATOM 2491 N N . LEU A 1 325 ? 4.851 19.676 -5.153 1.00 92.31 325 LEU A N 1
ATOM 2492 C CA . LEU A 1 325 ? 4.395 19.112 -3.890 1.00 92.31 325 LEU A CA 1
ATOM 2493 C C . LEU A 1 325 ? 4.249 20.262 -2.891 1.00 92.31 325 LEU A C 1
ATOM 2495 O O . LEU A 1 325 ? 5.117 21.143 -2.877 1.00 92.31 325 LEU A O 1
ATOM 2499 N N . PRO A 1 326 ? 3.219 20.241 -2.032 1.00 92.81 326 PRO A N 1
ATOM 2500 C CA . PRO A 1 326 ? 3.069 21.248 -0.993 1.00 92.81 326 PRO A CA 1
ATOM 2501 C C . PRO A 1 326 ? 4.185 21.153 0.049 1.00 92.81 326 PRO A C 1
ATOM 2503 O O . PRO A 1 326 ? 4.947 20.183 0.112 1.00 92.81 326 PRO A O 1
ATOM 2506 N N . GLU A 1 327 ? 4.267 22.179 0.894 1.00 91.94 327 GLU A N 1
ATOM 2507 C CA . GLU A 1 327 ? 5.281 22.272 1.947 1.00 91.94 327 GLU A CA 1
ATOM 2508 C C . GLU A 1 327 ? 5.187 21.148 2.986 1.00 91.94 327 GLU A C 1
ATOM 2510 O O . GLU A 1 327 ? 6.208 20.769 3.559 1.00 91.94 327 GLU A O 1
ATOM 2515 N N . ARG A 1 328 ? 3.989 20.586 3.192 1.00 94.00 328 ARG A N 1
ATOM 2516 C CA . ARG A 1 328 ? 3.711 19.510 4.142 1.00 94.00 328 ARG A CA 1
ATOM 2517 C C . ARG A 1 328 ? 3.034 18.329 3.456 1.00 94.00 328 ARG A C 1
ATOM 2519 O O . ARG A 1 328 ? 2.098 18.489 2.680 1.00 94.00 328 ARG A O 1
ATOM 2526 N N . ILE A 1 329 ? 3.505 17.132 3.784 1.00 96.00 329 ILE A N 1
ATOM 2527 C CA . ILE A 1 329 ? 3.052 15.854 3.241 1.00 96.00 329 ILE A CA 1
ATOM 2528 C C . ILE A 1 329 ? 2.729 14.930 4.413 1.00 96.00 329 ILE A C 1
ATOM 2530 O O . ILE A 1 329 ? 3.589 14.644 5.250 1.00 96.00 329 ILE A O 1
ATOM 2534 N N . ALA A 1 330 ? 1.504 14.408 4.443 1.00 97.31 330 ALA A N 1
ATOM 2535 C CA . ALA A 1 330 ? 1.108 13.364 5.377 1.00 97.31 330 ALA A CA 1
ATOM 2536 C C . ALA A 1 330 ? 0.950 12.011 4.666 1.00 97.31 330 ALA A C 1
ATOM 2538 O O . ALA A 1 330 ? 0.426 11.920 3.557 1.00 97.31 330 ALA A O 1
ATOM 2539 N N . LEU A 1 331 ? 1.370 10.930 5.318 1.00 97.75 331 LEU A N 1
ATOM 2540 C CA . LEU A 1 331 ? 1.050 9.554 4.941 1.00 97.75 331 LEU A CA 1
ATOM 2541 C C . LEU A 1 331 ? 0.175 8.967 6.042 1.00 97.75 331 LEU A C 1
ATOM 2543 O O . LEU A 1 331 ? 0.625 8.883 7.179 1.00 97.75 331 LEU A O 1
ATOM 2547 N N . PHE A 1 332 ? -1.048 8.552 5.737 1.00 97.94 332 PHE A N 1
ATOM 2548 C CA . PHE A 1 332 ? -2.020 8.176 6.756 1.00 97.94 332 PHE A CA 1
ATOM 2549 C C . PHE A 1 332 ? -2.482 6.722 6.657 1.00 97.94 332 PHE A C 1
ATOM 2551 O O . PHE A 1 332 ? -2.872 6.243 5.593 1.00 97.94 332 PHE A O 1
ATOM 2558 N N . GLY A 1 333 ? -2.496 6.028 7.798 1.00 94.88 333 GLY A N 1
ATOM 2559 C CA . GLY A 1 333 ? -3.091 4.700 7.946 1.00 94.88 333 GLY A CA 1
ATOM 2560 C C . GLY A 1 333 ? -2.279 3.578 7.297 1.00 94.88 333 GLY A C 1
ATOM 2561 O O . GLY A 1 333 ? -2.836 2.541 6.933 1.00 94.88 333 GLY A O 1
ATOM 2562 N N . LEU A 1 334 ? -0.970 3.765 7.110 1.00 92.88 334 LEU A N 1
ATOM 2563 C CA . LEU A 1 334 ? -0.126 2.750 6.482 1.00 92.88 334 LEU A CA 1
ATOM 2564 C C . LEU A 1 334 ? 0.166 1.598 7.456 1.00 92.88 334 LEU A C 1
ATOM 2566 O O . LEU A 1 334 ? 0.745 1.791 8.522 1.00 92.88 334 LEU A O 1
ATOM 2570 N N . THR A 1 335 ? -0.179 0.373 7.059 1.00 90.56 335 THR A N 1
ATOM 2571 C CA . THR A 1 335 ? 0.217 -0.868 7.757 1.00 90.56 335 THR A CA 1
ATOM 2572 C C . THR A 1 335 ? 1.500 -1.475 7.181 1.00 90.56 335 THR A C 1
ATOM 2574 O O . THR A 1 335 ? 2.184 -2.247 7.851 1.00 90.56 335 THR A O 1
ATOM 2577 N N . THR A 1 336 ? 1.854 -1.086 5.953 1.00 91.31 336 THR A N 1
ATOM 2578 C CA . THR A 1 336 ? 3.061 -1.484 5.215 1.00 91.31 336 THR A CA 1
ATOM 2579 C C . THR A 1 336 ? 3.692 -0.268 4.555 1.00 91.31 336 THR A C 1
ATOM 2581 O O . THR A 1 336 ? 2.963 0.636 4.149 1.00 91.31 336 THR A O 1
ATOM 2584 N N . LEU A 1 337 ? 5.007 -0.285 4.336 1.00 89.75 337 LEU A N 1
ATOM 2585 C CA . LEU A 1 337 ? 5.655 0.695 3.464 1.00 89.75 337 LEU A CA 1
ATOM 2586 C C . LEU A 1 337 ? 5.482 0.262 1.998 1.00 89.75 337 LEU A C 1
ATOM 2588 O O . LEU A 1 337 ? 5.903 -0.846 1.642 1.00 89.75 337 LEU A O 1
ATOM 2592 N N . PRO A 1 338 ? 4.845 1.081 1.139 1.00 86.75 338 PRO A N 1
ATOM 2593 C CA . PRO A 1 338 ? 4.757 0.808 -0.291 1.00 86.75 338 PRO A CA 1
ATOM 2594 C C . PRO A 1 338 ? 6.144 0.511 -0.850 1.00 86.75 338 PRO A C 1
ATOM 2596 O O . PRO A 1 338 ? 7.086 1.213 -0.540 1.00 86.75 338 PRO A O 1
ATOM 2599 N N . THR A 1 339 ? 6.301 -0.514 -1.684 1.00 85.31 339 THR A N 1
ATOM 2600 C CA . THR A 1 339 ? 7.564 -0.817 -2.398 1.00 85.31 339 THR A CA 1
ATOM 2601 C C . THR A 1 339 ? 8.800 -1.164 -1.542 1.00 85.31 339 THR A C 1
ATOM 2603 O O . THR A 1 339 ? 9.747 -1.705 -2.102 1.00 85.31 339 THR A O 1
ATOM 2606 N N . GLY A 1 340 ? 8.751 -1.014 -0.212 1.00 88.00 340 GLY A N 1
ATOM 2607 C CA . GLY A 1 340 ? 9.817 -1.392 0.723 1.00 88.00 340 GLY A CA 1
ATOM 2608 C C . GLY A 1 340 ? 10.836 -0.274 0.956 1.00 88.00 340 GLY A C 1
ATOM 2609 O O . GLY A 1 340 ? 10.455 0.888 1.059 1.00 88.00 340 GLY A O 1
ATOM 2610 N N . ASP A 1 341 ? 12.120 -0.634 1.026 1.00 87.31 341 ASP A N 1
ATOM 2611 C CA . ASP A 1 341 ? 13.240 0.300 1.237 1.00 87.31 341 ASP A CA 1
ATOM 2612 C C . ASP A 1 341 ? 13.315 1.452 0.208 1.00 87.31 341 ASP A C 1
ATOM 2614 O O . ASP A 1 341 ? 13.475 2.594 0.632 1.00 87.31 341 ASP A O 1
ATOM 2618 N N . PRO A 1 342 ? 13.034 1.247 -1.101 1.00 88.94 342 PRO A N 1
ATOM 2619 C CA . PRO A 1 342 ? 13.015 2.350 -2.072 1.00 88.94 342 PRO A CA 1
ATOM 2620 C C . PRO A 1 342 ? 12.000 3.461 -1.768 1.00 88.94 342 PRO A C 1
ATOM 2622 O O . PRO A 1 342 ? 12.114 4.577 -2.275 1.00 88.94 342 PRO A O 1
ATOM 2625 N N . PHE A 1 343 ? 10.965 3.175 -0.974 1.00 92.31 343 PHE A N 1
ATOM 2626 C CA . PHE A 1 343 ? 10.039 4.212 -0.525 1.00 92.31 343 PHE A CA 1
ATOM 2627 C C . PHE A 1 343 ? 10.605 5.021 0.631 1.00 92.31 343 PHE A C 1
ATOM 2629 O O . PHE A 1 343 ? 10.314 6.206 0.709 1.00 92.31 343 PHE A O 1
ATOM 2636 N N . LEU A 1 344 ? 11.442 4.424 1.480 1.00 92.19 344 LEU A N 1
ATOM 2637 C CA . LEU A 1 344 ? 12.188 5.168 2.491 1.00 92.19 344 LEU A CA 1
ATOM 2638 C C . LEU A 1 344 ? 13.188 6.116 1.822 1.00 92.19 344 LEU A C 1
ATOM 2640 O O . LEU A 1 344 ? 13.159 7.295 2.143 1.00 92.19 344 LEU A O 1
ATOM 2644 N N . ASP A 1 345 ? 13.927 5.667 0.796 1.00 91.38 345 ASP A N 1
ATOM 2645 C CA . ASP A 1 345 ? 14.779 6.553 -0.025 1.00 91.38 345 ASP A CA 1
ATOM 2646 C C . ASP A 1 345 ? 14.011 7.762 -0.577 1.00 91.38 345 ASP A C 1
ATOM 2648 O O . ASP A 1 345 ? 14.494 8.896 -0.571 1.00 91.38 345 ASP A O 1
ATOM 2652 N N . LEU A 1 346 ? 12.797 7.514 -1.077 1.00 93.81 346 LEU A N 1
ATOM 2653 C CA . LEU A 1 346 ? 11.932 8.562 -1.603 1.00 93.81 346 LEU A CA 1
ATOM 2654 C C . LEU A 1 346 ? 11.502 9.542 -0.505 1.00 93.81 346 LEU A C 1
ATOM 2656 O O . LEU A 1 346 ? 11.552 10.752 -0.726 1.00 93.81 346 LEU A O 1
ATOM 2660 N N . LEU A 1 347 ? 11.070 9.040 0.654 1.00 94.38 347 LEU A N 1
ATOM 2661 C CA . LEU A 1 347 ? 10.674 9.898 1.769 1.00 94.38 347 LEU A CA 1
ATOM 2662 C C . LEU A 1 347 ? 11.853 10.700 2.310 1.00 94.38 347 LEU A C 1
ATOM 2664 O O . LEU A 1 347 ? 11.686 11.891 2.554 1.00 94.38 347 LEU A O 1
ATOM 2668 N N . ASP A 1 348 ? 13.035 10.098 2.418 1.00 92.25 348 ASP A N 1
ATOM 2669 C CA . ASP A 1 348 ? 14.251 10.779 2.856 1.00 92.25 348 ASP A CA 1
ATOM 2670 C C . ASP A 1 348 ? 14.582 11.943 1.915 1.00 92.25 348 ASP A C 1
ATOM 2672 O O . ASP A 1 348 ? 14.758 13.079 2.363 1.00 92.25 348 ASP A O 1
ATOM 2676 N N . ALA A 1 349 ? 14.578 11.697 0.599 1.00 93.38 349 ALA A N 1
ATOM 2677 C CA . ALA A 1 349 ? 14.854 12.724 -0.401 1.00 93.38 349 ALA A CA 1
ATOM 2678 C C . ALA A 1 349 ? 13.831 13.870 -0.363 1.00 93.38 349 ALA A C 1
ATOM 2680 O O . ALA A 1 349 ? 14.200 15.041 -0.451 1.00 93.38 349 ALA A O 1
ATOM 2681 N N . VAL A 1 350 ? 12.544 13.547 -0.214 1.00 93.62 350 VAL A N 1
ATOM 2682 C CA . VAL A 1 350 ? 11.463 14.542 -0.131 1.00 93.62 350 VAL A CA 1
ATOM 2683 C C . VAL A 1 350 ? 11.525 15.328 1.185 1.00 93.62 350 VAL A C 1
ATOM 2685 O O . VAL A 1 350 ? 11.342 16.546 1.170 1.00 93.62 350 VAL A O 1
ATOM 2688 N N . SER A 1 351 ? 11.861 14.676 2.301 1.00 93.50 351 SER A N 1
ATOM 2689 C CA . SER A 1 351 ? 11.950 15.297 3.633 1.00 93.50 351 SER A CA 1
ATOM 2690 C C . SER A 1 351 ? 13.054 16.349 3.757 1.00 93.50 351 SER A C 1
ATOM 2692 O O . SER A 1 351 ? 13.023 17.193 4.649 1.00 93.50 351 SER A O 1
ATOM 2694 N N . ALA A 1 352 ? 14.008 16.353 2.819 1.00 90.75 352 ALA A N 1
ATOM 2695 C CA . ALA A 1 352 ? 15.040 17.381 2.725 1.00 90.75 352 ALA A CA 1
ATOM 2696 C C . ALA A 1 352 ? 14.486 18.785 2.448 1.00 90.75 352 ALA A C 1
ATOM 2698 O O . ALA A 1 352 ? 15.152 19.784 2.710 1.00 90.75 352 ALA A O 1
ATOM 2699 N N . THR A 1 353 ? 13.287 18.861 1.875 1.00 88.88 353 THR A N 1
ATOM 2700 C CA . THR A 1 353 ? 12.704 20.105 1.348 1.00 88.88 353 THR A CA 1
ATOM 2701 C C . THR A 1 353 ? 11.231 20.284 1.712 1.00 88.88 353 THR A C 1
ATOM 2703 O O . THR A 1 353 ? 10.691 21.363 1.488 1.00 88.88 353 THR A O 1
ATOM 2706 N N . ARG A 1 354 ? 10.570 19.240 2.228 1.00 91.75 354 ARG A N 1
ATOM 2707 C CA . ARG A 1 354 ? 9.166 19.237 2.653 1.00 91.75 354 ARG A CA 1
ATOM 2708 C C . ARG A 1 354 ? 9.073 18.658 4.059 1.00 91.75 354 ARG A C 1
ATOM 2710 O O . ARG A 1 354 ? 9.862 17.794 4.432 1.00 91.75 354 ARG A O 1
ATOM 2717 N N . GLU A 1 355 ? 8.076 19.080 4.816 1.00 93.88 355 GLU A N 1
ATOM 2718 C CA . GLU A 1 355 ? 7.736 18.465 6.091 1.00 93.88 355 GLU A CA 1
ATOM 2719 C C . GLU A 1 355 ? 6.978 17.153 5.850 1.00 93.88 355 GLU A C 1
ATOM 2721 O O . GLU A 1 355 ? 5.891 17.155 5.272 1.00 93.88 355 GLU A O 1
ATOM 2726 N N . VAL A 1 356 ? 7.538 16.021 6.285 1.00 95.69 356 VAL A N 1
ATOM 2727 C CA . VAL A 1 356 ? 6.941 14.696 6.058 1.00 95.69 356 VAL A CA 1
ATOM 2728 C C . VAL A 1 356 ? 6.515 14.080 7.385 1.00 95.69 356 VAL A C 1
ATOM 2730 O O . VAL A 1 356 ? 7.346 13.842 8.260 1.00 95.69 356 VAL A O 1
ATOM 2733 N N . ARG A 1 357 ? 5.223 13.764 7.513 1.00 96.69 357 ARG A N 1
ATOM 2734 C CA . ARG A 1 357 ? 4.664 13.029 8.657 1.00 96.69 357 ARG A CA 1
ATOM 2735 C C . ARG A 1 357 ? 4.023 11.729 8.211 1.00 96.69 357 ARG A C 1
ATOM 2737 O O . ARG A 1 357 ? 3.244 11.705 7.263 1.00 96.69 357 ARG A O 1
ATOM 2744 N N . ALA A 1 358 ? 4.306 10.647 8.915 1.00 96.94 358 ALA A N 1
ATOM 2745 C CA . ALA A 1 358 ? 3.791 9.328 8.594 1.00 96.94 358 ALA A CA 1
ATOM 2746 C C . ALA A 1 358 ? 3.071 8.714 9.798 1.00 96.94 358 ALA A C 1
ATOM 2748 O O . ALA A 1 358 ? 3.692 8.379 10.801 1.00 96.94 358 ALA A O 1
ATOM 2749 N N . PHE A 1 359 ? 1.760 8.535 9.661 1.00 97.56 359 PHE A N 1
ATOM 2750 C CA . PHE A 1 359 ? 0.848 7.961 10.642 1.00 97.56 359 PHE A CA 1
ATOM 2751 C C . PHE A 1 359 ? 0.619 6.482 10.315 1.00 97.56 359 PHE A C 1
ATOM 2753 O O . PHE A 1 359 ? -0.070 6.140 9.345 1.00 97.56 359 PHE A O 1
ATOM 2760 N N . LEU A 1 360 ? 1.225 5.588 11.095 1.00 95.88 360 LEU A N 1
ATOM 2761 C CA . LEU A 1 360 ? 1.257 4.152 10.823 1.00 95.88 360 LEU A CA 1
ATOM 2762 C C . LEU A 1 360 ? 0.433 3.381 11.853 1.00 95.88 360 LEU A C 1
ATOM 2764 O O . LEU A 1 360 ? 0.557 3.594 13.057 1.00 95.88 360 LEU A O 1
ATOM 2768 N N . LEU A 1 361 ? -0.356 2.421 11.378 1.00 94.62 361 LEU A N 1
ATOM 2769 C CA . LEU A 1 361 ? -1.120 1.543 12.259 1.00 94.62 361 LEU A CA 1
ATOM 2770 C C . LEU A 1 361 ? -0.226 0.399 12.760 1.00 94.62 361 LEU A C 1
ATOM 2772 O O . LEU A 1 361 ? 0.390 -0.327 11.966 1.00 94.62 361 LEU A O 1
ATOM 2776 N N . ASP A 1 362 ? -0.159 0.242 14.078 1.00 93.50 362 ASP A N 1
ATOM 2777 C CA . ASP A 1 362 ? 0.668 -0.732 14.784 1.00 93.50 362 ASP A CA 1
ATOM 2778 C C . ASP A 1 362 ? -0.184 -1.628 15.701 1.00 93.50 362 ASP A C 1
ATOM 2780 O O . ASP A 1 362 ? -0.470 -1.257 16.835 1.00 93.50 362 ASP A O 1
ATOM 2784 N N . PRO A 1 363 ? -0.577 -2.830 15.246 1.00 92.12 363 PRO A N 1
ATOM 2785 C CA . PRO A 1 363 ? -1.470 -3.699 16.007 1.00 92.12 363 PRO A CA 1
ATOM 2786 C C . PRO A 1 363 ? -0.839 -4.304 17.271 1.00 92.12 363 PRO A C 1
ATOM 2788 O O . PRO A 1 363 ? -1.567 -4.898 18.065 1.00 92.12 363 PRO A O 1
ATOM 2791 N N . ALA A 1 364 ? 0.487 -4.233 17.446 1.00 94.12 364 ALA A N 1
ATOM 2792 C CA . ALA A 1 364 ? 1.181 -4.916 18.535 1.00 94.12 364 ALA A CA 1
ATOM 2793 C C . ALA A 1 364 ? 2.424 -4.143 19.019 1.00 94.12 364 ALA A C 1
ATOM 2795 O O . ALA A 1 364 ? 3.550 -4.606 18.820 1.00 94.12 364 ALA A O 1
ATOM 2796 N N . PRO A 1 365 ? 2.256 -3.002 19.717 1.00 92.44 365 PRO A N 1
ATOM 2797 C CA . PRO A 1 365 ? 3.376 -2.161 20.146 1.00 92.44 365 PRO A CA 1
ATOM 2798 C C . PRO A 1 365 ? 4.452 -2.900 20.963 1.00 92.44 365 PRO A C 1
ATOM 2800 O O . PRO A 1 365 ? 5.639 -2.625 20.804 1.00 92.44 365 PRO A O 1
ATOM 2803 N N . ALA A 1 366 ? 4.070 -3.883 21.791 1.00 91.56 366 ALA A N 1
ATOM 2804 C CA . ALA A 1 366 ? 5.031 -4.688 22.554 1.00 91.56 366 ALA A CA 1
ATOM 2805 C C . ALA A 1 366 ? 5.928 -5.550 21.645 1.00 91.56 366 ALA A C 1
ATOM 2807 O O . ALA A 1 366 ? 7.132 -5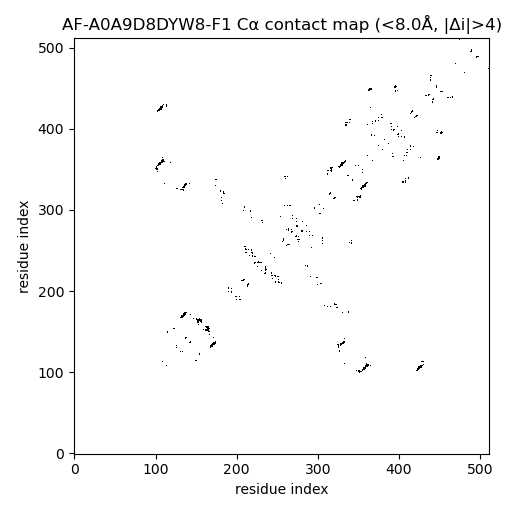.672 21.871 1.00 91.56 366 ALA A O 1
ATOM 2808 N N . VAL A 1 367 ? 5.349 -6.118 20.583 1.00 94.38 367 VAL A N 1
ATOM 2809 C CA . VAL A 1 367 ? 6.088 -6.892 19.577 1.00 94.38 367 VAL A CA 1
ATOM 2810 C C . VAL A 1 367 ? 6.934 -5.961 18.707 1.00 94.38 367 VAL A C 1
ATOM 2812 O O . VAL A 1 367 ? 8.069 -6.311 18.384 1.00 94.38 367 VAL A O 1
ATOM 2815 N N . THR A 1 368 ? 6.429 -4.765 18.373 1.00 94.75 368 THR A N 1
ATOM 2816 C CA . THR A 1 368 ? 7.200 -3.729 17.664 1.00 94.75 368 THR A CA 1
ATOM 2817 C C . THR A 1 368 ? 8.486 -3.405 18.401 1.00 94.75 368 THR A C 1
ATOM 2819 O O . THR A 1 368 ? 9.543 -3.411 17.775 1.00 94.75 368 THR A O 1
ATOM 2822 N N . GLU A 1 369 ? 8.417 -3.165 19.711 1.00 93.88 369 GLU A N 1
ATOM 2823 C CA . GLU A 1 369 ? 9.597 -2.803 20.496 1.00 93.88 369 GLU A CA 1
ATOM 2824 C C . GLU A 1 369 ? 10.641 -3.928 20.500 1.00 93.88 369 GLU A C 1
ATOM 2826 O O . GLU A 1 369 ? 11.818 -3.681 20.240 1.00 93.88 369 GLU A O 1
ATOM 2831 N N . ALA A 1 370 ? 10.213 -5.184 20.677 1.00 94.19 370 ALA A N 1
ATOM 2832 C CA . ALA A 1 370 ? 11.111 -6.339 20.624 1.00 94.19 370 ALA A CA 1
ATOM 2833 C C . ALA A 1 370 ? 11.776 -6.512 19.243 1.00 94.19 370 ALA A C 1
ATOM 2835 O O . ALA A 1 370 ? 12.986 -6.732 19.149 1.00 94.19 370 ALA A O 1
ATOM 2836 N N . LEU A 1 371 ? 11.000 -6.382 18.161 1.00 94.56 371 LEU A N 1
ATOM 2837 C CA . LEU A 1 371 ? 11.503 -6.454 16.786 1.00 94.56 371 LEU A CA 1
ATOM 2838 C C . LEU A 1 371 ? 12.468 -5.308 16.473 1.00 94.56 371 LEU A C 1
ATOM 2840 O O . LEU A 1 371 ? 13.507 -5.531 15.846 1.00 94.56 371 LEU A O 1
ATOM 2844 N N . ARG A 1 372 ? 12.131 -4.090 16.906 1.00 94.75 372 ARG A N 1
ATOM 2845 C CA . ARG A 1 372 ? 12.959 -2.898 16.730 1.00 94.75 372 ARG A CA 1
ATOM 2846 C C . ARG A 1 372 ? 14.281 -3.060 17.467 1.00 94.75 372 ARG A C 1
ATOM 2848 O O . ARG A 1 372 ? 15.321 -2.943 16.830 1.00 94.75 372 ARG A O 1
ATOM 2855 N N . ALA A 1 373 ? 14.260 -3.422 18.750 1.00 94.75 373 ALA A N 1
ATOM 2856 C CA . ALA A 1 373 ? 15.469 -3.655 19.538 1.00 94.75 373 ALA A CA 1
ATOM 2857 C C . ALA A 1 373 ? 16.372 -4.734 18.913 1.00 94.75 373 ALA A C 1
ATOM 2859 O O . ALA A 1 373 ? 17.578 -4.528 18.772 1.00 94.75 373 ALA A O 1
ATOM 2860 N N . HIS A 1 374 ? 15.792 -5.855 18.466 1.00 93.69 374 HIS A N 1
ATOM 2861 C CA . HIS A 1 374 ? 16.536 -6.906 17.769 1.00 93.69 374 HIS A CA 1
ATOM 2862 C C . HIS A 1 374 ? 17.188 -6.400 16.473 1.00 93.69 374 HIS A C 1
ATOM 2864 O O . HIS A 1 374 ? 18.360 -6.671 16.216 1.00 93.69 374 HIS A O 1
ATOM 2870 N N . THR A 1 375 ? 16.440 -5.642 15.670 1.00 93.19 375 THR A N 1
ATOM 2871 C CA . THR A 1 375 ? 16.918 -5.121 14.383 1.00 93.19 375 THR A CA 1
ATOM 2872 C C . THR A 1 375 ? 17.989 -4.047 14.570 1.00 93.19 375 THR A C 1
ATOM 2874 O O . THR A 1 375 ? 18.965 -4.038 13.833 1.00 93.19 375 THR A O 1
ATOM 2877 N N . LEU A 1 376 ? 17.860 -3.173 15.571 1.00 93.44 376 LEU A N 1
ATOM 2878 C CA . LEU A 1 376 ? 18.873 -2.160 15.887 1.00 93.44 376 LEU A CA 1
ATOM 2879 C C . LEU A 1 376 ? 20.190 -2.790 16.363 1.00 93.44 376 LEU A C 1
ATOM 2881 O O . LEU A 1 376 ? 21.262 -2.286 16.036 1.00 93.44 376 LEU A O 1
ATOM 2885 N N . ALA A 1 377 ? 20.123 -3.900 17.105 1.00 92.69 377 ALA A N 1
ATOM 2886 C CA . ALA A 1 377 ? 21.308 -4.621 17.566 1.00 92.69 377 ALA A CA 1
ATOM 2887 C C . ALA A 1 377 ? 22.075 -5.306 16.421 1.00 92.69 377 ALA A C 1
ATOM 2889 O O . ALA A 1 377 ? 23.298 -5.429 16.481 1.00 92.69 377 ALA A O 1
ATOM 2890 N N . ALA A 1 378 ? 21.366 -5.751 15.381 1.00 88.56 378 ALA A N 1
ATOM 2891 C CA . ALA A 1 378 ? 21.954 -6.372 14.199 1.00 88.56 378 ALA A CA 1
ATOM 2892 C C . ALA A 1 378 ? 21.209 -5.938 12.923 1.00 88.56 378 ALA A C 1
ATOM 2894 O O . ALA A 1 378 ? 20.389 -6.703 12.399 1.00 88.56 378 ALA A O 1
ATOM 2895 N N . PRO A 1 379 ? 21.488 -4.725 12.402 1.00 84.00 379 PRO A N 1
ATOM 2896 C CA . PRO A 1 379 ? 20.787 -4.204 11.240 1.00 84.00 379 PRO A CA 1
ATOM 2897 C C . PRO A 1 379 ? 20.991 -5.108 10.020 1.00 84.00 379 PRO A C 1
ATOM 2899 O O . PRO A 1 379 ? 22.128 -5.458 9.680 1.00 84.00 379 PRO A O 1
ATOM 2902 N N . PRO A 1 380 ? 19.913 -5.503 9.332 1.00 75.88 380 PRO A N 1
ATOM 2903 C CA . PRO A 1 380 ? 20.027 -6.373 8.182 1.00 75.88 380 PRO A CA 1
ATOM 2904 C C . PRO A 1 380 ? 20.664 -5.650 6.999 1.00 75.88 380 PRO A C 1
ATOM 2906 O O . PRO A 1 380 ? 20.093 -4.715 6.451 1.00 75.88 380 PRO A O 1
ATOM 2909 N N . VAL A 1 381 ? 21.811 -6.145 6.535 1.00 60.78 381 VAL A N 1
ATOM 2910 C CA . VAL A 1 381 ? 22.482 -5.600 5.340 1.00 60.78 381 VAL A CA 1
ATOM 2911 C C . VAL A 1 381 ? 21.737 -5.991 4.052 1.00 60.78 381 VAL A C 1
ATOM 2913 O O . VAL A 1 381 ? 21.810 -5.285 3.051 1.00 60.78 381 VAL A O 1
ATOM 2916 N N . SER A 1 382 ? 20.988 -7.104 4.068 1.00 66.00 382 SER A N 1
ATOM 2917 C CA . SER A 1 382 ? 19.993 -7.482 3.055 1.00 66.00 382 SER A CA 1
ATOM 2918 C C . SER A 1 382 ? 19.302 -8.789 3.468 1.00 66.00 382 SER A C 1
ATOM 2920 O O . SER A 1 382 ? 19.971 -9.815 3.588 1.00 66.00 382 SER A O 1
ATOM 2922 N N . LEU A 1 383 ? 17.981 -8.798 3.680 1.00 67.56 383 LEU A N 1
ATOM 2923 C CA . LEU A 1 383 ? 17.270 -10.011 4.114 1.00 67.56 383 LEU A CA 1
ATOM 2924 C C . LEU A 1 383 ? 16.546 -10.690 2.958 1.00 67.56 383 LEU A C 1
ATOM 2926 O O . LEU A 1 383 ? 15.543 -10.203 2.427 1.00 67.56 383 LEU A O 1
ATOM 2930 N N . ARG A 1 384 ? 17.002 -11.893 2.607 1.00 74.94 384 ARG A N 1
ATOM 2931 C CA . ARG A 1 384 ? 16.138 -12.825 1.887 1.00 74.94 384 ARG A CA 1
ATOM 2932 C C . ARG A 1 384 ? 15.045 -13.284 2.835 1.00 74.94 384 ARG A C 1
ATOM 2934 O O . ARG A 1 384 ? 15.290 -13.582 3.994 1.00 74.94 384 ARG A O 1
ATOM 2941 N N . ARG A 1 385 ? 13.846 -13.479 2.289 1.00 77.75 385 ARG A N 1
ATOM 2942 C CA . ARG A 1 385 ? 12.716 -14.043 3.039 1.00 77.75 385 ARG A CA 1
ATOM 2943 C C . ARG A 1 385 ? 13.046 -15.363 3.748 1.00 77.75 385 ARG A C 1
ATOM 2945 O O . ARG A 1 385 ? 12.454 -15.634 4.780 1.00 77.75 385 ARG A O 1
ATOM 2952 N N . ALA A 1 386 ? 13.896 -16.201 3.156 1.00 80.12 386 ALA A N 1
ATOM 2953 C CA . ALA A 1 386 ? 14.263 -17.495 3.734 1.00 80.12 386 ALA A CA 1
ATOM 2954 C C . ALA A 1 386 ? 15.196 -17.367 4.947 1.00 80.12 386 ALA A C 1
ATOM 2956 O O . ALA A 1 386 ? 15.205 -18.260 5.783 1.00 80.12 386 ALA A O 1
ATOM 2957 N N . ASP A 1 387 ? 15.924 -16.254 5.037 1.00 80.88 387 ASP A N 1
ATOM 2958 C CA . ASP A 1 387 ? 16.921 -15.990 6.075 1.00 80.88 387 ASP A CA 1
ATOM 2959 C C . ASP A 1 387 ? 16.348 -15.063 7.174 1.00 80.88 387 ASP A C 1
ATOM 2961 O O . ASP A 1 387 ? 17.029 -14.726 8.137 1.00 80.88 387 ASP A O 1
ATOM 2965 N N . ASP A 1 388 ? 15.084 -14.641 7.036 1.00 83.44 388 ASP A N 1
ATOM 2966 C CA . ASP A 1 388 ? 14.373 -13.794 7.996 1.00 83.44 388 ASP A CA 1
ATOM 2967 C C . ASP A 1 388 ? 13.907 -14.603 9.221 1.00 83.44 388 ASP A C 1
ATOM 2969 O O . ASP A 1 388 ? 12.847 -15.236 9.199 1.00 83.44 388 ASP A O 1
ATOM 2973 N N . ALA A 1 389 ? 14.683 -14.528 10.304 1.00 87.38 389 ALA A N 1
ATOM 2974 C CA . ALA A 1 389 ? 14.375 -15.149 11.594 1.00 87.38 389 ALA A CA 1
ATOM 2975 C C . ALA A 1 389 ? 13.452 -14.299 12.493 1.00 87.38 389 ALA A C 1
ATOM 2977 O O . ALA A 1 389 ? 13.058 -14.739 13.571 1.00 87.38 389 ALA A O 1
ATOM 2978 N N . THR A 1 390 ? 13.044 -13.095 12.072 1.00 90.12 390 THR A N 1
ATOM 2979 C CA . THR A 1 390 ? 12.240 -12.195 12.927 1.00 90.12 390 THR A CA 1
ATOM 2980 C C . THR A 1 390 ? 10.851 -12.754 13.244 1.00 90.12 390 THR A C 1
ATOM 2982 O O . THR A 1 390 ? 10.208 -12.337 14.204 1.00 90.12 390 THR A O 1
ATOM 2985 N N . ALA A 1 391 ? 10.381 -13.739 12.471 1.00 90.00 391 ALA A N 1
ATOM 2986 C CA . ALA A 1 391 ? 9.157 -14.478 12.767 1.00 90.00 391 ALA A CA 1
ATOM 2987 C C . ALA A 1 391 ? 9.221 -15.263 14.085 1.00 90.00 391 ALA A C 1
ATOM 2989 O O . ALA A 1 391 ? 8.174 -15.534 14.668 1.00 90.00 391 ALA A O 1
ATOM 2990 N N . ASP A 1 392 ? 10.415 -15.656 14.528 1.00 90.31 392 ASP A N 1
ATOM 2991 C CA . ASP A 1 392 ? 10.607 -16.467 15.733 1.00 90.31 392 ASP A CA 1
ATOM 2992 C C . ASP A 1 392 ? 10.586 -15.620 17.011 1.00 90.31 392 ASP A C 1
ATOM 2994 O O . ASP A 1 392 ? 10.374 -16.147 18.098 1.00 90.31 392 ASP A O 1
ATOM 2998 N N . LEU A 1 393 ? 10.703 -14.296 16.868 1.00 90.75 393 LEU A N 1
ATOM 2999 C CA . LEU A 1 393 ? 10.517 -13.325 17.949 1.00 90.75 393 LEU A CA 1
ATOM 3000 C C . LEU A 1 393 ? 9.036 -13.079 18.272 1.00 90.75 393 LEU A C 1
ATOM 3002 O O . LEU A 1 393 ? 8.717 -12.452 19.277 1.00 90.75 393 LEU A O 1
ATOM 3006 N N . VAL A 1 394 ? 8.124 -13.552 17.417 1.00 94.00 394 VAL A N 1
ATOM 3007 C CA . VAL A 1 394 ? 6.681 -13.357 17.578 1.00 94.00 394 VAL A CA 1
ATOM 3008 C C . VAL A 1 394 ? 6.060 -14.613 18.182 1.00 94.00 394 VAL A C 1
ATOM 3010 O O . VAL A 1 394 ? 5.849 -15.616 17.502 1.00 94.00 394 VAL A O 1
ATOM 3013 N N . THR A 1 395 ? 5.730 -14.537 19.465 1.00 92.50 395 THR A N 1
ATOM 3014 C CA . THR A 1 395 ? 5.138 -15.621 20.265 1.00 92.50 395 THR A CA 1
ATOM 3015 C C . THR A 1 395 ? 3.660 -15.857 19.951 1.00 92.50 395 THR A C 1
ATOM 3017 O O . THR A 1 395 ? 3.223 -17.005 19.867 1.00 92.50 395 THR A O 1
ATOM 3020 N N . HIS A 1 396 ? 2.875 -14.795 19.736 1.00 95.06 396 HIS A N 1
ATOM 3021 C CA . HIS A 1 396 ? 1.444 -14.926 19.450 1.00 95.06 396 HIS A CA 1
ATOM 3022 C C . HIS A 1 396 ? 1.206 -15.563 18.057 1.00 95.06 396 HIS A C 1
ATOM 3024 O O . HIS A 1 396 ? 1.616 -14.996 17.037 1.00 95.06 396 HIS A O 1
ATOM 3030 N N . PRO A 1 397 ? 0.460 -16.682 17.943 1.00 95.25 397 PRO A N 1
ATOM 3031 C CA . PRO A 1 397 ? 0.333 -17.451 16.697 1.00 95.25 397 PRO A CA 1
ATOM 3032 C C . PRO A 1 397 ? -0.344 -16.687 15.545 1.00 95.25 397 PRO A C 1
ATOM 3034 O O . PRO A 1 397 ? 0.100 -16.776 14.395 1.00 95.25 397 PRO A O 1
ATOM 3037 N N . LEU A 1 398 ? -1.391 -15.899 15.825 1.00 95.00 398 LEU A N 1
ATOM 3038 C CA . LEU A 1 398 ? -2.027 -15.046 14.807 1.00 95.00 398 LEU A CA 1
ATOM 3039 C C . LEU A 1 398 ? -1.089 -13.943 14.299 1.00 95.00 398 LEU A C 1
ATOM 3041 O O . LEU A 1 398 ? -0.946 -13.794 13.090 1.00 95.00 398 LEU A O 1
ATOM 3045 N N . LEU A 1 399 ? -0.377 -13.225 15.177 1.00 94.38 399 LEU A N 1
ATOM 3046 C CA . LEU A 1 399 ? 0.619 -12.240 14.738 1.00 94.38 399 LEU A CA 1
ATOM 3047 C C . LEU A 1 399 ? 1.746 -12.885 13.931 1.00 94.38 399 LEU A C 1
ATOM 3049 O O . LEU A 1 399 ? 2.150 -12.349 12.901 1.00 94.38 399 LEU A O 1
ATOM 3053 N N . ARG A 1 400 ? 2.222 -14.064 14.343 1.00 93.88 400 ARG A N 1
ATOM 3054 C CA . ARG A 1 400 ? 3.282 -14.779 13.622 1.00 93.88 400 ARG A CA 1
ATOM 3055 C C . ARG A 1 400 ? 2.852 -15.176 12.208 1.00 93.88 400 ARG A C 1
ATOM 3057 O O . ARG A 1 400 ? 3.653 -15.086 11.275 1.00 93.88 400 ARG A O 1
ATOM 3064 N N . SER A 1 401 ? 1.601 -15.608 12.042 1.00 93.50 401 SER A N 1
ATOM 3065 C CA . SER A 1 401 ? 1.070 -16.101 10.764 1.00 93.50 401 SER A CA 1
ATOM 3066 C C . SER A 1 401 ? 0.520 -14.997 9.852 1.00 93.50 401 SER A C 1
ATOM 3068 O O . SER A 1 401 ? 0.776 -15.030 8.647 1.00 93.50 401 SER A O 1
ATOM 3070 N N . TRP A 1 402 ? -0.209 -14.017 10.393 1.00 93.69 402 TRP A N 1
ATOM 3071 C CA . TRP A 1 402 ? -0.896 -12.963 9.630 1.00 93.69 402 TRP A CA 1
ATOM 3072 C C . TRP A 1 402 ? -0.162 -11.617 9.662 1.00 93.69 402 TRP A C 1
ATOM 3074 O O . TRP A 1 402 ? -0.247 -10.845 8.710 1.00 93.69 402 TRP A O 1
ATOM 3084 N N . GLY A 1 403 ? 0.626 -11.350 10.706 1.00 91.88 403 GLY A N 1
ATOM 3085 C CA . GLY A 1 403 ? 1.306 -10.071 10.947 1.00 91.88 403 GLY A CA 1
ATOM 3086 C C . GLY A 1 403 ? 2.580 -9.845 10.130 1.00 91.88 403 GLY A C 1
ATOM 3087 O O . GLY A 1 403 ? 3.341 -8.925 10.419 1.00 91.88 403 GLY A O 1
ATOM 3088 N N . ARG A 1 404 ? 2.846 -10.657 9.100 1.00 90.94 404 ARG A N 1
ATOM 3089 C CA . ARG A 1 404 ? 4.074 -10.551 8.295 1.00 90.94 404 ARG A CA 1
ATOM 3090 C C . ARG A 1 404 ? 4.273 -9.176 7.634 1.00 90.94 404 ARG A C 1
ATOM 3092 O O . ARG A 1 404 ? 5.388 -8.676 7.733 1.00 90.94 404 ARG A O 1
ATOM 3099 N N . PRO A 1 405 ? 3.267 -8.546 6.991 1.00 89.62 405 PRO A N 1
ATOM 3100 C CA . PRO A 1 405 ? 3.466 -7.235 6.366 1.00 89.62 405 PRO A CA 1
ATOM 3101 C C . PRO A 1 405 ? 3.803 -6.131 7.382 1.00 89.62 405 PRO A C 1
ATOM 3103 O O . PRO A 1 405 ? 4.656 -5.287 7.125 1.00 89.62 405 PRO A O 1
ATOM 3106 N N . TYR A 1 406 ? 3.171 -6.183 8.557 1.00 91.00 406 TYR A N 1
ATOM 3107 C CA . TYR A 1 406 ? 3.466 -5.302 9.686 1.00 91.00 406 TYR A CA 1
ATOM 3108 C C . TYR A 1 406 ? 4.896 -5.523 10.210 1.00 91.00 406 TYR A C 1
ATOM 3110 O O . TYR A 1 406 ? 5.652 -4.565 10.346 1.00 91.00 406 TYR A O 1
ATOM 3118 N N . ARG A 1 407 ? 5.307 -6.783 10.401 1.00 92.31 407 ARG A N 1
ATOM 3119 C CA . ARG A 1 407 ? 6.670 -7.132 10.826 1.00 92.31 407 ARG A CA 1
ATOM 3120 C C . ARG A 1 407 ? 7.724 -6.626 9.842 1.00 92.31 407 ARG A C 1
ATOM 3122 O O . ARG A 1 407 ? 8.712 -6.036 10.260 1.00 92.31 407 ARG A O 1
ATOM 3129 N N . GLU A 1 408 ? 7.503 -6.831 8.543 1.00 91.56 408 GLU A N 1
ATOM 3130 C CA . GLU A 1 408 ? 8.397 -6.334 7.489 1.00 91.56 408 GLU A CA 1
ATOM 3131 C C . GLU A 1 408 ? 8.533 -4.803 7.545 1.00 91.56 408 GLU A C 1
ATOM 3133 O O . GLU A 1 408 ? 9.648 -4.296 7.451 1.00 91.56 408 GLU A O 1
ATOM 3138 N N . ARG A 1 409 ? 7.436 -4.063 7.771 1.00 93.06 409 ARG A N 1
ATOM 3139 C CA . ARG A 1 409 ? 7.486 -2.607 7.996 1.00 93.06 409 ARG A CA 1
ATOM 3140 C C . ARG A 1 409 ? 8.347 -2.248 9.207 1.00 93.06 409 ARG A C 1
ATOM 3142 O O . ARG A 1 409 ? 9.189 -1.365 9.086 1.00 93.06 409 ARG A O 1
ATOM 3149 N N . THR A 1 410 ? 8.144 -2.902 10.350 1.00 93.75 410 THR A N 1
ATOM 3150 C CA . THR A 1 410 ? 8.897 -2.608 11.581 1.00 93.75 410 THR A CA 1
ATOM 3151 C C . THR A 1 410 ? 10.395 -2.838 11.397 1.00 93.75 410 THR A C 1
ATOM 3153 O O . THR A 1 410 ? 11.194 -1.988 11.778 1.00 93.75 410 THR A O 1
ATOM 3156 N N . VAL A 1 411 ? 10.778 -3.944 10.751 1.00 92.88 411 VAL A N 1
ATOM 3157 C CA . VAL A 1 411 ? 12.185 -4.246 10.443 1.00 92.88 411 VAL A CA 1
ATOM 3158 C C . VAL A 1 411 ? 12.782 -3.193 9.506 1.00 92.88 411 VAL A C 1
ATOM 3160 O O . VAL A 1 411 ? 13.892 -2.733 9.750 1.00 92.88 411 VAL A O 1
ATOM 3163 N N . LEU A 1 412 ? 12.055 -2.769 8.466 1.00 91.81 412 LEU A N 1
ATOM 3164 C CA . LEU A 1 412 ? 12.528 -1.721 7.552 1.00 91.81 412 LEU A CA 1
ATOM 3165 C C . LEU A 1 412 ? 12.727 -0.374 8.262 1.00 91.81 412 LEU A C 1
ATOM 3167 O O . LEU A 1 412 ? 13.757 0.263 8.068 1.00 91.81 412 LEU A O 1
ATOM 3171 N N . LEU A 1 413 ? 11.785 0.042 9.113 1.00 93.25 413 LEU A N 1
ATOM 3172 C CA . LEU A 1 413 ? 11.907 1.290 9.876 1.00 93.25 413 LEU A CA 1
ATOM 3173 C C . LEU A 1 413 ? 13.075 1.246 10.867 1.00 93.25 413 LEU A C 1
ATOM 3175 O O . LEU A 1 413 ? 13.829 2.207 10.959 1.00 93.25 413 LEU A O 1
ATOM 3179 N N . ALA A 1 414 ? 13.270 0.127 11.568 1.00 93.75 414 ALA A N 1
ATOM 3180 C CA . ALA A 1 414 ? 14.394 -0.030 12.489 1.00 93.75 414 ALA A CA 1
ATOM 3181 C C . ALA A 1 414 ? 15.748 -0.093 11.755 1.00 93.75 414 ALA A C 1
ATOM 3183 O O . ALA A 1 414 ? 16.734 0.475 12.216 1.00 93.75 414 ALA A O 1
ATOM 3184 N N . ALA A 1 415 ? 15.808 -0.738 10.585 1.00 91.56 415 ALA A N 1
ATOM 3185 C CA . ALA A 1 415 ? 17.006 -0.733 9.745 1.00 91.56 415 ALA A CA 1
ATOM 3186 C C . ALA A 1 415 ? 17.322 0.675 9.210 1.00 91.56 415 ALA A C 1
ATOM 3188 O O . ALA A 1 415 ? 18.485 1.074 9.187 1.00 91.56 415 ALA A O 1
ATOM 3189 N N . SER A 1 416 ? 16.293 1.440 8.836 1.00 90.62 416 SER A N 1
ATOM 3190 C CA . SER A 1 416 ? 16.404 2.853 8.461 1.00 90.62 416 SER A CA 1
ATOM 3191 C C . SER A 1 416 ? 16.916 3.712 9.612 1.00 90.62 416 SER A C 1
ATOM 3193 O O . SER A 1 416 ? 17.819 4.520 9.421 1.00 90.62 416 SER A O 1
ATOM 3195 N N . GLU A 1 417 ? 16.409 3.501 10.825 1.00 92.25 417 GLU A N 1
ATOM 3196 C CA . GLU A 1 417 ? 16.896 4.193 12.017 1.00 92.25 417 GLU A CA 1
ATOM 3197 C C . GLU A 1 417 ? 18.397 3.943 12.229 1.00 92.25 417 GLU A C 1
ATOM 3199 O O . GLU A 1 417 ? 19.164 4.895 12.364 1.00 92.25 417 GLU A O 1
ATOM 3204 N N . ALA A 1 418 ? 18.841 2.684 12.162 1.00 90.00 418 ALA A N 1
ATOM 3205 C CA . ALA A 1 418 ? 20.251 2.338 12.336 1.00 90.00 418 ALA A CA 1
ATOM 3206 C C . ALA A 1 418 ? 21.158 2.816 11.186 1.00 90.00 418 ALA A C 1
ATOM 3208 O O . ALA A 1 418 ? 22.286 3.241 11.428 1.00 90.00 418 ALA A O 1
ATOM 3209 N N . GLY A 1 419 ? 20.703 2.701 9.934 1.00 87.31 419 GLY A N 1
ATOM 3210 C CA . GLY A 1 419 ? 21.528 2.955 8.748 1.00 87.31 419 GLY A CA 1
ATOM 3211 C C . GLY A 1 419 ? 21.488 4.396 8.239 1.00 87.31 419 GLY A C 1
ATOM 3212 O O . GLY A 1 419 ? 22.483 4.885 7.708 1.00 87.31 419 GLY A O 1
ATOM 3213 N N . ARG A 1 420 ? 20.345 5.070 8.390 1.00 86.31 420 ARG A N 1
ATOM 3214 C CA . ARG A 1 420 ? 20.063 6.408 7.842 1.00 86.31 420 ARG A CA 1
ATOM 3215 C C . ARG A 1 420 ? 19.910 7.472 8.929 1.00 86.31 420 ARG A C 1
ATOM 3217 O O . ARG A 1 420 ? 19.871 8.656 8.613 1.00 86.31 420 ARG A O 1
ATOM 3224 N N . GLY A 1 421 ? 19.824 7.070 10.199 1.00 86.50 421 GLY A N 1
ATOM 3225 C CA . GLY A 1 421 ? 19.618 7.988 11.320 1.00 86.50 421 GLY A CA 1
ATOM 3226 C C . GLY A 1 421 ? 18.212 8.589 11.362 1.00 86.50 421 GLY A C 1
ATOM 3227 O O . GLY A 1 421 ? 18.031 9.667 11.925 1.00 86.50 421 GLY A O 1
ATOM 3228 N N . THR A 1 422 ? 17.216 7.933 10.753 1.00 87.25 422 THR A N 1
ATOM 3229 C CA . THR A 1 422 ? 15.825 8.403 10.822 1.00 87.25 422 THR A CA 1
ATOM 3230 C C . THR A 1 422 ? 15.300 8.339 12.260 1.00 87.25 422 THR A C 1
ATOM 3232 O O . THR A 1 422 ? 15.628 7.383 12.963 1.00 87.25 422 THR A O 1
ATOM 3235 N N . PRO A 1 423 ? 14.452 9.287 12.705 1.00 90.31 423 PRO A N 1
ATOM 3236 C CA . PRO A 1 423 ? 13.912 9.280 14.063 1.00 90.31 423 PRO A CA 1
ATOM 3237 C C . PRO A 1 423 ? 13.153 7.995 14.407 1.00 90.31 423 PRO A C 1
ATOM 3239 O O . PRO A 1 423 ? 12.496 7.398 13.552 1.00 90.31 423 PRO A O 1
ATOM 3242 N N . ALA A 1 424 ? 13.189 7.606 15.681 1.00 91.62 424 ALA A N 1
ATOM 3243 C CA . ALA A 1 424 ? 12.381 6.501 16.179 1.00 91.62 424 ALA A CA 1
ATOM 3244 C C . ALA A 1 424 ? 10.874 6.834 16.098 1.00 91.62 424 ALA A C 1
ATOM 3246 O O . ALA A 1 424 ? 10.490 7.985 16.339 1.00 91.62 424 ALA A O 1
ATOM 3247 N N . PRO A 1 425 ? 9.997 5.851 15.816 1.00 93.81 425 PRO A N 1
ATOM 3248 C CA . PRO A 1 425 ? 8.557 6.076 15.821 1.00 93.81 425 PRO A CA 1
ATOM 3249 C C . PRO A 1 425 ? 8.009 6.469 17.197 1.00 93.81 425 PRO A C 1
ATOM 3251 O O . PRO A 1 425 ? 8.276 5.812 18.201 1.00 93.81 425 PRO A O 1
ATOM 3254 N N . ARG A 1 426 ? 7.188 7.521 17.232 1.00 95.19 426 ARG A N 1
ATOM 3255 C CA . ARG A 1 426 ? 6.496 8.005 18.428 1.00 95.19 426 ARG A CA 1
ATOM 3256 C C . ARG A 1 426 ? 5.148 7.303 18.579 1.00 95.19 426 ARG A C 1
ATOM 3258 O O . ARG A 1 426 ? 4.250 7.501 17.761 1.00 95.19 426 ARG A O 1
ATOM 3265 N N . LEU A 1 427 ? 5.002 6.507 19.636 1.00 95.38 427 LEU A N 1
ATOM 3266 C CA . LEU A 1 427 ? 3.750 5.827 19.974 1.00 95.38 427 LEU A CA 1
ATOM 3267 C C . LEU A 1 427 ? 2.758 6.798 20.6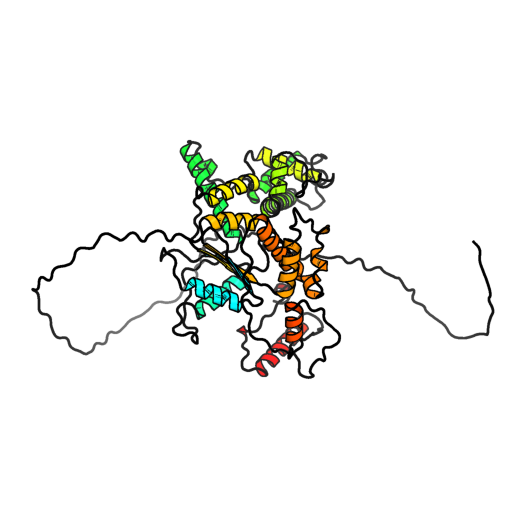27 1.00 95.38 427 LEU A C 1
ATOM 3269 O O . LEU A 1 427 ? 3.067 7.415 21.647 1.00 95.38 427 LEU A O 1
ATOM 3273 N N . LEU A 1 428 ? 1.561 6.908 20.056 1.00 96.12 428 LEU A N 1
ATOM 3274 C CA . LEU A 1 428 ? 0.428 7.587 20.673 1.00 96.12 428 LEU A CA 1
ATOM 3275 C C . LEU A 1 428 ? -0.307 6.642 21.633 1.00 96.12 428 LEU A C 1
ATOM 3277 O O . LEU A 1 428 ? -0.390 5.437 21.368 1.00 96.12 428 LEU A O 1
ATOM 3281 N N . PRO A 1 429 ? -0.875 7.165 22.731 1.00 91.62 429 PRO A N 1
ATOM 3282 C CA . PRO A 1 429 ? -1.744 6.375 23.586 1.00 91.62 429 PRO A CA 1
ATOM 3283 C C . PRO A 1 429 ? -3.004 5.954 22.816 1.00 91.62 429 PRO A C 1
ATOM 3285 O O . PRO A 1 429 ? -3.673 6.772 22.186 1.00 91.62 429 PRO A O 1
ATOM 3288 N N . GLY A 1 430 ? -3.321 4.662 22.876 1.00 85.00 430 GLY A N 1
ATOM 3289 C CA . GLY A 1 430 ? -4.585 4.123 22.381 1.00 85.00 430 GLY A CA 1
ATOM 3290 C C . GLY A 1 430 ? -5.765 4.435 23.314 1.00 85.00 430 GLY A C 1
ATOM 3291 O O . GLY A 1 430 ? -5.563 4.938 24.423 1.00 85.00 430 GLY A O 1
ATOM 3292 N N . PRO A 1 431 ? -7.000 4.090 22.908 1.00 85.88 431 PRO A N 1
ATOM 3293 C CA . PRO A 1 431 ? -8.175 4.244 23.761 1.00 85.88 431 PRO A CA 1
ATOM 3294 C C . PRO A 1 431 ? -8.038 3.430 25.054 1.00 85.88 431 PRO A C 1
ATOM 3296 O O . PRO A 1 431 ? -7.412 2.364 25.069 1.00 85.88 431 PRO A O 1
ATOM 3299 N N . VAL A 1 432 ? -8.663 3.918 26.130 1.00 84.81 432 VAL A N 1
ATOM 3300 C CA . VAL A 1 432 ? -8.772 3.181 27.396 1.00 84.81 432 VAL A CA 1
ATOM 3301 C C . VAL A 1 432 ? -9.610 1.927 27.154 1.00 84.81 432 VAL A C 1
ATOM 3303 O O . VAL A 1 432 ? -10.718 2.005 26.626 1.00 84.81 432 VAL A O 1
ATOM 3306 N N . ARG A 1 433 ? -9.067 0.765 27.519 1.00 84.50 433 ARG A N 1
ATOM 3307 C CA . ARG A 1 433 ? -9.727 -0.540 27.389 1.00 84.50 433 ARG A CA 1
ATOM 3308 C C . ARG A 1 433 ? -9.854 -1.187 28.771 1.00 84.50 433 ARG A C 1
ATOM 3310 O O . ARG A 1 433 ? -9.027 -0.889 29.632 1.00 84.50 433 ARG A O 1
ATOM 3317 N N . PRO A 1 434 ? -10.854 -2.057 28.994 1.00 82.12 434 PRO A N 1
ATOM 3318 C CA . PRO A 1 434 ? -11.001 -2.761 30.263 1.00 82.12 434 PRO A CA 1
ATOM 3319 C C . PRO A 1 434 ? -9.782 -3.643 30.559 1.00 82.12 434 PRO A C 1
ATOM 3321 O O . PRO A 1 434 ? -9.354 -4.409 29.693 1.00 82.12 434 PRO A O 1
ATOM 3324 N N . ASP A 1 435 ? -9.264 -3.549 31.782 1.00 83.69 435 ASP A N 1
ATOM 3325 C CA . ASP A 1 435 ? -8.228 -4.428 32.329 1.00 83.69 435 ASP A CA 1
ATOM 3326 C C . ASP A 1 435 ? -8.673 -4.885 33.739 1.00 83.69 435 ASP A C 1
ATOM 3328 O O . ASP A 1 435 ? -8.789 -4.037 34.631 1.00 83.69 435 ASP A O 1
ATOM 3332 N N . PRO A 1 436 ? -9.021 -6.174 33.950 1.00 84.62 436 PRO A N 1
ATOM 3333 C CA . PRO A 1 436 ? -8.859 -7.292 33.018 1.00 84.62 436 PRO A CA 1
ATOM 3334 C C . PRO A 1 436 ? -9.832 -7.251 31.819 1.00 84.62 436 PRO A C 1
ATOM 3336 O O . PRO A 1 436 ? -10.885 -6.608 31.889 1.00 84.62 436 PRO A O 1
ATOM 3339 N N . PRO A 1 437 ? -9.521 -7.960 30.715 1.00 85.56 437 PRO A N 1
ATOM 3340 C CA . PRO A 1 437 ? -10.391 -8.028 29.542 1.00 85.56 437 PRO A CA 1
ATOM 3341 C C . PRO A 1 437 ? -11.790 -8.581 29.859 1.00 85.56 437 PRO A C 1
ATOM 3343 O O . PRO A 1 437 ? -11.920 -9.672 30.409 1.00 85.56 437 PRO A O 1
ATOM 3346 N N . ALA A 1 438 ? -12.837 -7.849 29.464 1.00 87.25 438 ALA A N 1
ATOM 3347 C CA . ALA A 1 438 ? -14.227 -8.167 29.822 1.00 87.25 438 ALA A CA 1
ATOM 3348 C C . ALA A 1 438 ? -14.916 -9.206 28.913 1.00 87.25 438 ALA A C 1
ATOM 3350 O O . ALA A 1 438 ? -15.902 -9.817 29.312 1.00 87.25 438 ALA A O 1
ATOM 3351 N N . THR A 1 439 ? -14.429 -9.383 27.682 1.00 92.88 439 THR A N 1
ATOM 3352 C CA . THR A 1 439 ? -15.004 -10.285 26.668 1.00 92.88 439 THR A CA 1
ATOM 3353 C C . THR A 1 439 ? -13.895 -11.028 25.926 1.00 92.88 439 THR A C 1
ATOM 3355 O O . THR A 1 439 ? -12.728 -10.630 25.979 1.00 92.88 439 THR A O 1
ATOM 3358 N N . LEU A 1 440 ? -14.242 -12.079 25.183 1.00 94.25 440 LEU A N 1
ATOM 3359 C CA . LEU A 1 440 ? -13.329 -12.833 24.331 1.00 94.25 440 LEU A CA 1
ATOM 3360 C C . LEU A 1 440 ? -12.665 -11.928 23.287 1.00 94.25 440 LEU A C 1
ATOM 3362 O O . LEU A 1 440 ? -11.459 -12.038 23.066 1.00 94.25 440 LEU A O 1
ATOM 3366 N N . LEU A 1 441 ? -13.413 -10.995 22.685 1.00 94.62 441 LEU A N 1
ATOM 3367 C CA . LEU A 1 441 ? -12.838 -10.004 21.772 1.00 94.62 441 LEU A CA 1
ATOM 3368 C C . LEU A 1 441 ? -11.812 -9.112 22.480 1.00 94.62 441 LEU A C 1
ATOM 3370 O O . LEU A 1 441 ? -10.722 -8.907 21.946 1.00 94.62 441 LEU A O 1
ATOM 3374 N N . HIS A 1 442 ? -12.125 -8.609 23.679 1.00 92.69 442 HIS A N 1
ATOM 3375 C CA . HIS A 1 442 ? -11.177 -7.801 24.448 1.00 92.69 442 HIS A CA 1
ATOM 3376 C C . HIS A 1 442 ? -9.930 -8.601 24.835 1.00 92.69 442 HIS A C 1
ATOM 3378 O O . HIS A 1 442 ? -8.829 -8.063 24.744 1.00 92.69 442 HIS A O 1
ATOM 3384 N N . ARG A 1 443 ? -10.071 -9.881 25.211 1.00 93.19 443 ARG A N 1
ATOM 3385 C CA . ARG A 1 443 ? -8.928 -10.753 25.522 1.00 93.19 443 ARG A CA 1
ATOM 3386 C C . ARG A 1 443 ? -8.055 -10.967 24.292 1.00 93.19 443 ARG A C 1
ATOM 3388 O O . ARG A 1 443 ? -6.847 -10.792 24.378 1.00 93.19 443 ARG A O 1
ATOM 3395 N N . LEU A 1 444 ? -8.657 -11.251 23.137 1.00 93.50 444 LEU A N 1
ATOM 3396 C CA . LEU A 1 444 ? -7.930 -11.394 21.877 1.00 93.50 444 LEU A CA 1
ATOM 3397 C C . LEU A 1 444 ? -7.175 -10.110 21.506 1.00 93.50 444 LEU A C 1
ATOM 3399 O O . LEU A 1 444 ? -6.004 -10.165 21.142 1.00 93.50 444 LEU A O 1
ATOM 3403 N N . GLN A 1 445 ? -7.827 -8.949 21.600 1.00 92.69 445 GLN A N 1
ATOM 3404 C CA . GLN A 1 445 ? -7.197 -7.656 21.320 1.00 92.69 445 GLN A CA 1
ATOM 3405 C C . GLN A 1 445 ? -6.051 -7.353 22.294 1.00 92.69 445 GLN A C 1
ATOM 3407 O O . GLN A 1 445 ? -5.001 -6.880 21.862 1.00 92.69 445 GLN A O 1
ATOM 3412 N N . HIS A 1 446 ? -6.235 -7.651 23.583 1.00 92.50 446 HIS A N 1
ATOM 3413 C CA . HIS A 1 446 ? -5.203 -7.523 24.609 1.00 92.50 446 HIS A CA 1
ATOM 3414 C C . HIS A 1 446 ? -3.998 -8.423 24.294 1.00 92.50 446 HIS A C 1
ATOM 3416 O O . HIS A 1 446 ? -2.878 -7.929 24.161 1.00 92.50 446 HIS A O 1
ATOM 3422 N N . ASP A 1 447 ? -4.226 -9.722 24.089 1.00 93.94 447 ASP A N 1
ATOM 3423 C CA . ASP A 1 447 ? -3.168 -10.701 23.826 1.00 93.94 447 ASP A CA 1
ATOM 3424 C C . ASP A 1 447 ? -2.389 -10.353 22.545 1.00 93.94 447 ASP A C 1
ATOM 3426 O O . ASP A 1 447 ? -1.158 -10.419 22.529 1.00 93.94 447 ASP A O 1
ATOM 3430 N N . LEU A 1 448 ? -3.071 -9.897 21.485 1.00 93.38 448 LEU A N 1
ATOM 3431 C CA . LEU A 1 448 ? -2.426 -9.381 20.272 1.00 93.38 448 LEU A CA 1
ATOM 3432 C C . LEU A 1 448 ? -1.559 -8.151 20.577 1.00 93.38 448 LEU A C 1
ATOM 3434 O O . LEU A 1 448 ? -0.377 -8.139 20.239 1.00 93.38 448 LEU A O 1
ATOM 3438 N N . ARG A 1 449 ? -2.104 -7.136 21.255 1.00 92.00 449 ARG A N 1
ATOM 3439 C CA . ARG A 1 449 ? -1.382 -5.890 21.558 1.00 92.00 449 ARG A CA 1
ATOM 3440 C C . ARG A 1 449 ? -0.099 -6.139 22.359 1.00 92.00 449 ARG A C 1
ATOM 3442 O O . ARG A 1 449 ? 0.926 -5.500 22.106 1.00 92.00 449 ARG A O 1
ATOM 3449 N N . HIS A 1 450 ? -0.162 -7.072 23.307 1.00 92.19 450 HIS A N 1
ATOM 3450 C CA . HIS A 1 450 ? 0.938 -7.424 24.205 1.00 92.19 450 HIS A CA 1
ATOM 3451 C C . HIS A 1 450 ? 1.816 -8.578 23.693 1.00 92.19 450 HIS A C 1
ATOM 3453 O O . HIS A 1 450 ? 2.813 -8.912 24.329 1.00 92.19 450 HIS A O 1
ATOM 3459 N N . GLY A 1 451 ? 1.485 -9.184 22.548 1.00 93.31 451 GLY A N 1
ATOM 3460 C CA . GLY A 1 451 ? 2.217 -10.334 22.011 1.00 93.31 451 GLY A CA 1
ATOM 3461 C C . GLY A 1 451 ? 2.120 -11.593 22.882 1.00 93.31 451 GLY A C 1
ATOM 3462 O O . GLY A 1 451 ? 2.986 -12.463 22.810 1.00 93.31 451 GLY A O 1
ATOM 3463 N N . ILE A 1 452 ? 1.086 -11.717 23.709 1.00 93.50 452 ILE A N 1
ATOM 3464 C CA . ILE A 1 452 ? 0.908 -12.841 24.632 1.00 93.50 452 ILE A CA 1
ATOM 3465 C C . ILE A 1 452 ? 0.327 -14.021 23.853 1.00 93.50 452 ILE A C 1
ATOM 3467 O O . ILE A 1 452 ? -0.672 -13.889 23.157 1.00 93.50 452 ILE A O 1
ATOM 3471 N N . ALA A 1 453 ? 0.956 -15.194 23.925 1.00 93.00 453 ALA A N 1
ATOM 3472 C CA . ALA A 1 453 ? 0.365 -16.385 23.321 1.00 93.00 453 ALA A CA 1
ATOM 3473 C C . ALA A 1 453 ? -0.894 -16.798 24.109 1.00 93.00 453 ALA A C 1
ATOM 3475 O O . ALA A 1 453 ? -0.855 -16.779 25.340 1.00 93.00 453 ALA A O 1
ATOM 3476 N N . PRO A 1 454 ? -1.984 -17.204 23.432 1.00 91.38 454 PRO A N 1
ATOM 3477 C CA . PRO A 1 454 ? -3.207 -17.596 24.116 1.00 91.38 454 PRO A CA 1
ATOM 3478 C C . PRO A 1 454 ? -2.945 -18.803 25.021 1.00 91.38 454 PRO A C 1
ATOM 3480 O O . PRO A 1 454 ? -2.328 -19.787 24.600 1.00 91.38 454 PRO A O 1
ATOM 3483 N N . ALA A 1 455 ? -3.441 -18.730 26.252 1.00 87.44 455 ALA A N 1
ATOM 3484 C CA . ALA A 1 455 ? -3.412 -19.812 27.225 1.00 87.44 455 ALA A CA 1
ATOM 3485 C C . ALA A 1 455 ? -4.833 -20.382 27.422 1.00 87.44 455 ALA A C 1
ATOM 3487 O O . ALA A 1 455 ? -5.823 -19.710 27.129 1.00 87.44 455 ALA A O 1
ATOM 3488 N N . PRO A 1 456 ? -4.975 -21.638 27.883 1.00 84.19 456 PRO A N 1
ATOM 3489 C CA . PRO A 1 456 ? -6.278 -22.241 28.174 1.00 84.19 456 PRO A CA 1
ATOM 3490 C C . PRO A 1 456 ? -6.844 -21.761 29.527 1.00 84.19 456 PRO A C 1
ATOM 3492 O O . PRO A 1 456 ? -7.418 -22.542 30.278 1.00 84.19 456 PRO A O 1
ATOM 3495 N N . ASP A 1 457 ? -6.631 -20.492 29.866 1.00 84.75 457 ASP A N 1
ATOM 3496 C CA . ASP A 1 457 ? -6.993 -19.846 31.132 1.00 84.75 457 ASP A CA 1
ATOM 3497 C C . ASP A 1 457 ? -8.221 -18.928 31.000 1.00 84.75 457 ASP A C 1
ATOM 3499 O O . ASP A 1 457 ? -8.675 -18.344 31.983 1.00 84.75 457 ASP A O 1
ATOM 3503 N N . PHE A 1 458 ? -8.782 -18.806 29.795 1.00 82.69 458 PHE A N 1
ATOM 3504 C CA . PHE A 1 458 ? -9.957 -17.984 29.540 1.00 82.69 458 PHE A CA 1
ATOM 3505 C C . PHE A 1 458 ? -11.255 -18.785 29.692 1.00 82.69 458 PHE A C 1
ATOM 3507 O O . PHE A 1 458 ? -11.491 -19.764 28.982 1.00 82.69 458 PHE A O 1
ATOM 3514 N N . THR A 1 459 ? -12.129 -18.328 30.591 1.00 87.69 459 THR A N 1
ATOM 3515 C CA . THR A 1 459 ? -13.494 -18.852 30.731 1.00 87.69 459 THR A CA 1
ATOM 3516 C C . THR A 1 459 ? -14.456 -17.932 29.992 1.00 87.69 459 THR A C 1
ATOM 3518 O O . THR A 1 459 ? -14.586 -16.762 30.343 1.00 87.69 459 THR A O 1
ATOM 3521 N N . LEU A 1 460 ? -15.130 -18.459 28.968 1.00 89.94 460 LEU A N 1
ATOM 3522 C CA . LEU A 1 460 ? -16.108 -17.700 28.193 1.00 89.94 460 LEU A CA 1
ATOM 3523 C C . LEU A 1 460 ? -17.350 -17.409 29.046 1.00 89.94 460 LEU A C 1
ATOM 3525 O O . LEU A 1 460 ? -17.964 -18.332 29.584 1.00 89.94 460 LEU A O 1
ATOM 3529 N N . GLY A 1 461 ? -17.727 -16.133 29.147 1.00 90.56 461 GLY A N 1
ATOM 3530 C CA . GLY A 1 461 ? -18.969 -15.735 29.806 1.00 90.56 461 GLY A CA 1
ATOM 3531 C C . GLY A 1 461 ? -20.199 -16.277 29.059 1.00 90.56 461 GLY A C 1
ATOM 3532 O O . GLY A 1 461 ? -20.187 -16.319 27.828 1.00 90.56 461 GLY A O 1
ATOM 3533 N N . PRO A 1 462 ? -21.279 -16.672 29.759 1.00 90.88 462 PRO A N 1
ATOM 3534 C CA . PRO A 1 462 ? -22.463 -17.273 29.129 1.00 90.88 462 PRO A CA 1
ATOM 3535 C C . PRO A 1 462 ? -23.155 -16.340 28.121 1.00 90.88 462 PRO A C 1
ATOM 3537 O O . PRO A 1 462 ? -23.713 -16.810 27.126 1.00 90.88 462 PRO A O 1
ATOM 3540 N N . ASP A 1 463 ? -23.043 -15.028 28.329 1.00 90.75 463 ASP A N 1
ATOM 3541 C CA . ASP A 1 463 ? -23.649 -13.984 27.495 1.00 90.75 463 ASP A CA 1
ATOM 3542 C C . ASP A 1 463 ? -22.636 -13.291 26.573 1.00 90.75 463 ASP A C 1
ATOM 3544 O O . ASP A 1 463 ? -22.972 -12.351 25.859 1.00 90.75 463 ASP A O 1
ATOM 3548 N N . ASP A 1 464 ? -21.387 -13.764 26.536 1.00 93.31 464 ASP A N 1
ATOM 3549 C CA . ASP A 1 464 ? -20.390 -13.203 25.633 1.00 93.31 464 ASP A CA 1
ATOM 3550 C C . ASP A 1 464 ? -20.707 -13.601 24.186 1.00 93.31 464 ASP A C 1
ATOM 3552 O O . ASP A 1 464 ? -20.711 -14.780 23.814 1.00 93.31 464 ASP A O 1
ATOM 3556 N N . ARG A 1 465 ? -21.021 -12.596 23.368 1.00 92.19 465 ARG A N 1
ATOM 3557 C CA . ARG A 1 465 ? -21.311 -12.714 21.931 1.00 92.19 465 ARG A CA 1
ATOM 3558 C C . ARG A 1 465 ? -20.344 -11.896 21.076 1.00 92.19 465 ARG A C 1
ATOM 3560 O O . ARG A 1 465 ? -20.588 -11.700 19.888 1.00 92.19 465 ARG A O 1
ATOM 3567 N N . SER A 1 466 ? -19.237 -11.439 21.667 1.00 93.94 466 SER A N 1
ATOM 3568 C CA . SER A 1 466 ? -18.264 -10.555 21.015 1.00 93.94 466 SER A CA 1
ATOM 3569 C C . SER A 1 466 ? -17.503 -11.218 19.860 1.00 93.94 466 SER A C 1
ATOM 3571 O O . SER A 1 466 ? -17.056 -10.536 18.940 1.00 93.94 466 SER A O 1
ATOM 3573 N N . VAL A 1 467 ? -17.380 -12.550 19.878 1.00 94.94 467 VAL A N 1
ATOM 3574 C CA . VAL A 1 467 ? -16.849 -13.357 18.772 1.00 94.94 467 VAL A CA 1
ATOM 3575 C C . VAL A 1 467 ? -17.750 -14.570 18.582 1.00 94.94 467 VAL A C 1
ATOM 3577 O O . VAL A 1 467 ? -17.935 -15.364 19.502 1.00 94.94 467 VAL A O 1
ATOM 3580 N N . GLN A 1 468 ? -18.294 -14.731 17.377 1.00 94.44 468 GLN A N 1
ATOM 3581 C CA . GLN A 1 468 ? -19.207 -15.821 17.037 1.00 94.44 468 GLN A CA 1
ATOM 3582 C C . GLN A 1 468 ? -18.762 -16.521 15.751 1.00 94.44 468 GLN A C 1
ATOM 3584 O O . GLN A 1 468 ? -18.192 -15.906 14.849 1.00 94.44 468 GLN A O 1
ATOM 3589 N N . VAL A 1 469 ? -19.027 -17.826 15.663 1.00 95.69 469 VAL A N 1
ATOM 3590 C CA . VAL A 1 469 ? -18.721 -18.652 14.488 1.00 95.69 469 VAL A CA 1
ATOM 3591 C C . VAL A 1 469 ? -20.002 -19.339 14.029 1.00 95.69 469 VAL A C 1
ATOM 3593 O O . VAL A 1 469 ? -20.573 -20.143 14.761 1.00 95.69 469 VAL A O 1
ATOM 3596 N N . HIS A 1 470 ? -20.437 -19.049 12.801 1.00 95.56 470 HIS A N 1
ATOM 3597 C CA . HIS A 1 470 ? -21.674 -19.586 12.230 1.00 95.56 470 HIS A CA 1
ATOM 3598 C C . HIS A 1 470 ? -21.369 -20.545 11.073 1.00 95.56 470 HIS A C 1
ATOM 3600 O O . HIS A 1 470 ? -20.870 -20.137 10.024 1.00 95.56 470 HIS A O 1
ATOM 3606 N N . ALA A 1 471 ? -21.708 -21.825 11.235 1.00 96.81 471 ALA A N 1
ATOM 3607 C CA . ALA A 1 471 ? -21.651 -22.814 10.159 1.00 96.81 471 ALA A CA 1
ATOM 3608 C C . ALA A 1 471 ? -23.013 -22.899 9.449 1.00 96.81 471 ALA A C 1
ATOM 3610 O O . ALA A 1 471 ? -24.028 -23.189 10.078 1.00 96.81 471 ALA A O 1
ATOM 3611 N N . CYS A 1 472 ? -23.041 -22.644 8.137 1.00 96.19 472 CYS A N 1
ATOM 3612 C CA . CYS A 1 472 ? -24.278 -22.519 7.357 1.00 96.19 472 CYS A CA 1
ATOM 3613 C C . CYS A 1 472 ? -24.249 -23.369 6.076 1.00 96.19 472 CYS A C 1
ATOM 3615 O O . CYS A 1 472 ? -23.193 -23.573 5.473 1.00 96.19 472 CYS A O 1
ATOM 3617 N N . HIS A 1 473 ? -25.426 -23.808 5.618 1.00 94.88 473 HIS A N 1
ATOM 3618 C CA . HIS A 1 473 ? -25.593 -24.646 4.425 1.00 94.88 473 HIS A CA 1
ATOM 3619 C C . HIS A 1 473 ? -25.752 -23.799 3.150 1.00 94.88 473 HIS A C 1
ATOM 3621 O O . HIS A 1 473 ? -26.864 -23.539 2.700 1.00 94.88 473 HIS A O 1
ATOM 3627 N N . GLY A 1 474 ? -24.634 -23.378 2.557 1.00 93.12 474 GLY A N 1
ATOM 3628 C CA . GLY A 1 474 ? -24.622 -22.615 1.300 1.00 93.12 474 GLY A CA 1
ATOM 3629 C C . GLY A 1 474 ? -24.756 -21.099 1.478 1.00 93.12 474 GLY A C 1
ATOM 3630 O O . GLY A 1 474 ? -24.900 -20.596 2.590 1.00 93.12 474 GLY A O 1
ATOM 3631 N N . THR A 1 475 ? -24.670 -20.362 0.368 1.00 92.75 475 THR A N 1
ATOM 3632 C CA . THR A 1 475 ? -24.558 -18.892 0.362 1.00 92.75 475 THR A CA 1
ATOM 3633 C C . THR A 1 475 ? -25.832 -18.193 0.834 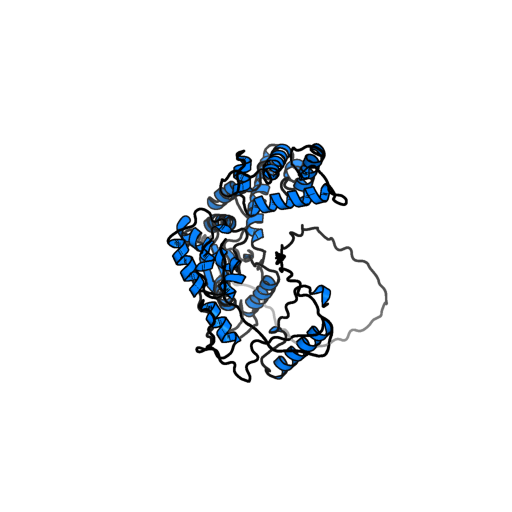1.00 92.75 475 THR A C 1
ATOM 3635 O O . THR A 1 475 ? -25.744 -17.307 1.678 1.00 92.75 475 THR A O 1
ATOM 3638 N N . SER A 1 476 ? -27.017 -18.622 0.386 1.00 93.12 476 SER A N 1
ATOM 3639 C CA . SER A 1 476 ? -28.295 -18.021 0.810 1.00 93.12 476 SER A CA 1
ATOM 3640 C C . SER A 1 476 ? -28.489 -18.108 2.323 1.00 93.12 476 SER A C 1
ATOM 3642 O O . SER A 1 476 ? -28.776 -17.104 2.971 1.00 93.12 476 SER A O 1
ATOM 3644 N N . ARG A 1 477 ? -28.226 -19.283 2.913 1.00 95.56 477 ARG A N 1
ATOM 3645 C CA . ARG A 1 477 ? -28.371 -19.466 4.360 1.00 95.56 477 ARG A CA 1
ATOM 3646 C C . ARG A 1 477 ? -27.355 -18.650 5.159 1.00 95.56 477 ARG A C 1
ATOM 3648 O O . ARG A 1 477 ? -27.678 -18.202 6.251 1.00 95.56 477 ARG A O 1
ATOM 3655 N N . GLN A 1 478 ? -26.149 -18.443 4.628 1.00 95.00 478 GLN A N 1
ATOM 3656 C CA . GLN A 1 478 ? -25.166 -17.551 5.255 1.00 95.00 478 GLN A CA 1
ATOM 3657 C C . GLN A 1 478 ? -25.688 -16.113 5.342 1.00 95.00 478 GLN A C 1
ATOM 3659 O O . GLN A 1 478 ? -25.537 -15.490 6.388 1.00 95.00 478 GLN A O 1
ATOM 3664 N N . VAL A 1 479 ? -26.326 -15.605 4.281 1.00 94.88 479 VAL A N 1
ATOM 3665 C CA . VAL A 1 479 ? -26.885 -14.242 4.257 1.00 94.88 479 VAL A CA 1
ATOM 3666 C C . VAL A 1 479 ? -28.080 -14.109 5.201 1.00 94.88 479 VAL A C 1
ATOM 3668 O O . VAL A 1 479 ? -28.160 -13.126 5.931 1.00 94.88 479 VAL A O 1
ATOM 3671 N N . GLU A 1 480 ? -28.975 -15.100 5.242 1.00 96.38 480 GLU A N 1
ATOM 3672 C CA . GLU A 1 480 ? -30.097 -15.122 6.194 1.00 96.38 480 GLU A CA 1
ATOM 3673 C C . GLU A 1 480 ? -29.609 -15.069 7.647 1.00 96.38 480 GLU A C 1
ATOM 3675 O O . GLU A 1 480 ? -30.044 -14.214 8.413 1.00 96.38 480 GLU A O 1
ATOM 3680 N N . VAL A 1 481 ? -28.661 -15.943 8.010 1.00 97.06 481 VAL A N 1
ATOM 3681 C CA . VAL A 1 481 ? -28.103 -15.995 9.370 1.00 97.06 481 VAL A CA 1
ATOM 3682 C C . VAL A 1 481 ? -27.361 -14.705 9.718 1.00 97.06 481 VAL A C 1
ATOM 3684 O O . VAL A 1 481 ? -27.492 -14.217 10.836 1.00 97.06 481 VAL A O 1
ATOM 3687 N N . LEU A 1 482 ? -26.613 -14.129 8.772 1.00 95.81 482 LEU A N 1
ATOM 3688 C CA . LEU A 1 482 ? -25.935 -12.847 8.967 1.00 95.81 482 LEU A CA 1
ATOM 3689 C C . LEU A 1 482 ? -26.934 -11.711 9.214 1.00 95.81 482 LEU A C 1
ATOM 3691 O O . LEU A 1 482 ? -26.744 -10.930 10.142 1.00 95.81 482 LEU A O 1
ATOM 3695 N N . ARG A 1 483 ? -27.995 -11.624 8.402 1.00 96.56 483 ARG A N 1
ATOM 3696 C CA . ARG A 1 483 ? -29.057 -10.627 8.576 1.00 96.56 483 ARG A CA 1
ATOM 3697 C C . ARG A 1 483 ? -29.683 -10.747 9.959 1.00 96.56 483 ARG A C 1
ATOM 3699 O O . ARG A 1 483 ? -29.798 -9.739 10.647 1.00 96.56 483 ARG A O 1
ATOM 3706 N N . ASP A 1 484 ? -30.064 -11.955 10.363 1.00 96.62 484 ASP A N 1
ATOM 3707 C CA . ASP A 1 484 ? -30.681 -12.171 11.670 1.00 96.62 484 ASP A CA 1
ATOM 3708 C C . ASP A 1 484 ? -29.705 -11.807 12.800 1.00 96.62 484 ASP A C 1
ATOM 3710 O O . ASP A 1 484 ? -30.108 -11.156 13.756 1.00 96.62 484 ASP A O 1
ATOM 3714 N N . ALA A 1 485 ? -28.415 -12.146 12.687 1.00 95.31 485 ALA A N 1
ATOM 3715 C CA . ALA A 1 485 ? -27.408 -11.759 13.677 1.00 95.31 485 ALA A CA 1
ATOM 3716 C C . ALA A 1 485 ? -27.271 -10.231 13.813 1.00 95.31 485 ALA A C 1
ATOM 3718 O O . ALA A 1 485 ? -27.249 -9.722 14.931 1.00 95.31 485 ALA A O 1
ATOM 3719 N N . ILE A 1 486 ? -27.232 -9.494 12.696 1.00 96.12 486 ILE A N 1
ATOM 3720 C CA . ILE A 1 486 ? -27.159 -8.023 12.705 1.00 96.12 486 ILE A CA 1
ATOM 3721 C C . ILE A 1 486 ? -28.426 -7.417 13.319 1.00 96.12 486 ILE A C 1
ATOM 3723 O O . ILE A 1 486 ? -28.330 -6.511 14.139 1.00 96.12 486 ILE A O 1
ATOM 3727 N N . LEU A 1 487 ? -29.609 -7.924 12.958 1.00 96.19 487 LEU A N 1
ATOM 3728 C CA . LEU A 1 487 ? -30.875 -7.415 13.492 1.00 96.19 487 LEU A CA 1
ATOM 3729 C C . LEU A 1 487 ? -31.002 -7.629 15.003 1.00 96.19 487 LEU A C 1
ATOM 3731 O O . LEU A 1 487 ? -31.502 -6.739 15.682 1.00 96.19 487 LEU A O 1
ATOM 3735 N N . HIS A 1 488 ? -30.535 -8.765 15.533 1.00 95.06 488 HIS A N 1
ATOM 3736 C CA . HIS A 1 488 ? -30.494 -8.970 16.983 1.00 95.06 488 HIS A CA 1
ATOM 3737 C C . HIS A 1 488 ? -29.525 -7.990 17.657 1.00 95.06 488 HIS A C 1
ATOM 3739 O O . HIS A 1 488 ? -29.908 -7.360 18.632 1.00 95.06 488 HIS A O 1
ATOM 3745 N N . LEU A 1 489 ? -28.324 -7.777 17.102 1.00 94.38 489 LEU A N 1
ATOM 3746 C CA . LEU A 1 489 ? -27.364 -6.812 17.660 1.00 94.38 489 LEU A CA 1
ATOM 3747 C C . LEU A 1 489 ? -27.927 -5.382 17.710 1.00 94.38 489 LEU A C 1
ATOM 3749 O O . LEU A 1 489 ? -27.784 -4.714 18.728 1.00 94.38 489 LEU A O 1
ATOM 3753 N N . LEU A 1 490 ? -28.596 -4.931 16.644 1.00 95.69 490 LEU A N 1
ATOM 3754 C CA . LEU A 1 490 ? -29.235 -3.608 16.593 1.00 95.69 490 LEU A CA 1
ATOM 3755 C C . LEU A 1 490 ? -30.451 -3.497 17.528 1.00 95.69 490 LEU A C 1
ATOM 3757 O O . LEU A 1 490 ? -30.770 -2.410 18.000 1.00 95.69 490 LEU A O 1
ATOM 3761 N N . ALA A 1 491 ? -31.158 -4.602 17.779 1.00 95.56 491 ALA A N 1
ATOM 3762 C CA . ALA A 1 491 ? -32.277 -4.625 18.717 1.00 95.56 491 ALA A CA 1
ATOM 3763 C C . ALA A 1 491 ? -31.809 -4.615 20.183 1.00 95.56 491 ALA A C 1
ATOM 3765 O O . ALA A 1 491 ? -32.469 -4.004 21.024 1.00 95.56 491 ALA A O 1
ATOM 3766 N N . ASP A 1 492 ? -30.692 -5.285 20.475 1.00 94.12 492 ASP A N 1
ATOM 3767 C CA . ASP A 1 492 ? -30.144 -5.427 21.825 1.00 94.12 492 ASP A CA 1
ATOM 3768 C C . ASP A 1 492 ? -29.373 -4.172 22.283 1.00 94.12 492 ASP A C 1
ATOM 3770 O O . ASP A 1 492 ? -29.394 -3.846 23.472 1.00 94.12 492 ASP A O 1
ATOM 3774 N N . ASP A 1 493 ? -28.720 -3.450 21.362 1.00 94.50 493 ASP A N 1
ATOM 3775 C CA . ASP A 1 493 ? -27.955 -2.231 21.654 1.00 94.50 493 ASP A CA 1
ATOM 3776 C C . ASP A 1 493 ? -28.482 -1.016 20.861 1.00 94.50 493 ASP A C 1
ATOM 3778 O O . ASP A 1 493 ? -28.159 -0.859 19.682 1.00 94.50 493 ASP A O 1
ATOM 3782 N N . PRO A 1 494 ? -29.240 -0.098 21.497 1.00 94.25 494 PRO A N 1
ATOM 3783 C CA . PRO A 1 494 ? -29.794 1.078 20.827 1.00 94.25 494 PRO A CA 1
ATOM 3784 C C . PRO A 1 494 ? -28.741 2.140 20.474 1.00 94.25 494 PRO A C 1
ATOM 3786 O O . PRO A 1 494 ? -29.078 3.132 19.827 1.00 94.25 494 PRO A O 1
ATOM 3789 N N . THR A 1 495 ? -27.495 1.991 20.935 1.00 95.44 495 THR A N 1
ATOM 3790 C CA . THR A 1 495 ? -26.394 2.888 20.560 1.00 95.44 495 THR A CA 1
ATOM 3791 C C . THR A 1 495 ? -25.738 2.483 19.245 1.00 95.44 495 THR A C 1
ATOM 3793 O O . THR A 1 495 ? -25.068 3.310 18.628 1.00 95.44 495 THR A O 1
ATOM 3796 N N . LEU A 1 496 ? -25.953 1.240 18.803 1.00 95.31 496 LEU A N 1
ATOM 3797 C CA . LEU A 1 496 ? -25.413 0.717 17.562 1.00 95.31 496 LEU A CA 1
ATOM 3798 C C . LEU A 1 496 ? -26.244 1.210 16.375 1.00 95.31 496 LEU A C 1
ATOM 3800 O O . LEU A 1 496 ? -27.466 1.067 16.346 1.00 95.31 496 LEU A O 1
ATOM 3804 N N . THR A 1 497 ? -25.569 1.752 15.368 1.00 94.19 497 THR A N 1
ATOM 3805 C CA . THR A 1 497 ? -26.191 2.146 14.102 1.00 94.19 497 THR A CA 1
ATOM 3806 C C . THR A 1 497 ? -25.715 1.254 12.963 1.00 94.19 497 THR A C 1
ATOM 3808 O O . THR A 1 497 ? -24.714 0.543 13.073 1.00 94.19 497 THR A O 1
ATOM 3811 N N . GLU A 1 498 ? -26.406 1.282 11.824 1.00 93.25 498 GLU A N 1
ATOM 3812 C CA . GLU A 1 498 ? -25.980 0.530 10.642 1.00 93.25 498 GLU A CA 1
ATOM 3813 C C . GLU A 1 498 ? -24.601 0.977 10.126 1.00 93.25 498 GLU A C 1
ATOM 3815 O O . GLU A 1 498 ? -23.879 0.166 9.543 1.00 93.25 498 GLU A O 1
ATOM 3820 N N . ASP A 1 499 ? -24.206 2.229 10.384 1.00 90.56 499 ASP A N 1
ATOM 3821 C CA . ASP A 1 499 ? -22.893 2.779 10.022 1.00 90.56 499 ASP A CA 1
ATOM 3822 C C . ASP A 1 499 ? -21.735 2.155 10.830 1.00 90.56 499 ASP A C 1
ATOM 3824 O O . ASP A 1 499 ? -20.579 2.218 10.401 1.00 90.56 499 ASP A O 1
ATOM 3828 N N . ASP A 1 500 ? -22.033 1.513 11.965 1.00 92.38 500 ASP A N 1
ATOM 3829 C CA . ASP A 1 500 ? -21.056 0.827 12.818 1.00 92.38 500 ASP A CA 1
ATOM 3830 C C . ASP A 1 500 ? -20.805 -0.631 12.384 1.00 92.38 500 ASP A C 1
ATOM 3832 O O . ASP A 1 500 ? -19.902 -1.301 12.898 1.00 92.38 500 ASP A O 1
ATOM 3836 N N . VAL A 1 501 ? -21.580 -1.144 11.420 1.00 94.56 501 VAL A N 1
ATOM 3837 C CA . VAL A 1 501 ? -21.525 -2.541 10.974 1.00 94.56 501 VAL A CA 1
ATOM 3838 C C . VAL A 1 501 ? -20.804 -2.661 9.631 1.00 94.56 501 VAL A C 1
ATOM 3840 O O . VAL A 1 501 ? -21.182 -2.059 8.629 1.00 94.56 501 VAL A O 1
ATOM 3843 N N . VAL A 1 502 ? -19.788 -3.530 9.570 1.00 93.44 502 VAL A N 1
ATOM 3844 C CA . VAL A 1 502 ? -19.081 -3.862 8.323 1.00 93.44 502 VAL A CA 1
ATOM 3845 C C . VAL A 1 502 ? -19.195 -5.347 7.990 1.00 93.44 502 VAL A C 1
ATOM 3847 O O . VAL A 1 502 ? -18.884 -6.217 8.803 1.00 93.44 502 VAL A O 1
ATOM 3850 N N . VAL A 1 503 ? -19.594 -5.646 6.751 1.00 93.62 503 VAL A N 1
ATOM 3851 C CA . VAL A 1 503 ? -19.634 -7.010 6.206 1.00 93.62 503 VAL A CA 1
ATOM 3852 C C . VAL A 1 503 ? -18.549 -7.158 5.145 1.00 93.62 503 VAL A C 1
ATOM 3854 O O . VAL A 1 503 ? -18.584 -6.505 4.103 1.00 93.62 503 VAL A O 1
ATOM 3857 N N . LEU A 1 504 ? -17.580 -8.039 5.395 1.00 92.88 504 LEU A N 1
ATOM 3858 C CA . LEU A 1 504 ? -16.477 -8.314 4.474 1.00 92.88 504 LEU A CA 1
ATOM 3859 C C . LEU A 1 504 ? -16.699 -9.653 3.763 1.00 92.88 504 LEU A C 1
ATOM 3861 O O . LEU A 1 504 ? -16.770 -10.698 4.405 1.00 92.88 504 LEU A O 1
ATOM 3865 N N . CYS A 1 505 ? -16.761 -9.629 2.429 1.00 91.88 505 CYS A N 1
ATOM 3866 C CA . CYS A 1 505 ? -16.924 -10.822 1.599 1.00 91.88 505 CYS A CA 1
ATOM 3867 C C . CYS A 1 505 ? -15.791 -10.925 0.561 1.00 91.88 505 CYS A C 1
ATOM 3869 O O . CYS A 1 505 ? -15.567 -9.975 -0.189 1.00 91.88 505 CYS A O 1
ATOM 3871 N N . PRO A 1 506 ? -15.085 -12.069 0.459 1.00 88.44 506 PRO A N 1
ATOM 3872 C CA . PRO A 1 506 ? -13.971 -12.225 -0.478 1.00 88.44 506 PRO A CA 1
ATOM 3873 C C . PRO A 1 506 ? -14.393 -12.248 -1.956 1.00 88.44 506 PRO A C 1
ATOM 3875 O O . PRO A 1 506 ? -13.543 -12.069 -2.825 1.00 88.44 506 PRO A O 1
ATOM 3878 N N . LYS A 1 507 ? -15.669 -12.521 -2.251 1.00 87.94 507 LYS A N 1
ATOM 3879 C CA . LYS A 1 507 ? -16.233 -12.576 -3.608 1.00 87.94 507 LYS A CA 1
ATOM 3880 C C . LYS A 1 507 ? -17.618 -11.953 -3.606 1.00 87.94 507 LYS A C 1
ATOM 3882 O O . LYS A 1 507 ? -18.620 -12.663 -3.696 1.00 87.94 507 LYS A O 1
ATOM 3887 N N . ILE A 1 508 ? -17.671 -10.638 -3.435 1.00 88.12 508 ILE A N 1
ATOM 3888 C CA . ILE A 1 508 ? -18.943 -9.926 -3.313 1.00 88.12 508 ILE A CA 1
ATOM 3889 C C . ILE A 1 508 ? -19.839 -10.162 -4.535 1.00 88.12 508 ILE A C 1
ATOM 3891 O O . ILE A 1 508 ? -21.035 -10.330 -4.369 1.00 88.12 508 ILE A O 1
ATOM 3895 N N . GLU A 1 509 ? -19.270 -10.335 -5.729 1.00 88.94 509 GLU A N 1
ATOM 3896 C CA . GLU A 1 509 ? -20.001 -10.603 -6.975 1.00 88.94 509 GLU A CA 1
ATOM 3897 C C . GLU A 1 509 ? -20.698 -11.970 -6.996 1.00 88.94 509 GLU A C 1
ATOM 3899 O O . GLU A 1 509 ? -21.541 -12.220 -7.845 1.00 88.94 509 GLU A O 1
ATOM 3904 N N . THR A 1 510 ? -20.313 -12.892 -6.108 1.00 86.75 510 THR A N 1
ATOM 3905 C CA . THR A 1 510 ? -21.001 -14.185 -5.943 1.00 86.75 510 THR A CA 1
ATOM 3906 C C . THR A 1 510 ? -22.175 -14.090 -4.959 1.00 86.75 510 THR A C 1
ATOM 3908 O O . THR A 1 510 ? -23.027 -14.974 -4.951 1.00 86.75 510 THR A O 1
ATOM 3911 N N . TYR A 1 511 ? -22.192 -13.061 -4.105 1.00 83.50 511 TYR A N 1
ATOM 3912 C CA . TYR A 1 511 ? -23.213 -12.837 -3.073 1.00 83.50 511 TYR A CA 1
ATOM 3913 C C . TYR A 1 511 ? -24.185 -11.694 -3.411 1.00 83.50 511 TYR A C 1
ATOM 3915 O O . TYR A 1 511 ? -25.254 -11.643 -2.806 1.00 83.50 511 TYR A O 1
ATOM 3923 N N . ALA A 1 512 ? -23.797 -10.789 -4.314 1.00 73.31 512 ALA A N 1
ATOM 3924 C CA . ALA A 1 512 ? -24.632 -9.745 -4.907 1.00 73.31 512 ALA A CA 1
ATOM 3925 C C . ALA A 1 512 ? -25.552 -10.337 -5.978 1.00 73.31 512 ALA A C 1
ATOM 3927 O O . ALA A 1 512 ? -26.715 -9.881 -6.044 1.00 73.31 512 ALA A O 1
#

Foldseek 3Di:
DDDDDDDDDDDDDDDDDDDDDDDDDDDDDDDDDDPDPDPDPDDDDDDDDDDDDDDDDDDDDDDDDDDDDDDDDDDDDDDDDDDDDDDDDPDDPPPPPPDDAQAEAFAEEQDQVVLLVVVLVVVLDPAPDNLAAAAEEEADPVRVVVSQQVSQQCACAPDNVGRNGGDPRHDYHHLCVLLVLLVVLVLVVVLVVCVVVVVDSVVSPDDDCLPLVNQLVLLLVVLVVQAPHCLLPPSNDADPPDDSSVSSSVLSVVVVLCVQQQLCQVVCLVVVQCAGSVRHHDDPNCSSNSSSSVSSCVVSVDDHNSVVSLVSLVCLLVVNGDGPDGQEHEYGAALAQGSALVSVSSSSSNSSRHHHYYYYNDLAVQLLVQLLVVCLVPPDPDDDPVRDPSLVSQQAPCCSVPVVRNSSRSSRVSSCCNPVVHDDYDYDDDDDADVVHPAPVSNVSVCRHNSNYDDPPDDHDPPHPVDDDDDADDQVRVVVVVVVVVVVVCVVDVVDDPVNDDDDDPCVVVND

Mean predicted aligned error: 13.38 Å

Solvent-accessible surface area (backbone atoms only — not comparable to full-atom values): 31793 Å² total; per-residue (Å²): 138,81,88,85,88,88,86,82,91,88,85,84,90,88,92,82,88,86,84,85,84,85,87,76,91,76,84,82,78,84,81,84,78,80,83,73,88,69,84,72,84,75,75,89,72,87,80,81,87,80,85,83,87,82,85,88,87,83,84,85,85,88,87,82,92,85,88,87,85,89,82,88,84,87,85,90,83,86,91,88,80,95,73,85,80,83,76,84,76,79,79,78,75,76,73,80,78,78,72,74,78,63,51,56,46,37,37,29,22,65,44,68,63,58,46,52,50,57,50,49,64,57,61,70,59,74,64,95,52,88,82,61,51,46,40,36,23,22,83,42,72,67,53,40,55,49,51,52,54,56,44,16,28,55,39,80,26,90,43,97,89,39,67,71,25,57,68,74,66,66,45,64,47,47,63,67,52,61,58,46,43,52,54,50,35,55,48,51,56,50,29,52,52,38,46,73,68,68,50,61,56,81,71,54,74,51,77,60,66,76,39,51,72,52,27,17,54,52,41,30,52,54,40,62,75,36,50,84,38,74,81,43,45,77,70,19,55,80,60,91,94,61,52,66,62,63,51,17,40,57,50,22,53,48,52,51,49,34,44,58,58,36,31,64,26,55,45,37,40,70,72,71,41,70,36,44,76,84,66,48,76,50,52,83,90,51,44,30,55,56,54,51,51,48,52,42,40,66,70,69,70,56,85,52,69,38,64,49,47,57,58,49,37,59,27,33,38,71,62,78,44,77,52,100,65,58,66,50,40,39,36,43,68,37,52,50,59,67,59,43,70,66,39,51,54,49,49,56,19,47,14,53,76,26,49,32,38,36,32,30,53,36,71,25,61,53,47,47,52,56,49,30,56,54,25,55,76,56,56,72,92,73,80,52,81,90,73,55,63,71,57,76,76,42,64,16,65,65,54,44,71,71,35,51,58,45,52,54,33,46,43,51,53,25,30,38,29,69,75,70,67,46,66,77,70,45,76,52,77,58,82,92,71,70,83,74,56,85,40,69,47,45,40,52,53,48,29,48,29,60,37,43,55,91,66,100,79,76,80,82,58,95,82,62,68,74,67,82,86,86,92,61,81,54,70,70,46,43,52,54,53,49,51,52,52,51,53,50,52,46,69,76,34,85,86,57,53,77,89,77,62,83,87,88,63,100,54,52,84,82,75,108

pLDDT: mean 77.97, std 26.18, range [20.97, 97.94]